Protein AF-A0A2N1WCJ3-F1 (afdb_monomer_lite)

Structure (mmCIF, N/CA/C/O backbone):
data_AF-A0A2N1WCJ3-F1
#
_entry.id   AF-A0A2N1WCJ3-F1
#
loop_
_atom_site.group_PDB
_atom_site.id
_atom_site.type_symbol
_atom_site.label_atom_id
_atom_site.label_alt_id
_atom_site.label_comp_id
_atom_site.label_asym_id
_atom_site.label_entity_id
_atom_site.label_seq_id
_atom_site.pdbx_PDB_ins_code
_atom_site.Cartn_x
_atom_site.Cartn_y
_atom_site.Cartn_z
_atom_site.occupancy
_atom_site.B_iso_or_equiv
_atom_site.auth_seq_id
_atom_site.auth_comp_id
_atom_site.auth_asym_id
_atom_site.auth_atom_id
_atom_site.pdbx_PDB_model_num
ATOM 1 N N . ARG A 1 1 ? -2.521 9.035 -16.452 1.00 42.16 1 ARG A N 1
ATOM 2 C CA . ARG A 1 1 ? -1.411 8.523 -15.616 1.00 42.16 1 ARG A CA 1
ATOM 3 C C . ARG A 1 1 ? -1.283 7.026 -15.885 1.00 42.16 1 ARG A C 1
ATOM 5 O O . ARG A 1 1 ? -2.299 6.341 -15.818 1.00 42.16 1 ARG A O 1
ATOM 12 N N . HIS A 1 2 ? -0.108 6.535 -16.282 1.00 49.25 2 HIS A N 1
ATOM 13 C CA . HIS A 1 2 ? 0.139 5.095 -16.418 1.00 49.25 2 HIS A CA 1
ATOM 14 C C . HIS A 1 2 ? 0.427 4.524 -15.022 1.00 49.25 2 HIS A C 1
ATOM 16 O O . HIS A 1 2 ? 1.557 4.559 -14.565 1.00 49.25 2 HIS A O 1
ATOM 22 N N . ASN A 1 3 ? -0.610 4.047 -14.326 1.00 59.19 3 ASN A N 1
ATOM 23 C CA . ASN A 1 3 ? -0.506 3.549 -12.942 1.00 59.19 3 ASN A CA 1
ATOM 24 C C . ASN A 1 3 ? -0.227 2.033 -12.866 1.00 59.19 3 ASN A C 1
ATOM 26 O O . ASN A 1 3 ? -0.558 1.393 -11.872 1.00 59.19 3 ASN A O 1
ATOM 30 N N . ILE A 1 4 ? 0.296 1.437 -13.940 1.00 72.25 4 ILE A N 1
ATOM 31 C CA . ILE A 1 4 ? 0.566 -0.001 -14.035 1.00 72.25 4 ILE A CA 1
ATOM 32 C C . ILE A 1 4 ? 2.022 -0.154 -14.449 1.00 72.25 4 ILE A C 1
ATOM 34 O O . ILE A 1 4 ? 2.361 -0.010 -15.621 1.00 72.25 4 ILE A O 1
ATOM 38 N N . GLY A 1 5 ? 2.871 -0.408 -13.464 1.00 73.62 5 GLY A N 1
ATOM 39 C CA . GLY A 1 5 ? 4.309 -0.533 -13.625 1.00 73.62 5 GLY A CA 1
ATOM 40 C C . GLY A 1 5 ? 4.936 -1.011 -12.325 1.00 73.62 5 GLY A C 1
ATOM 41 O O . GLY A 1 5 ? 4.292 -1.000 -11.277 1.00 73.62 5 GLY A O 1
ATOM 42 N N . ALA A 1 6 ? 6.174 -1.466 -12.424 1.00 78.62 6 ALA A N 1
ATOM 43 C CA . ALA A 1 6 ? 6.987 -1.867 -11.293 1.00 78.62 6 ALA A CA 1
ATOM 44 C C . ALA A 1 6 ? 8.448 -1.599 -11.629 1.00 78.62 6 ALA A C 1
ATOM 46 O O . ALA A 1 6 ? 8.821 -1.622 -12.806 1.00 78.62 6 ALA A O 1
ATOM 47 N N . ASP A 1 7 ? 9.244 -1.353 -10.593 1.00 76.06 7 ASP A N 1
ATOM 48 C CA . ASP A 1 7 ? 10.663 -1.057 -10.742 1.00 76.06 7 ASP A CA 1
ATOM 49 C C . ASP A 1 7 ? 11.364 -2.131 -11.585 1.00 76.06 7 ASP A C 1
ATOM 51 O O . ASP A 1 7 ? 11.277 -3.327 -11.287 1.00 76.06 7 ASP A O 1
ATOM 55 N N . ASN A 1 8 ? 11.989 -1.689 -12.681 1.00 85.50 8 ASN A N 1
ATOM 56 C CA . ASN A 1 8 ? 12.783 -2.509 -13.593 1.00 85.50 8 ASN A CA 1
ATOM 57 C C . ASN A 1 8 ? 12.099 -3.788 -14.141 1.00 85.50 8 ASN A C 1
ATOM 59 O O . ASN A 1 8 ? 12.763 -4.699 -14.648 1.00 85.50 8 ASN A O 1
ATOM 63 N N . LEU A 1 9 ? 10.762 -3.848 -14.107 1.00 90.81 9 LEU A N 1
ATOM 64 C CA . LEU A 1 9 ? 9.964 -4.991 -14.550 1.00 90.81 9 LEU A CA 1
ATOM 65 C C . LEU A 1 9 ? 8.933 -4.574 -15.607 1.00 90.81 9 LEU A C 1
ATOM 67 O O . LEU A 1 9 ? 8.110 -3.679 -15.416 1.00 90.81 9 LEU A O 1
ATOM 71 N N . ASN A 1 10 ? 8.903 -5.302 -16.719 1.00 93.62 10 ASN A N 1
ATOM 72 C CA . ASN A 1 10 ? 7.868 -5.182 -17.733 1.00 93.62 10 ASN A CA 1
ATOM 73 C C . ASN A 1 10 ? 6.613 -5.918 -17.248 1.00 93.62 10 ASN A C 1
ATOM 75 O O . ASN A 1 10 ? 6.412 -7.106 -17.521 1.00 93.62 10 ASN A O 1
ATOM 79 N N . VAL A 1 11 ? 5.785 -5.206 -16.482 1.00 93.56 11 VAL A N 1
ATOM 80 C CA . VAL A 1 11 ? 4.577 -5.754 -15.850 1.00 93.56 11 VAL A CA 1
ATOM 81 C C . VAL A 1 11 ? 3.599 -6.355 -16.870 1.00 93.56 11 VAL A C 1
ATOM 83 O O . VAL A 1 11 ? 3.190 -7.497 -16.655 1.00 93.56 11 VAL A O 1
ATOM 86 N N . PRO A 1 12 ? 3.234 -5.692 -17.989 1.00 95.00 12 PRO A N 1
ATOM 87 C CA . PRO A 1 12 ? 2.280 -6.271 -18.937 1.00 95.00 12 PRO A CA 1
ATOM 88 C C . PRO A 1 12 ? 2.756 -7.584 -19.571 1.00 95.00 12 PRO A C 1
ATOM 90 O O . PRO A 1 12 ? 1.983 -8.539 -19.643 1.00 95.00 12 PRO A O 1
ATOM 93 N N . GLU A 1 13 ? 4.019 -7.666 -20.001 1.00 96.06 13 GLU A N 1
ATOM 94 C CA . GLU A 1 13 ? 4.567 -8.912 -20.559 1.00 96.06 13 GLU A CA 1
ATOM 95 C C . GLU A 1 13 ? 4.687 -10.005 -19.489 1.00 96.06 13 GLU A C 1
ATOM 97 O O . GLU A 1 13 ? 4.322 -11.152 -19.743 1.00 96.06 13 GLU A O 1
ATOM 102 N N . SER A 1 14 ? 5.107 -9.646 -18.272 1.00 96.81 14 SER A N 1
ATOM 103 C CA . SER A 1 14 ? 5.218 -10.589 -17.151 1.00 96.81 14 SER A CA 1
ATOM 104 C C . SER A 1 14 ? 3.858 -11.177 -16.765 1.00 96.81 14 SER A C 1
ATOM 106 O O . SER A 1 14 ? 3.721 -12.391 -16.626 1.00 96.81 14 SER A O 1
ATOM 108 N N . LEU A 1 15 ? 2.820 -10.339 -16.649 1.00 96.81 15 LEU A N 1
ATOM 109 C CA . LEU A 1 15 ? 1.454 -10.789 -16.368 1.00 96.81 15 LEU A CA 1
ATOM 110 C C . LEU A 1 15 ? 0.909 -11.686 -17.483 1.00 96.81 15 LEU A C 1
ATOM 112 O O . LEU A 1 15 ? 0.248 -12.688 -17.202 1.00 96.81 15 LEU A O 1
ATOM 116 N N . LEU A 1 16 ? 1.188 -11.356 -18.746 1.00 97.88 16 LEU A N 1
ATOM 117 C CA . LEU A 1 16 ? 0.756 -12.180 -19.871 1.00 97.88 16 LEU A CA 1
ATOM 118 C C . LEU A 1 16 ? 1.429 -13.558 -19.864 1.00 97.88 16 LEU A C 1
ATOM 120 O O . LEU A 1 16 ? 0.760 -14.568 -20.097 1.00 97.88 16 LEU A O 1
ATOM 124 N N . ASP A 1 17 ? 2.722 -13.623 -19.562 1.00 97.62 17 ASP A N 1
ATOM 125 C CA . ASP A 1 17 ? 3.444 -14.891 -19.457 1.00 97.62 17 ASP A CA 1
ATOM 126 C C . ASP A 1 17 ? 2.983 -15.724 -18.258 1.00 97.62 17 ASP A C 1
ATOM 128 O O . ASP A 1 17 ? 2.830 -16.944 -18.385 1.00 97.62 17 ASP A O 1
ATOM 132 N N . MET A 1 18 ? 2.655 -15.085 -17.131 1.00 97.62 18 MET A N 1
ATOM 133 C CA . MET A 1 18 ? 1.997 -15.752 -16.003 1.00 97.62 18 MET A CA 1
ATOM 134 C C . MET A 1 18 ? 0.642 -16.338 -16.423 1.00 97.62 18 MET A C 1
ATOM 136 O O . MET A 1 18 ? 0.385 -17.517 -16.183 1.00 97.62 18 MET A O 1
ATOM 140 N N . LEU A 1 19 ? -0.211 -15.570 -17.113 1.00 98.19 19 LEU A N 1
ATOM 141 C CA . LEU A 1 19 ? -1.509 -16.048 -17.613 1.00 98.19 19 LEU A CA 1
ATOM 142 C C . LEU A 1 19 ? -1.367 -17.226 -18.589 1.00 98.19 19 LEU A C 1
ATOM 144 O O . LEU A 1 19 ? -2.140 -18.187 -18.520 1.00 98.19 19 LEU A O 1
ATOM 148 N N . ARG A 1 20 ? -0.386 -17.170 -19.498 1.00 98.06 20 ARG A N 1
ATOM 149 C CA . ARG A 1 20 ? -0.082 -18.259 -20.442 1.00 98.06 20 ARG A CA 1
ATOM 150 C C . ARG A 1 20 ? 0.404 -19.508 -19.715 1.00 98.06 20 ARG A C 1
ATOM 152 O O . ARG A 1 20 ? -0.066 -20.600 -20.026 1.00 98.06 20 ARG A O 1
ATOM 159 N N . SER A 1 21 ? 1.273 -19.340 -18.722 1.00 97.62 21 SER A N 1
ATOM 160 C CA . SER A 1 21 ? 1.786 -20.436 -17.894 1.00 97.62 21 SER A CA 1
ATOM 161 C C . SER A 1 21 ? 0.672 -21.088 -17.073 1.00 97.62 21 SER A C 1
ATOM 163 O O . SER A 1 21 ? 0.544 -22.310 -17.077 1.00 97.62 21 SER A O 1
ATOM 165 N N . LEU A 1 22 ? -0.211 -20.290 -16.463 1.00 98.00 22 LEU A N 1
ATOM 166 C CA . LEU A 1 22 ? -1.408 -20.782 -15.776 1.00 98.00 22 LEU A CA 1
ATOM 167 C C . LEU A 1 22 ? -2.322 -21.556 -16.736 1.00 98.00 22 LEU A C 1
ATOM 169 O O . LEU A 1 22 ? -2.764 -22.659 -16.415 1.00 98.00 22 LEU A O 1
ATOM 173 N N . LYS A 1 23 ? -2.572 -21.031 -17.942 1.00 98.06 23 LYS A N 1
ATOM 174 C CA . LYS A 1 23 ? -3.372 -21.730 -18.961 1.00 98.06 23 LYS A CA 1
ATOM 175 C C . LYS A 1 23 ? -2.753 -23.076 -19.346 1.00 98.06 23 LYS A C 1
ATOM 177 O O . LYS A 1 23 ? -3.470 -24.071 -19.415 1.00 98.06 23 LYS A O 1
ATOM 182 N N . ALA A 1 24 ? -1.438 -23.115 -19.566 1.00 98.19 24 ALA A N 1
ATOM 183 C CA . ALA A 1 24 ? -0.705 -24.339 -19.888 1.00 98.19 24 ALA A CA 1
ATOM 184 C C . ALA A 1 24 ? -0.733 -25.360 -18.736 1.00 98.19 24 ALA A C 1
ATOM 186 O O . ALA A 1 24 ? -0.822 -26.559 -18.984 1.00 98.19 24 ALA A O 1
ATOM 187 N N . ALA A 1 25 ? -0.740 -24.886 -17.487 1.00 98.06 25 ALA A N 1
ATOM 188 C CA . ALA A 1 25 ? -0.894 -25.708 -16.288 1.00 98.06 25 ALA A CA 1
ATOM 189 C C . ALA A 1 25 ? -2.347 -26.170 -16.024 1.00 98.06 25 ALA A C 1
ATOM 191 O O . ALA A 1 25 ? -2.604 -26.849 -15.033 1.00 98.06 25 ALA A O 1
ATOM 192 N N . GLY A 1 26 ? -3.304 -25.823 -16.894 1.00 98.00 26 GLY A N 1
ATOM 193 C CA . GLY A 1 26 ? -4.697 -26.276 -16.807 1.00 98.00 26 GLY A CA 1
ATOM 194 C C . GLY A 1 26 ? -5.645 -25.342 -16.050 1.00 98.00 26 GLY A C 1
ATOM 195 O O . GLY A 1 26 ? -6.812 -25.689 -15.850 1.00 98.00 26 GLY A O 1
ATOM 196 N N . TYR A 1 27 ? -5.200 -24.144 -15.657 1.00 98.06 27 TYR A N 1
ATOM 197 C CA . TYR A 1 27 ? -6.090 -23.148 -15.062 1.00 98.06 27 TYR A CA 1
ATOM 198 C C . TYR A 1 27 ? -7.077 -22.604 -16.102 1.00 98.06 27 TYR A C 1
ATOM 200 O O . TYR A 1 27 ? -6.754 -22.376 -17.271 1.00 98.06 27 TYR A O 1
ATOM 208 N N . LYS A 1 28 ? -8.306 -22.330 -15.658 1.00 97.81 28 LYS A N 1
ATOM 209 C CA . LYS A 1 28 ? -9.351 -21.737 -16.499 1.00 97.81 28 LYS A CA 1
ATOM 210 C C . LYS A 1 28 ? -9.093 -20.243 -16.670 1.00 97.81 28 LYS A C 1
ATOM 212 O O . LYS A 1 28 ? -9.517 -19.462 -15.829 1.00 97.81 28 LYS A O 1
ATOM 217 N N . THR A 1 29 ? -8.439 -19.846 -17.756 1.00 96.44 29 THR A N 1
ATOM 218 C CA . THR A 1 29 ? -8.165 -18.427 -18.057 1.00 96.44 29 THR A CA 1
ATOM 219 C C . THR A 1 29 ? -9.015 -17.857 -19.196 1.00 96.44 29 THR A C 1
ATOM 221 O O . THR A 1 29 ? -9.131 -16.647 -19.341 1.00 96.44 29 THR A O 1
ATOM 224 N N . GLY A 1 30 ? -9.668 -18.711 -19.988 1.00 95.00 30 GLY A N 1
ATOM 225 C CA . GLY A 1 30 ? -10.412 -18.278 -21.173 1.00 95.00 30 GLY A CA 1
ATOM 226 C C . GLY A 1 30 ? -9.491 -17.853 -22.322 1.00 95.00 30 GLY A C 1
ATOM 227 O O . GLY A 1 30 ? -8.414 -18.430 -22.530 1.00 95.00 30 GLY A O 1
ATOM 228 N N . GLU A 1 31 ? -9.940 -16.881 -23.112 1.00 96.19 31 GLU A N 1
ATOM 229 C CA . GLU A 1 31 ? -9.133 -16.280 -24.175 1.00 96.19 31 GLU A CA 1
ATOM 230 C C . GLU A 1 31 ? -8.155 -15.263 -23.589 1.00 96.19 31 GLU A C 1
ATOM 232 O O . GLU A 1 31 ? -8.512 -14.454 -22.737 1.00 96.19 31 GLU A O 1
ATOM 237 N N . LEU A 1 32 ? -6.900 -15.344 -24.032 1.00 97.81 32 LEU A N 1
ATOM 238 C CA . LEU A 1 32 ? -5.825 -14.473 -23.572 1.00 97.81 32 LEU A CA 1
ATOM 239 C C . LEU A 1 32 ? -5.496 -13.446 -24.660 1.00 97.81 32 LEU A C 1
ATOM 241 O O . LEU A 1 32 ? -5.583 -13.783 -25.844 1.00 97.81 32 LEU A O 1
ATOM 245 N N . PRO A 1 33 ? -5.078 -12.226 -24.287 1.00 97.31 33 PRO A N 1
ATOM 246 C CA . PRO A 1 33 ? -4.685 -11.211 -25.253 1.00 97.31 33 PRO A CA 1
ATOM 247 C C . PRO A 1 33 ? -3.439 -11.642 -26.042 1.00 97.31 33 PRO A C 1
ATOM 249 O O . PRO A 1 33 ? -2.614 -12.434 -25.580 1.00 97.31 33 PRO A O 1
ATOM 252 N N . ALA A 1 34 ? -3.297 -11.104 -27.255 1.00 96.75 34 ALA A N 1
ATOM 253 C CA . ALA A 1 34 ? -2.243 -11.514 -28.184 1.00 96.75 34 ALA A CA 1
ATOM 254 C C . ALA A 1 34 ? -0.826 -11.144 -27.703 1.00 96.75 34 ALA A C 1
ATOM 256 O O . ALA A 1 34 ? 0.124 -11.888 -27.947 1.00 96.75 34 ALA A O 1
ATOM 257 N N . ASN A 1 35 ? -0.676 -10.006 -27.023 1.00 97.12 35 ASN A N 1
ATOM 258 C CA . ASN A 1 35 ? 0.600 -9.462 -26.552 1.00 97.12 35 ASN A CA 1
ATOM 259 C C . ASN A 1 35 ? 0.393 -8.556 -25.325 1.00 97.12 35 ASN A C 1
ATOM 261 O O . ASN A 1 35 ? -0.750 -8.231 -24.978 1.00 97.12 35 ASN A O 1
ATOM 265 N N . GLY A 1 36 ? 1.484 -8.161 -24.660 1.00 95.06 36 GLY A N 1
ATOM 266 C CA . GLY A 1 36 ? 1.430 -7.334 -23.454 1.00 95.06 36 GLY A CA 1
ATOM 267 C C . GLY A 1 36 ? 0.781 -5.973 -23.693 1.00 95.06 36 GLY A C 1
ATOM 268 O O . GLY A 1 36 ? 0.092 -5.474 -22.809 1.00 95.06 36 GLY A O 1
ATOM 269 N N . LYS A 1 37 ? 0.892 -5.409 -24.905 1.00 95.75 37 LYS A N 1
ATOM 270 C CA . LYS A 1 37 ? 0.195 -4.167 -25.270 1.00 95.75 37 LYS A CA 1
ATOM 271 C C . LYS A 1 37 ? -1.325 -4.336 -25.222 1.00 95.75 37 LYS A C 1
ATOM 273 O O . LYS A 1 37 ? -1.996 -3.535 -24.590 1.00 95.75 37 LYS A O 1
ATOM 278 N N . ALA A 1 38 ? -1.867 -5.396 -25.820 1.00 97.00 38 ALA A N 1
ATOM 279 C CA . ALA A 1 38 ? -3.304 -5.664 -25.772 1.00 97.00 38 ALA A CA 1
ATOM 280 C C . ALA A 1 38 ? -3.799 -5.892 -24.331 1.00 97.00 38 ALA A C 1
ATOM 282 O O . ALA A 1 38 ? -4.878 -5.428 -23.975 1.00 97.00 38 ALA A O 1
ATOM 283 N N . LEU A 1 39 ? -3.002 -6.557 -23.482 1.00 96.56 39 LEU A N 1
ATOM 284 C CA . LEU A 1 39 ? -3.316 -6.677 -22.054 1.00 96.56 39 LEU A CA 1
ATOM 285 C C . LEU A 1 39 ? -3.310 -5.310 -21.352 1.00 96.56 39 LEU A C 1
ATOM 287 O O . LEU A 1 39 ? -4.214 -5.016 -20.571 1.00 96.56 39 LEU A O 1
ATOM 291 N N . LEU A 1 40 ? -2.309 -4.473 -21.635 1.00 94.69 40 LEU A N 1
ATOM 292 C CA . LEU A 1 40 ? -2.209 -3.124 -21.086 1.00 94.69 40 LEU A CA 1
ATOM 293 C C . LEU A 1 40 ? -3.402 -2.260 -21.508 1.00 94.69 40 LEU A C 1
ATOM 295 O O . LEU A 1 40 ? -3.977 -1.597 -20.652 1.00 94.69 40 LEU A O 1
ATOM 299 N N . ASP A 1 41 ? -3.811 -2.312 -22.776 1.00 94.31 41 ASP A N 1
ATOM 300 C CA . ASP A 1 41 ? -4.970 -1.575 -23.293 1.00 94.31 41 ASP A CA 1
ATOM 301 C C . ASP A 1 41 ? -6.256 -1.984 -22.543 1.00 94.31 41 ASP A C 1
ATOM 303 O O . ASP A 1 41 ? -7.041 -1.129 -22.126 1.00 94.31 41 ASP A O 1
ATOM 307 N N . MET A 1 42 ? -6.446 -3.286 -22.279 1.00 94.31 42 MET A N 1
ATOM 308 C CA . MET A 1 42 ? -7.568 -3.777 -21.464 1.00 94.31 42 MET A CA 1
ATOM 309 C C . MET A 1 42 ? -7.510 -3.243 -20.026 1.00 94.31 42 MET A C 1
ATOM 311 O O . MET A 1 42 ? -8.517 -2.770 -19.496 1.00 94.31 42 MET A O 1
ATOM 315 N N . LEU A 1 43 ? -6.337 -3.289 -19.389 1.00 92.94 43 LEU A N 1
ATOM 316 C CA . LEU A 1 43 ? -6.161 -2.789 -18.025 1.00 92.94 43 LEU A CA 1
ATOM 317 C C . LEU A 1 43 ? -6.313 -1.264 -17.939 1.00 92.94 43 LEU A C 1
ATOM 319 O O . LEU A 1 43 ? -6.829 -0.762 -16.949 1.00 92.94 43 LEU A O 1
ATOM 323 N N . GLN A 1 44 ? -5.920 -0.507 -18.959 1.00 90.94 44 GLN A N 1
ATOM 324 C CA . GLN A 1 44 ? -6.139 0.941 -18.994 1.00 90.94 44 GLN A CA 1
ATOM 325 C C . GLN A 1 44 ? -7.620 1.299 -19.154 1.00 90.94 44 GLN A C 1
ATOM 327 O O . GLN A 1 44 ? -8.048 2.331 -18.642 1.00 90.94 44 GLN A O 1
ATOM 332 N N . ALA A 1 45 ? -8.405 0.447 -19.819 1.00 90.06 45 ALA A N 1
ATOM 333 C CA . ALA A 1 45 ? -9.837 0.662 -19.990 1.00 90.06 45 ALA A CA 1
ATOM 334 C C . ALA A 1 45 ? -10.646 0.384 -18.710 1.00 90.06 45 ALA A C 1
ATOM 336 O O . ALA A 1 45 ? -11.589 1.115 -18.416 1.00 90.06 45 ALA A O 1
ATOM 337 N N . SER A 1 46 ? -10.297 -0.659 -17.945 1.00 90.25 46 SER A N 1
ATOM 338 C CA . SER A 1 46 ? -11.128 -1.129 -16.820 1.00 90.25 46 SER A CA 1
ATOM 339 C C . SER A 1 46 ? -10.395 -1.293 -15.485 1.00 90.25 46 SER A C 1
ATOM 341 O O . SER A 1 46 ? -11.028 -1.562 -14.466 1.00 90.25 46 SER A O 1
ATOM 343 N N . GLY A 1 47 ? -9.076 -1.126 -15.462 1.00 88.81 47 GLY A N 1
ATOM 344 C CA . GLY A 1 47 ? -8.176 -1.314 -14.321 1.00 88.81 47 GLY A CA 1
ATOM 345 C C . GLY A 1 47 ? -7.462 -0.023 -13.919 1.00 88.81 47 GLY A C 1
ATOM 346 O O . GLY A 1 47 ? -6.256 -0.027 -13.691 1.00 88.81 47 GLY A O 1
ATOM 347 N N . VAL A 1 48 ? -8.200 1.084 -13.826 1.00 89.81 48 VAL A N 1
ATOM 348 C CA . VAL A 1 48 ? -7.696 2.393 -13.380 1.00 89.81 48 VAL A CA 1
ATOM 349 C C . VAL A 1 48 ? -8.565 2.962 -12.261 1.00 89.81 48 VAL A C 1
ATOM 351 O O . VAL A 1 48 ? -9.777 2.781 -12.246 1.00 89.81 48 VAL A O 1
ATOM 354 N N . ASN A 1 49 ? -7.944 3.653 -11.303 1.00 88.56 49 ASN A N 1
ATOM 355 C CA . ASN A 1 49 ? -8.639 4.319 -10.200 1.00 88.56 49 ASN A CA 1
ATOM 356 C C . ASN A 1 49 ? -8.853 5.799 -10.546 1.00 88.56 49 ASN A C 1
ATOM 358 O O . ASN A 1 49 ? -7.878 6.531 -10.710 1.00 88.56 49 ASN A O 1
ATOM 362 N N . LEU A 1 50 ? -10.117 6.222 -10.664 1.00 88.56 50 LEU A N 1
ATOM 363 C CA . LEU A 1 50 ? -10.537 7.563 -11.104 1.00 88.56 50 LEU A CA 1
ATOM 364 C C . LEU A 1 50 ? -11.653 8.161 -10.206 1.00 88.56 50 LEU A C 1
ATOM 366 O O . LEU A 1 50 ? -12.713 8.534 -10.705 1.00 88.56 50 LEU A O 1
ATOM 370 N N . PRO A 1 51 ? -11.481 8.242 -8.874 1.00 84.69 51 PRO A N 1
ATOM 371 C CA . PRO A 1 51 ? -12.549 8.624 -7.941 1.00 84.69 51 PRO A CA 1
ATOM 372 C C . PRO A 1 51 ? -13.042 10.079 -8.048 1.00 84.69 51 PRO A C 1
ATOM 374 O O . PRO A 1 51 ? -14.128 10.364 -7.547 1.00 84.69 51 PRO A O 1
ATOM 377 N N . GLU A 1 52 ? -12.306 10.988 -8.695 1.00 84.50 52 GLU A N 1
ATOM 378 C CA . GLU A 1 52 ? -12.750 12.377 -8.936 1.00 84.50 52 GLU A CA 1
ATOM 379 C C . GLU A 1 52 ? -13.548 12.554 -10.234 1.00 84.50 52 GLU A C 1
ATOM 381 O O . GLU A 1 52 ? -14.253 13.551 -10.402 1.00 84.50 52 GLU A O 1
ATOM 386 N N . ASP A 1 53 ? -13.497 11.578 -11.140 1.00 90.69 53 ASP A N 1
ATOM 387 C CA . ASP A 1 53 ? -14.162 11.661 -12.436 1.00 90.69 53 ASP A CA 1
ATOM 388 C C . ASP A 1 53 ? -15.508 10.929 -12.400 1.00 90.69 53 ASP A C 1
ATOM 390 O O . ASP A 1 53 ? -15.612 9.723 -12.626 1.00 90.69 53 ASP A O 1
ATOM 394 N N . ARG A 1 54 ? -16.586 11.675 -12.132 1.00 91.62 54 ARG A N 1
ATOM 395 C CA . ARG A 1 54 ? -17.936 11.092 -12.065 1.00 91.62 54 ARG A CA 1
ATOM 396 C C . ARG A 1 54 ? -18.400 10.471 -13.383 1.00 91.62 54 ARG A C 1
ATOM 398 O O . ARG A 1 54 ? -19.170 9.512 -13.333 1.00 91.62 54 ARG A O 1
ATOM 405 N N . GLN A 1 55 ? -17.974 10.998 -14.532 1.00 92.69 55 GLN A N 1
ATOM 406 C CA . GLN A 1 55 ? -18.349 10.424 -15.828 1.00 92.69 55 GLN A CA 1
ATOM 407 C C . GLN A 1 55 ? -17.622 9.095 -16.042 1.00 92.69 55 GLN A C 1
ATOM 409 O O . GLN A 1 55 ? -18.258 8.111 -16.430 1.00 92.69 55 GLN A O 1
ATOM 414 N N . ALA A 1 56 ? -16.332 9.031 -15.701 1.00 91.12 56 ALA A N 1
ATOM 415 C CA . ALA A 1 56 ? -15.579 7.784 -15.716 1.00 91.12 56 ALA A CA 1
ATOM 416 C C . ALA A 1 56 ? -16.172 6.753 -14.747 1.00 91.12 56 ALA A C 1
ATOM 418 O O . ALA A 1 56 ? -16.374 5.609 -15.145 1.00 91.12 56 ALA A O 1
ATOM 419 N N . LEU A 1 57 ? -16.549 7.142 -13.522 1.00 93.62 57 LEU A N 1
ATOM 420 C CA . LEU A 1 57 ? -17.209 6.236 -12.570 1.00 93.62 57 LEU A CA 1
ATOM 421 C C . LEU A 1 57 ? -18.513 5.653 -13.132 1.00 93.62 57 LEU A C 1
ATOM 423 O O . LEU A 1 57 ? -18.759 4.454 -13.002 1.00 93.62 57 LEU A O 1
ATOM 427 N N . GLN A 1 58 ? -19.337 6.471 -13.793 1.00 94.62 58 GLN A N 1
ATOM 428 C CA . GLN A 1 58 ? -20.567 6.004 -14.435 1.00 94.62 58 GLN A CA 1
ATOM 429 C C . GLN A 1 58 ? -20.294 5.053 -15.611 1.00 94.62 58 GLN A C 1
ATOM 431 O O . GLN A 1 58 ? -21.050 4.105 -15.833 1.00 94.62 58 GLN A O 1
ATOM 436 N N . ALA A 1 59 ? -19.252 5.310 -16.401 1.00 93.12 59 ALA A N 1
ATOM 437 C CA . ALA A 1 59 ? -18.867 4.429 -17.500 1.00 93.12 59 ALA A CA 1
ATOM 438 C C . ALA A 1 59 ? -18.323 3.093 -16.968 1.00 93.12 59 ALA A C 1
ATOM 440 O O . ALA A 1 59 ? -18.766 2.026 -17.398 1.00 93.12 59 ALA A O 1
ATOM 441 N N . MET A 1 60 ? -17.426 3.157 -15.982 1.00 92.69 60 MET A N 1
ATOM 442 C CA . MET A 1 60 ? -16.818 1.999 -15.333 1.00 92.69 60 MET A CA 1
ATOM 443 C C . MET A 1 60 ? -17.847 1.135 -14.613 1.00 92.69 60 MET A C 1
ATOM 445 O O . MET A 1 60 ? -17.743 -0.085 -14.687 1.00 92.69 60 MET A O 1
ATOM 449 N N . SER A 1 61 ? -18.865 1.715 -13.969 1.00 93.56 61 SER A N 1
ATOM 450 C CA . SER A 1 61 ? -19.883 0.947 -13.231 1.00 93.56 61 SER A CA 1
ATOM 451 C C . SER A 1 61 ? -20.643 -0.069 -14.091 1.00 93.56 61 SER A C 1
ATOM 453 O O . SER A 1 61 ? -21.209 -1.022 -13.560 1.00 93.56 61 SER A O 1
ATOM 455 N N . LYS A 1 62 ? -20.617 0.098 -15.419 1.00 93.06 62 LYS A N 1
ATOM 456 C CA . LYS A 1 62 ? -21.204 -0.827 -16.400 1.00 93.06 62 LYS A CA 1
ATOM 457 C C . LYS A 1 62 ? -20.233 -1.908 -16.891 1.00 93.06 62 LYS A C 1
ATOM 459 O O . LYS A 1 62 ? -20.663 -2.827 -17.579 1.00 93.06 62 LYS A O 1
ATOM 464 N N . GLN A 1 63 ? -18.940 -1.774 -16.598 1.00 91.56 63 GLN A N 1
ATOM 465 C CA . GLN A 1 63 ? -17.860 -2.586 -17.171 1.00 91.56 63 GLN A CA 1
ATOM 466 C C . GLN A 1 63 ? -17.062 -3.361 -16.115 1.00 91.56 63 GLN A C 1
ATOM 468 O O . GLN A 1 63 ? -16.554 -4.442 -16.410 1.00 91.56 63 GLN A O 1
ATOM 473 N N . VAL A 1 64 ? -16.939 -2.824 -14.898 1.00 95.19 64 VAL A N 1
ATOM 474 C CA . VAL A 1 64 ? -16.120 -3.407 -13.828 1.00 95.19 64 VAL A CA 1
ATOM 475 C C . VAL A 1 64 ? -16.959 -4.150 -12.795 1.00 95.19 64 VAL A C 1
ATOM 477 O O . VAL A 1 64 ? -18.178 -3.998 -12.708 1.00 95.19 64 VAL A O 1
ATOM 480 N N . GLN A 1 65 ? -16.290 -4.972 -11.990 1.00 95.56 65 GLN A N 1
ATOM 481 C CA . GLN A 1 65 ? -16.929 -5.674 -10.880 1.00 95.56 65 GLN A CA 1
ATOM 482 C C . GLN A 1 65 ? -17.336 -4.671 -9.795 1.00 95.56 65 GLN A C 1
ATOM 484 O O . GLN A 1 65 ? -16.740 -3.602 -9.671 1.00 95.56 65 GLN A O 1
ATOM 489 N N . THR A 1 66 ? -18.361 -4.990 -9.006 1.00 96.25 66 THR A N 1
ATOM 490 C CA . THR A 1 66 ? -18.848 -4.079 -7.960 1.00 96.25 66 THR A CA 1
ATOM 491 C C . THR A 1 66 ? -19.148 -4.805 -6.660 1.00 96.25 66 THR A C 1
ATOM 493 O O . THR A 1 66 ? -19.584 -5.956 -6.671 1.00 96.25 66 THR A O 1
ATOM 496 N N . LEU A 1 67 ? -18.967 -4.100 -5.546 1.00 97.44 67 LEU A N 1
ATOM 497 C CA . LEU A 1 67 ? -19.343 -4.533 -4.204 1.00 97.44 67 LEU A CA 1
ATOM 498 C C . LEU A 1 67 ? -20.462 -3.620 -3.683 1.00 97.44 67 LEU A C 1
ATOM 500 O O . LEU A 1 67 ? -20.332 -2.395 -3.718 1.00 97.44 67 LEU A O 1
ATOM 504 N N . GLY A 1 68 ? -21.581 -4.200 -3.246 1.00 97.06 68 GLY A N 1
ATOM 505 C CA . GLY A 1 68 ? -22.703 -3.431 -2.700 1.00 97.06 68 GLY A CA 1
ATOM 506 C C . GLY A 1 68 ? -22.349 -2.774 -1.364 1.00 97.06 68 GLY A C 1
ATOM 507 O O . GLY A 1 68 ? -21.607 -3.358 -0.574 1.00 97.06 68 GLY A O 1
ATOM 508 N N . ALA A 1 69 ? -22.887 -1.578 -1.096 1.00 95.62 69 ALA A N 1
ATOM 509 C CA . ALA A 1 69 ? -22.687 -0.892 0.183 1.00 95.62 69 ALA A CA 1
ATOM 510 C C . ALA A 1 69 ? -23.096 -1.761 1.376 1.00 95.62 69 ALA A C 1
ATOM 512 O O . ALA A 1 69 ? -22.320 -1.871 2.317 1.00 95.62 69 ALA A O 1
ATOM 513 N N . ASP A 1 70 ? -24.256 -2.419 1.305 1.00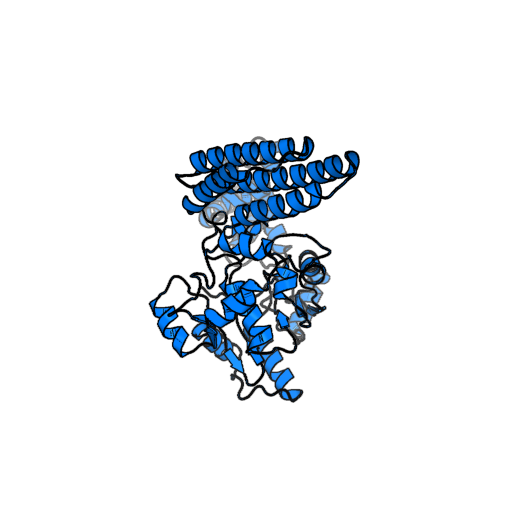 96.62 70 ASP A N 1
ATOM 514 C CA . ASP A 1 70 ? -24.769 -3.253 2.398 1.00 96.62 70 ASP A CA 1
ATOM 515 C C . ASP A 1 70 ? -23.851 -4.450 2.688 1.00 96.62 70 ASP A C 1
ATOM 517 O O . ASP A 1 70 ? -23.582 -4.763 3.850 1.00 96.62 70 ASP A O 1
ATOM 521 N N . ASP A 1 71 ? -23.326 -5.092 1.638 1.00 96.69 71 ASP A N 1
ATOM 522 C CA . ASP A 1 71 ? -22.391 -6.214 1.765 1.00 96.69 71 ASP A CA 1
ATOM 523 C C . ASP A 1 71 ? -21.078 -5.753 2.410 1.00 96.69 71 ASP A C 1
ATOM 525 O O . ASP A 1 71 ? -20.603 -6.361 3.375 1.00 96.69 71 ASP A O 1
ATOM 529 N N . TYR A 1 72 ? -20.524 -4.635 1.924 1.00 97.94 72 TYR A N 1
ATOM 530 C CA . TYR A 1 72 ? -19.315 -4.045 2.488 1.00 97.94 72 TYR A CA 1
ATOM 531 C C . TYR A 1 72 ? -19.519 -3.603 3.940 1.00 97.94 72 TYR A C 1
ATOM 533 O O . TYR A 1 72 ? -18.678 -3.884 4.787 1.00 97.94 72 TYR A O 1
ATOM 541 N N . GLU A 1 73 ? -20.628 -2.932 4.253 1.00 97.88 73 GLU A N 1
ATOM 542 C CA . GLU A 1 73 ? -20.915 -2.425 5.594 1.00 97.88 73 GLU A CA 1
ATOM 543 C C . GLU A 1 73 ? -21.117 -3.570 6.592 1.00 97.88 73 GLU A C 1
ATOM 545 O O . GLU A 1 73 ? -20.640 -3.496 7.729 1.00 97.88 73 GLU A O 1
ATOM 550 N N . LYS A 1 74 ? -21.776 -4.655 6.169 1.00 97.94 74 LYS A N 1
ATOM 551 C CA . LYS A 1 74 ? -21.939 -5.857 6.989 1.00 97.94 74 LYS A CA 1
ATOM 552 C C . LYS A 1 74 ? -20.590 -6.469 7.356 1.00 97.94 74 LYS A C 1
ATOM 554 O O . LYS A 1 74 ? -20.401 -6.812 8.519 1.00 97.94 74 LYS A O 1
ATOM 559 N N . TRP A 1 75 ? -19.670 -6.585 6.398 1.00 97.38 75 TRP A N 1
ATOM 560 C CA . TRP A 1 75 ? -18.307 -7.052 6.661 1.00 97.38 75 TRP A CA 1
ATOM 561 C C . TRP A 1 75 ? -17.503 -6.050 7.498 1.00 97.38 75 TRP A C 1
ATOM 563 O O . TRP A 1 75 ? -16.876 -6.419 8.482 1.00 97.38 75 TRP A O 1
ATOM 573 N N . PHE A 1 76 ? -17.566 -4.761 7.175 1.00 98.12 76 PHE A N 1
ATOM 574 C CA . PHE A 1 76 ? -16.827 -3.721 7.888 1.00 98.12 76 PHE A CA 1
ATOM 575 C C . PHE A 1 76 ? -17.177 -3.686 9.385 1.00 98.12 76 PHE A C 1
ATOM 577 O O . PHE A 1 76 ? -16.295 -3.523 10.227 1.00 98.12 76 PHE A O 1
ATOM 584 N N 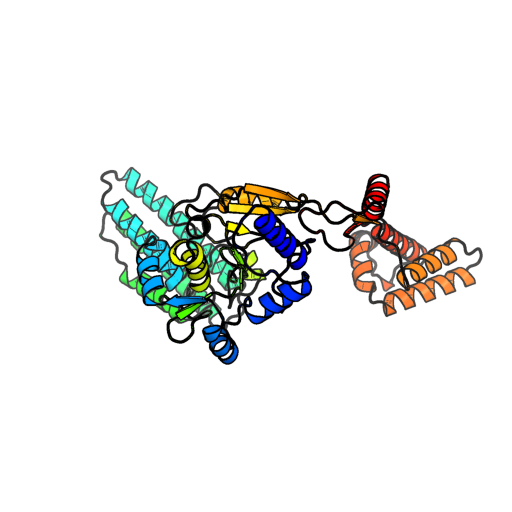. LYS A 1 77 ? -18.448 -3.935 9.731 1.00 98.00 77 LYS A N 1
ATOM 585 C CA . LYS A 1 77 ? -18.920 -4.052 11.121 1.00 98.00 77 LYS A CA 1
ATOM 586 C C . LYS A 1 77 ? -18.333 -5.241 11.890 1.00 98.00 77 LYS A C 1
ATOM 588 O O . LYS A 1 77 ? -18.409 -5.232 13.117 1.00 98.00 77 LYS A O 1
ATOM 593 N N . THR A 1 78 ? -17.762 -6.245 11.218 1.00 96.88 78 THR A N 1
ATOM 594 C CA . THR A 1 78 ? -17.091 -7.376 11.885 1.00 96.88 78 THR A CA 1
ATOM 595 C C . THR A 1 78 ? -15.634 -7.085 12.232 1.00 96.88 78 THR A C 1
ATOM 597 O O . THR A 1 78 ? -15.031 -7.859 12.969 1.00 96.88 78 THR A O 1
ATOM 600 N N . LEU A 1 79 ? -15.046 -6.009 11.700 1.00 97.00 79 LEU A N 1
ATOM 601 C CA . LEU A 1 79 ? -13.668 -5.623 12.007 1.00 97.00 79 LEU A CA 1
ATOM 602 C C . LEU A 1 79 ? -13.547 -5.108 13.453 1.00 97.00 79 LEU A C 1
ATOM 604 O O . LEU A 1 79 ? -14.543 -4.654 14.022 1.00 97.00 79 LEU A O 1
ATOM 608 N N . PRO A 1 80 ? -12.345 -5.098 14.057 1.00 96.25 80 PRO A N 1
ATOM 609 C CA . PRO A 1 80 ? -12.154 -4.516 15.383 1.00 96.25 80 PRO A CA 1
ATOM 610 C C . PRO A 1 80 ? -12.665 -3.069 15.462 1.00 96.25 80 PRO A C 1
ATOM 612 O O . PRO A 1 80 ? -12.456 -2.274 14.543 1.00 96.25 80 PRO A O 1
ATOM 615 N N . ALA A 1 81 ? -13.294 -2.698 16.582 1.00 96.19 81 ALA A N 1
ATOM 616 C CA . ALA A 1 81 ? -13.886 -1.368 16.764 1.00 96.19 81 ALA A CA 1
ATOM 617 C C . ALA A 1 81 ? -12.874 -0.227 16.546 1.00 96.19 81 ALA A C 1
ATOM 619 O O . ALA A 1 81 ? -13.224 0.822 16.011 1.00 96.19 81 ALA A O 1
ATOM 620 N N . SER A 1 82 ? -11.605 -0.446 16.902 1.00 94.06 82 SER A N 1
ATOM 621 C CA . SER A 1 82 ? -10.517 0.512 16.680 1.00 94.06 82 SER A CA 1
ATOM 622 C C . SER A 1 82 ? -10.220 0.749 15.198 1.00 94.06 82 SER A C 1
ATOM 624 O O . SER A 1 82 ? -9.959 1.886 14.818 1.00 94.06 82 SER A O 1
ATOM 626 N N . VAL A 1 83 ? -10.315 -0.286 14.358 1.00 96.00 83 VAL A N 1
ATOM 627 C CA . VAL A 1 83 ? -10.172 -0.178 12.897 1.00 96.00 83 VAL A CA 1
ATOM 628 C C . VAL A 1 83 ? -11.371 0.559 12.316 1.00 96.00 83 VAL A C 1
ATOM 630 O O . VAL A 1 83 ? -11.195 1.475 11.516 1.00 96.00 83 VAL A O 1
ATOM 633 N N . GLN A 1 84 ? -12.585 0.217 12.760 1.00 97.44 84 GLN A N 1
ATOM 634 C CA . GLN A 1 84 ? -13.794 0.910 12.318 1.00 97.44 84 GLN A CA 1
ATOM 635 C C . GLN A 1 84 ? -13.729 2.408 12.649 1.00 97.44 84 GLN A C 1
ATOM 637 O O . GLN A 1 84 ? -13.935 3.253 11.778 1.00 97.44 84 GLN A O 1
ATOM 642 N N . ALA A 1 85 ? -13.386 2.740 13.896 1.00 96.19 85 ALA A N 1
ATOM 643 C CA . ALA A 1 85 ? -13.252 4.116 14.352 1.00 96.19 85 ALA A CA 1
ATOM 644 C C . ALA A 1 85 ? -12.143 4.865 13.604 1.00 96.19 85 ALA A C 1
ATOM 646 O O . ALA A 1 85 ? -12.340 6.025 13.247 1.00 96.19 85 ALA A O 1
ATOM 647 N N . GLU A 1 86 ? -11.009 4.215 13.336 1.00 95.25 86 GLU A N 1
ATOM 648 C CA . GLU A 1 86 ? -9.916 4.826 12.583 1.00 95.25 86 GLU A CA 1
ATOM 649 C C . GLU A 1 86 ? -10.294 5.111 11.136 1.00 95.25 86 GLU A C 1
ATOM 651 O O . GLU A 1 86 ? -10.062 6.205 10.638 1.00 95.25 86 GLU A O 1
ATOM 656 N N . MET A 1 87 ? -10.915 4.157 10.451 1.00 94.94 87 MET A N 1
ATOM 657 C CA . MET A 1 87 ? -11.336 4.368 9.073 1.00 94.94 87 MET A CA 1
ATOM 658 C C . MET A 1 87 ? -12.375 5.479 8.954 1.00 94.94 87 MET A C 1
ATOM 660 O O . MET A 1 87 ? -12.278 6.296 8.043 1.00 94.94 87 MET A O 1
ATOM 664 N N . VAL A 1 88 ? -13.326 5.551 9.887 1.00 95.38 88 VAL A N 1
ATOM 665 C CA . VAL A 1 88 ? -14.399 6.553 9.840 1.00 95.38 88 VAL A CA 1
ATOM 666 C C . VAL A 1 88 ? -13.906 7.939 10.251 1.00 95.38 88 VAL A C 1
ATOM 668 O O . VAL A 1 88 ? -14.221 8.917 9.576 1.00 95.38 88 VAL A O 1
ATOM 671 N N . ASN A 1 89 ? -13.128 8.020 11.333 1.00 94.69 89 ASN A N 1
ATOM 672 C CA . ASN A 1 89 ? -12.798 9.265 12.037 1.00 94.69 89 ASN A CA 1
ATOM 673 C C . ASN A 1 89 ? -11.286 9.553 12.107 1.00 94.69 89 ASN A C 1
ATOM 675 O O . ASN A 1 89 ? -10.844 10.406 12.877 1.00 94.69 89 ASN A O 1
ATOM 679 N N . GLY A 1 90 ? -10.484 8.814 11.345 1.00 92.69 90 GLY A N 1
ATOM 680 C CA . GLY A 1 90 ? -9.037 8.962 11.267 1.00 92.69 90 GLY A CA 1
ATOM 681 C C . GLY A 1 90 ? -8.301 8.510 12.532 1.00 92.69 90 GLY A C 1
ATOM 682 O O . GLY A 1 90 ? -8.882 7.883 13.424 1.00 92.69 90 GLY A O 1
ATOM 683 N N . PRO A 1 91 ? -7.009 8.855 12.655 1.00 92.06 91 PRO A N 1
ATOM 684 C CA . PRO A 1 91 ? -6.172 8.447 13.787 1.00 92.06 91 PRO A CA 1
ATOM 685 C C . PRO A 1 91 ? -6.740 8.871 15.150 1.00 92.06 91 PRO A C 1
ATOM 687 O O . PRO A 1 91 ? -6.587 8.160 16.143 1.00 92.06 91 PRO A O 1
ATOM 690 N N . LEU A 1 92 ? -7.460 9.999 15.195 1.00 92.81 92 LEU A N 1
ATOM 691 C CA . LEU A 1 92 ? -8.138 10.481 16.401 1.00 92.81 92 LEU A CA 1
ATOM 692 C C . LEU A 1 92 ? -9.293 9.568 16.823 1.00 92.81 92 LEU A C 1
ATOM 694 O O . LEU A 1 92 ? -9.467 9.318 18.014 1.00 92.81 92 LEU A O 1
ATOM 698 N N . GLY A 1 93 ? -10.049 9.027 15.864 1.00 94.31 93 GLY A N 1
ATOM 699 C CA . GLY A 1 93 ? -11.061 8.007 16.134 1.00 94.31 93 GLY A CA 1
ATOM 700 C C . GLY A 1 93 ? -10.458 6.745 16.743 1.00 94.31 93 GLY A C 1
ATOM 701 O O . GLY A 1 93 ? -10.974 6.224 17.733 1.00 94.31 93 GLY A O 1
ATOM 702 N N . ALA A 1 94 ? -9.325 6.296 16.197 1.00 93.69 94 ALA A N 1
ATOM 703 C CA . ALA A 1 94 ? -8.586 5.146 16.717 1.00 93.69 94 ALA A CA 1
ATOM 704 C C . ALA A 1 94 ? -8.121 5.374 18.161 1.00 93.69 94 ALA A C 1
ATOM 706 O O . ALA A 1 94 ? -8.289 4.503 19.016 1.00 93.69 94 ALA A O 1
ATOM 707 N N . LEU A 1 95 ? -7.548 6.553 18.430 1.00 94.06 95 LEU A N 1
ATOM 708 C CA . LEU A 1 95 ? -7.074 6.934 19.755 1.00 94.06 95 LEU A CA 1
ATOM 709 C C . LEU A 1 95 ? -8.230 7.013 20.754 1.00 94.06 95 LEU A C 1
ATOM 711 O O . LEU A 1 95 ? -8.135 6.436 21.834 1.00 94.06 95 LEU A O 1
ATOM 715 N N . GLN A 1 96 ? -9.340 7.655 20.384 1.00 95.69 96 GLN A N 1
ATOM 716 C CA . GLN A 1 96 ? -10.534 7.743 21.224 1.00 95.69 96 GLN A CA 1
ATOM 717 C C . GLN A 1 96 ? -11.064 6.353 21.604 1.00 95.69 96 GLN A C 1
ATOM 719 O O . GLN A 1 96 ? -11.346 6.115 22.780 1.00 95.69 96 GLN A O 1
ATOM 724 N N . GLN A 1 97 ? -11.174 5.440 20.632 1.00 95.81 97 GLN A N 1
ATOM 725 C CA . GLN A 1 97 ? -11.632 4.070 20.871 1.00 95.81 97 GLN A CA 1
ATOM 726 C C . GLN A 1 97 ? -10.658 3.310 21.784 1.00 95.81 97 GLN A C 1
ATOM 728 O O . GLN A 1 97 ? -11.074 2.723 22.780 1.00 95.81 97 GLN A O 1
ATOM 733 N N . LEU A 1 98 ? -9.351 3.397 21.508 1.00 94.50 98 LEU A N 1
ATOM 734 C CA . LEU A 1 98 ? -8.313 2.775 22.332 1.00 94.50 98 LEU A CA 1
ATOM 735 C C . LEU A 1 98 ? -8.368 3.264 23.786 1.00 94.50 98 LEU A C 1
ATOM 737 O O . LEU A 1 98 ? -8.314 2.453 24.710 1.00 94.50 98 LEU A O 1
ATOM 741 N N . MET A 1 99 ? -8.478 4.579 23.992 1.00 95.94 99 MET A N 1
ATOM 742 C CA . MET A 1 99 ? -8.565 5.181 25.323 1.00 95.94 99 MET A CA 1
ATOM 743 C C . MET A 1 99 ? -9.769 4.634 26.100 1.00 95.94 99 MET A C 1
ATOM 745 O O . MET A 1 99 ? -9.637 4.314 27.280 1.00 95.94 99 MET A O 1
ATOM 749 N N . GLN A 1 100 ? -10.920 4.472 25.443 1.00 95.81 100 GLN A N 1
ATOM 750 C CA . GLN A 1 100 ? -12.138 3.940 26.060 1.00 95.81 100 GLN A CA 1
ATOM 751 C C . GLN A 1 100 ? -12.022 2.458 26.421 1.00 95.81 100 GLN A C 1
ATOM 753 O O . GLN A 1 100 ? -12.329 2.085 27.557 1.00 95.81 100 GLN A O 1
ATOM 758 N N . ASP A 1 101 ? -11.526 1.633 25.500 1.00 94.44 101 ASP A N 1
ATOM 759 C CA . ASP A 1 101 ? -11.371 0.191 25.719 1.00 94.44 101 ASP A CA 1
ATOM 760 C C . ASP A 1 101 ? -10.374 -0.095 26.854 1.00 94.44 101 ASP A C 1
ATOM 762 O O . ASP A 1 101 ? -10.601 -0.934 27.736 1.00 94.44 101 ASP A O 1
ATOM 766 N N . GLN A 1 102 ? -9.265 0.649 26.877 1.00 95.00 102 GLN A N 1
ATOM 767 C CA . GLN A 1 102 ? -8.254 0.509 27.920 1.00 95.00 102 GLN A CA 1
ATOM 768 C C . GLN A 1 102 ? -8.729 1.056 29.264 1.00 95.00 102 GLN A C 1
ATOM 770 O O . GLN A 1 102 ? -8.462 0.425 30.284 1.00 95.00 102 GLN A O 1
ATOM 775 N N . ALA A 1 103 ? -9.480 2.158 29.292 1.00 93.88 103 ALA A N 1
ATOM 776 C CA . ALA A 1 103 ? -10.082 2.669 30.521 1.00 93.88 103 ALA A CA 1
ATOM 777 C C . ALA A 1 103 ? -11.034 1.651 31.167 1.00 93.88 103 ALA A C 1
ATOM 779 O O . ALA A 1 103 ? -10.960 1.428 32.376 1.00 93.88 103 ALA A O 1
ATOM 780 N N . ALA A 1 104 ? -11.877 0.991 30.365 1.00 92.50 104 ALA A N 1
ATOM 781 C CA . ALA A 1 104 ? -12.763 -0.066 30.848 1.00 92.50 104 ALA A CA 1
ATOM 782 C C . ALA A 1 104 ? -11.969 -1.235 31.452 1.00 92.50 104 ALA A C 1
ATOM 784 O O . ALA A 1 104 ? -12.292 -1.714 32.536 1.00 92.50 104 ALA A O 1
ATOM 785 N N . THR A 1 105 ? -10.874 -1.634 30.799 1.00 92.88 105 THR A N 1
ATOM 786 C CA . THR A 1 105 ? -9.973 -2.677 31.312 1.00 92.88 105 THR A CA 1
ATOM 787 C C . THR A 1 105 ? -9.312 -2.248 32.627 1.00 92.88 105 THR A C 1
ATOM 789 O O . THR A 1 105 ? -9.336 -2.993 33.605 1.00 92.88 105 THR A O 1
ATOM 792 N N . ILE A 1 106 ? -8.772 -1.027 32.691 1.00 93.62 106 ILE A N 1
ATOM 793 C CA . ILE A 1 106 ? -8.103 -0.469 33.877 1.00 93.62 106 ILE A CA 1
ATOM 794 C C . ILE A 1 106 ? -9.057 -0.416 35.075 1.00 93.62 106 ILE A C 1
ATOM 796 O O . ILE A 1 106 ? -8.647 -0.740 36.190 1.00 93.62 106 ILE A O 1
ATOM 800 N N . ALA A 1 107 ? -10.325 -0.063 34.850 1.00 88.75 107 ALA A N 1
ATOM 801 C CA . ALA A 1 107 ? -11.340 0.001 35.898 1.00 88.75 107 ALA A CA 1
ATOM 802 C C . ALA A 1 107 ? -11.608 -1.358 36.572 1.00 88.75 107 ALA A C 1
ATOM 804 O O . ALA A 1 107 ? -12.005 -1.392 37.734 1.00 88.75 107 ALA A O 1
ATOM 805 N N . THR A 1 108 ? -11.358 -2.477 35.882 1.00 90.81 108 THR A N 1
ATOM 806 C CA . THR A 1 108 ? -11.525 -3.829 36.451 1.00 90.81 108 THR A CA 1
ATOM 807 C C . THR A 1 108 ? -10.318 -4.336 37.242 1.00 90.81 108 THR A C 1
ATOM 809 O O . THR A 1 108 ? -10.418 -5.347 37.937 1.00 90.81 108 THR A O 1
ATOM 812 N N . LEU A 1 109 ? -9.170 -3.655 37.170 1.00 90.00 109 LEU A N 1
ATOM 813 C CA . LEU A 1 109 ? -7.954 -4.095 37.850 1.00 90.00 109 LEU A CA 1
ATOM 814 C C . LEU A 1 109 ? -8.032 -3.783 39.348 1.00 90.00 109 LEU A C 1
ATOM 816 O O . LEU A 1 109 ? -8.145 -2.625 39.756 1.00 90.00 109 LEU A O 1
ATOM 820 N N . SER A 1 110 ? -7.885 -4.813 40.181 1.00 86.69 110 SER A N 1
ATOM 821 C CA . SER A 1 110 ? -7.864 -4.684 41.643 1.00 86.69 110 SER A CA 1
ATOM 822 C C . SER A 1 110 ? -6.577 -4.020 42.150 1.00 86.69 110 SER A C 1
ATOM 824 O O . SER A 1 110 ? -6.613 -3.171 43.046 1.00 86.69 110 SER A O 1
ATOM 826 N N . SER A 1 111 ? -5.442 -4.344 41.532 1.00 90.19 111 SER A N 1
ATOM 827 C CA . SER A 1 111 ? -4.119 -3.856 41.916 1.00 90.19 111 SER A CA 1
ATOM 828 C C . SER A 1 111 ? -3.872 -2.401 41.502 1.00 90.19 111 SER A C 1
ATOM 830 O O . SER A 1 111 ? -3.931 -2.033 40.328 1.00 90.19 111 SER A O 1
ATOM 832 N N . ALA A 1 112 ? -3.515 -1.559 42.477 1.00 87.25 112 ALA A N 1
ATOM 833 C CA . ALA A 1 112 ? -3.141 -0.167 42.232 1.00 87.25 112 ALA A CA 1
ATOM 834 C C . ALA A 1 112 ? -1.795 -0.019 41.497 1.00 87.25 112 ALA A C 1
ATOM 836 O O . ALA A 1 112 ? -1.557 1.017 40.871 1.00 87.25 112 ALA A O 1
ATOM 837 N N . SER A 1 113 ? -0.891 -1.002 41.585 1.00 90.56 113 SER A N 1
ATOM 838 C CA . SER A 1 113 ? 0.334 -1.002 40.772 1.00 90.56 113 SER A CA 1
ATOM 839 C C . SER A 1 113 ? 0.011 -1.285 39.311 1.00 90.56 113 SER A C 1
ATOM 841 O O . SER A 1 113 ? 0.507 -0.583 38.434 1.00 90.56 113 SER A O 1
ATOM 843 N N . ASP A 1 114 ? -0.882 -2.239 39.055 1.00 91.12 114 ASP A N 1
ATOM 844 C CA . ASP A 1 114 ? -1.203 -2.685 37.697 1.00 91.12 114 ASP A CA 1
ATOM 845 C C . ASP A 1 114 ? -2.000 -1.610 36.958 1.00 91.12 114 ASP A C 1
ATOM 847 O O . ASP A 1 114 ? -1.712 -1.315 35.797 1.00 91.12 114 ASP A O 1
ATOM 851 N N . ARG A 1 115 ? -2.928 -0.935 37.660 1.00 90.62 115 ARG A N 1
ATOM 852 C CA . ARG A 1 115 ? -3.601 0.264 37.136 1.00 90.62 115 ARG A CA 1
ATOM 853 C C . ARG A 1 115 ? -2.595 1.333 36.726 1.00 90.62 115 ARG A C 1
ATOM 855 O O . ARG A 1 115 ? -2.661 1.816 35.601 1.00 90.62 115 ARG A O 1
ATOM 862 N N . ARG A 1 116 ? -1.638 1.671 37.599 1.00 92.62 116 ARG A N 1
ATOM 863 C CA . ARG A 1 116 ? -0.607 2.681 37.299 1.00 92.62 116 ARG A CA 1
ATOM 864 C C . ARG A 1 116 ? 0.253 2.289 36.099 1.00 92.62 116 ARG A C 1
ATOM 866 O O . ARG A 1 116 ? 0.461 3.119 35.220 1.00 92.62 116 ARG A O 1
ATOM 873 N N . ALA A 1 117 ? 0.696 1.035 36.023 1.00 94.31 117 ALA A N 1
ATOM 874 C CA . ALA A 1 117 ? 1.480 0.544 34.892 1.00 94.31 117 ALA A CA 1
ATOM 875 C C . ALA A 1 117 ? 0.693 0.623 33.572 1.00 94.31 117 ALA A C 1
ATOM 877 O O . ALA A 1 117 ? 1.222 1.068 32.552 1.00 94.31 117 ALA A O 1
ATOM 878 N N . ARG A 1 118 ? -0.592 0.245 33.584 1.00 95.12 118 ARG A N 1
ATOM 879 C CA . ARG A 1 118 ? -1.429 0.284 32.380 1.00 95.12 118 ARG A CA 1
ATOM 880 C C . ARG A 1 118 ? -1.783 1.707 31.948 1.00 95.12 118 ARG A C 1
ATOM 882 O O . ARG A 1 118 ? -1.778 1.981 30.750 1.00 95.12 118 ARG A O 1
ATOM 889 N N . ILE A 1 119 ? -2.032 2.604 32.903 1.00 96.06 119 ILE A N 1
ATOM 890 C CA . ILE A 1 119 ? -2.222 4.038 32.647 1.00 96.06 119 ILE A CA 1
ATOM 891 C C . ILE A 1 119 ? -0.965 4.631 32.008 1.00 96.06 119 ILE A C 1
ATOM 893 O O . ILE A 1 119 ? -1.091 5.320 31.004 1.00 96.06 119 ILE A O 1
ATOM 897 N N . ALA A 1 120 ? 0.233 4.314 32.510 1.00 96.25 120 ALA A N 1
ATOM 898 C CA . ALA A 1 120 ? 1.484 4.819 31.940 1.00 96.25 120 ALA A CA 1
ATOM 899 C C . ALA A 1 120 ? 1.681 4.394 30.471 1.00 96.25 120 ALA A C 1
ATOM 901 O O . ALA A 1 120 ? 2.030 5.220 29.630 1.00 96.25 120 ALA A O 1
ATOM 902 N N . LEU A 1 121 ? 1.386 3.131 30.134 1.00 95.38 121 LEU A N 1
ATOM 903 C CA . LEU A 1 121 ? 1.430 2.648 28.745 1.00 95.38 121 LEU A CA 1
ATOM 904 C C . LEU A 1 121 ? 0.410 3.362 27.849 1.00 95.38 121 LEU A C 1
ATOM 906 O O . LEU A 1 121 ? 0.719 3.724 26.712 1.00 95.38 121 LEU A O 1
ATOM 910 N N . LEU A 1 122 ? -0.809 3.569 28.356 1.00 95.81 122 LEU A N 1
ATOM 911 C CA . LEU A 1 122 ? -1.860 4.273 27.625 1.00 95.81 122 LEU A CA 1
ATOM 912 C C . LEU A 1 122 ? -1.495 5.748 27.405 1.00 95.81 122 LEU A C 1
ATOM 914 O O . LEU A 1 122 ? -1.661 6.260 26.300 1.00 95.81 122 LEU A O 1
ATOM 918 N N . GLN A 1 123 ? -0.932 6.397 28.426 1.00 97.19 123 GLN A N 1
ATOM 919 C CA . GLN A 1 123 ? -0.430 7.764 28.365 1.00 97.19 123 GLN A CA 1
ATOM 920 C C . GLN A 1 123 ? 0.662 7.900 27.304 1.00 97.19 123 GLN A C 1
ATOM 922 O O . GLN A 1 123 ? 0.564 8.779 26.452 1.00 97.19 123 GLN A O 1
ATOM 927 N N . GLN A 1 124 ? 1.653 7.004 27.301 1.00 95.88 124 GLN A N 1
ATOM 928 C CA . GLN A 1 124 ? 2.723 7.007 26.302 1.00 95.88 124 GLN A CA 1
ATOM 929 C C . GLN A 1 124 ? 2.167 6.841 24.883 1.00 95.88 124 GLN A C 1
ATOM 931 O O . GLN A 1 124 ? 2.559 7.563 23.969 1.00 95.88 124 GLN A O 1
ATOM 936 N N . ARG A 1 125 ? 1.212 5.923 24.684 1.00 92.50 125 ARG A N 1
ATOM 937 C CA . ARG A 1 125 ? 0.590 5.722 23.368 1.00 92.50 125 ARG A CA 1
ATOM 938 C C . ARG A 1 125 ? -0.188 6.953 22.900 1.00 92.50 125 ARG A C 1
ATOM 940 O O . ARG A 1 125 ? -0.149 7.274 21.711 1.00 92.50 125 ARG A O 1
ATOM 947 N N . MET A 1 126 ? -0.882 7.619 23.818 1.00 95.62 126 MET A N 1
ATOM 948 C CA . MET A 1 126 ? -1.611 8.856 23.556 1.00 95.62 126 MET A CA 1
ATOM 949 C C . MET A 1 126 ? -0.659 9.993 23.160 1.00 95.62 126 MET A C 1
ATOM 951 O O . MET A 1 126 ? -0.858 10.561 22.089 1.00 95.62 126 MET A O 1
ATOM 955 N N . HIS A 1 127 ? 0.425 10.222 23.911 1.00 95.44 127 HIS A N 1
ATOM 956 C CA . HIS A 1 127 ? 1.429 11.246 23.586 1.00 95.44 127 HIS A CA 1
ATOM 957 C C . HIS A 1 127 ? 2.083 10.991 22.223 1.00 95.44 127 HIS A C 1
ATOM 959 O O . HIS A 1 127 ? 2.157 11.900 21.406 1.00 95.44 127 HIS A O 1
ATOM 965 N N . ASN A 1 128 ? 2.487 9.748 21.929 1.00 91.81 128 ASN A N 1
ATOM 966 C CA . ASN A 1 128 ? 3.075 9.414 20.627 1.00 91.81 128 ASN A CA 1
ATOM 967 C C . ASN A 1 128 ? 2.104 9.720 19.477 1.00 91.81 128 ASN A C 1
ATOM 969 O O . ASN A 1 128 ? 2.484 10.341 18.495 1.00 91.81 128 ASN A O 1
ATOM 973 N N . THR A 1 129 ? 0.830 9.340 19.624 1.00 91.06 129 THR A N 1
ATOM 974 C CA . THR A 1 129 ? -0.184 9.589 18.585 1.00 91.06 129 THR A CA 1
ATOM 975 C C . THR A 1 129 ? -0.431 11.088 18.392 1.00 91.06 129 THR A C 1
ATOM 977 O O . THR A 1 129 ? -0.580 11.549 17.264 1.00 91.06 129 THR A O 1
ATOM 980 N N . VAL A 1 130 ? -0.475 11.861 19.481 1.00 92.69 130 VAL A N 1
ATOM 981 C CA . VAL A 1 130 ? -0.614 13.322 19.421 1.00 92.69 130 VAL A CA 1
ATOM 982 C C . VAL A 1 130 ? 0.606 13.955 18.749 1.00 92.69 130 VAL A C 1
ATOM 984 O O . VAL A 1 130 ? 0.428 14.772 17.850 1.00 92.69 130 VAL A O 1
ATOM 987 N N . SER A 1 131 ? 1.817 13.532 19.113 1.00 91.25 131 SER A N 1
ATOM 988 C CA . SER A 1 131 ? 3.078 13.989 18.516 1.00 91.25 131 SER A CA 1
ATOM 989 C C . SER A 1 131 ? 3.132 13.712 17.009 1.00 91.25 131 SER A C 1
ATOM 991 O O . SER A 1 131 ? 3.435 14.609 16.224 1.00 91.25 131 SER A O 1
ATOM 993 N N . ASP A 1 132 ? 2.769 12.501 16.579 1.00 87.88 132 ASP A N 1
ATOM 994 C CA . ASP A 1 132 ? 2.731 12.129 15.158 1.00 87.88 132 ASP A CA 1
ATOM 995 C C . ASP A 1 132 ? 1.740 13.006 14.372 1.00 87.88 132 ASP A C 1
ATOM 997 O O . ASP A 1 132 ? 2.011 13.425 13.243 1.00 87.88 132 ASP A O 1
ATOM 1001 N N . LEU A 1 133 ? 0.592 13.331 14.977 1.00 89.25 133 LEU A N 1
ATOM 1002 C CA . LEU A 1 133 ? -0.410 14.214 14.378 1.00 89.25 133 LEU A CA 1
ATOM 1003 C C . LEU A 1 133 ? 0.017 15.684 14.368 1.00 89.25 133 LEU A C 1
ATOM 1005 O O . LEU A 1 133 ? -0.302 16.389 13.411 1.00 89.25 133 LEU A O 1
ATOM 1009 N N . GLN A 1 134 ? 0.744 16.150 15.385 1.00 89.88 134 GLN A N 1
ATOM 1010 C CA . GLN A 1 134 ? 1.345 17.485 15.396 1.00 89.88 134 GLN A CA 1
ATOM 1011 C C . GLN A 1 134 ? 2.355 17.621 14.253 1.00 89.88 134 GLN A C 1
ATOM 1013 O O . GLN A 1 134 ? 2.230 18.541 13.447 1.00 89.88 134 GLN A O 1
ATOM 1018 N N . HIS A 1 135 ? 3.271 16.660 14.101 1.00 86.38 135 HIS A N 1
ATOM 1019 C CA . HIS A 1 135 ? 4.221 16.641 12.985 1.00 86.38 135 HIS A CA 1
ATOM 1020 C C . HIS A 1 135 ? 3.522 16.590 11.621 1.00 86.38 135 HIS A C 1
ATOM 1022 O O . HIS A 1 135 ? 3.900 17.319 10.702 1.00 86.38 135 HIS A O 1
ATOM 1028 N N . ALA A 1 136 ? 2.462 15.786 11.495 1.00 82.44 136 ALA A N 1
ATOM 1029 C CA . ALA A 1 136 ? 1.651 15.746 10.281 1.00 82.44 136 ALA A CA 1
ATOM 1030 C C . ALA A 1 136 ? 1.020 17.112 9.961 1.00 82.44 136 ALA A C 1
ATOM 1032 O O . ALA A 1 136 ? 1.054 17.563 8.817 1.00 82.44 136 ALA A O 1
ATOM 1033 N N . LEU A 1 137 ? 0.464 17.784 10.972 1.00 84.56 137 LEU A N 1
ATOM 1034 C CA . LEU A 1 137 ? -0.112 19.122 10.844 1.00 84.56 137 LEU A CA 1
ATOM 1035 C C . LEU A 1 137 ? 0.940 20.183 10.520 1.00 84.56 137 LEU A C 1
ATOM 1037 O O . LEU A 1 137 ? 0.634 21.130 9.796 1.00 84.56 137 LEU A O 1
ATOM 1041 N N . ASP A 1 138 ? 2.160 20.035 11.028 1.00 81.75 138 ASP A N 1
ATOM 1042 C CA . ASP A 1 138 ? 3.253 20.971 10.786 1.00 81.75 138 ASP A CA 1
ATOM 1043 C C . ASP A 1 138 ? 3.730 20.972 9.336 1.00 81.75 138 ASP A C 1
ATOM 1045 O O . ASP A 1 138 ? 4.004 22.043 8.785 1.00 81.75 138 ASP A O 1
ATOM 1049 N N . GLY A 1 139 ? 3.739 19.797 8.701 1.00 73.38 139 GLY A N 1
ATOM 1050 C CA . GLY A 1 139 ? 4.048 19.642 7.279 1.00 73.38 139 GLY A CA 1
ATOM 1051 C C . GLY A 1 139 ? 2.953 20.149 6.329 1.00 73.38 139 GLY A C 1
ATOM 1052 O O . GLY A 1 139 ? 3.202 20.308 5.134 1.00 73.38 139 GLY A O 1
ATOM 1053 N N . LEU A 1 140 ? 1.742 20.435 6.825 1.00 75.50 140 LEU A N 1
ATOM 1054 C CA . LEU A 1 140 ? 0.594 20.802 5.993 1.00 75.50 140 LEU A CA 1
ATOM 1055 C C . LEU A 1 140 ? 0.443 22.320 5.811 1.00 75.50 140 LEU A C 1
ATOM 1057 O O . LEU A 1 140 ? 0.321 23.099 6.761 1.00 75.50 140 LEU A O 1
ATOM 1061 N N . ARG A 1 141 ? 0.314 22.756 4.552 1.00 73.19 141 ARG A N 1
ATOM 1062 C CA . ARG A 1 141 ? -0.077 24.132 4.199 1.00 73.19 141 ARG A CA 1
ATOM 1063 C C . ARG A 1 141 ? -1.604 24.277 4.215 1.00 73.19 141 ARG A C 1
ATOM 1065 O O . ARG A 1 141 ? -2.239 24.318 3.168 1.00 73.19 141 ARG A O 1
ATOM 1072 N N . HIS A 1 142 ? -2.204 24.365 5.404 1.00 79.31 142 HIS A N 1
ATOM 1073 C CA . HIS A 1 142 ? -3.660 24.492 5.572 1.00 79.31 142 HIS A CA 1
ATOM 1074 C C . HIS A 1 142 ? -4.054 25.732 6.394 1.00 79.31 142 HIS A C 1
ATOM 1076 O O . HIS A 1 142 ? -3.489 25.986 7.457 1.00 79.31 142 HIS A O 1
ATOM 1082 N N . LYS A 1 143 ? -5.081 26.485 5.958 1.00 84.19 143 LYS A N 1
ATOM 1083 C CA . LYS A 1 143 ? -5.553 27.712 6.648 1.00 84.19 143 LYS A CA 1
ATOM 1084 C C . LYS A 1 143 ? -6.024 27.453 8.085 1.00 84.19 143 LYS A C 1
ATOM 1086 O O . LYS A 1 143 ? -5.921 28.324 8.938 1.00 84.19 143 LYS A O 1
ATOM 1091 N N . GLY A 1 144 ? -6.530 26.249 8.350 1.00 86.81 144 GLY A N 1
ATOM 1092 C CA . GLY A 1 144 ? -6.964 25.815 9.678 1.00 86.81 144 GLY A CA 1
ATOM 1093 C C . GLY A 1 144 ? -5.850 25.271 10.578 1.00 86.81 144 GLY A C 1
ATOM 1094 O O . GLY A 1 144 ? -6.157 24.879 11.698 1.00 86.81 144 GLY A O 1
ATOM 1095 N N . ARG A 1 145 ? -4.584 25.215 10.135 1.00 88.88 145 ARG A N 1
ATOM 1096 C CA . ARG A 1 145 ? -3.496 24.538 10.870 1.00 88.88 145 ARG A CA 1
ATOM 1097 C C . ARG A 1 145 ? -3.363 25.017 12.317 1.00 88.88 145 ARG A C 1
ATOM 1099 O O . ARG A 1 145 ? -3.382 24.195 13.223 1.00 88.88 145 ARG A O 1
ATOM 1106 N N . THR A 1 146 ? -3.292 26.329 12.549 1.00 92.06 146 THR A N 1
ATOM 1107 C CA . THR A 1 146 ? -3.141 26.891 13.904 1.00 92.06 146 THR A CA 1
ATOM 1108 C C . THR A 1 146 ? -4.276 26.460 14.830 1.00 92.06 146 THR A C 1
ATOM 1110 O O . THR A 1 146 ? -4.035 26.063 15.965 1.00 92.06 146 THR A O 1
ATOM 1113 N N . ARG A 1 147 ? -5.517 26.473 14.330 1.00 94.12 147 ARG A N 1
ATOM 1114 C CA . ARG A 1 147 ? -6.678 26.021 15.102 1.00 94.12 147 ARG A CA 1
ATOM 1115 C C . ARG A 1 147 ? -6.653 24.510 15.345 1.00 94.12 147 ARG A C 1
ATOM 1117 O O . ARG A 1 147 ? -7.074 24.071 16.408 1.00 94.12 147 ARG A O 1
ATOM 1124 N N . ALA A 1 148 ? -6.170 23.724 14.388 1.00 93.81 148 ALA A N 1
ATOM 1125 C CA . ALA A 1 148 ? -6.049 22.280 14.548 1.00 93.81 148 ALA A CA 1
ATOM 1126 C C . ALA A 1 148 ? -5.004 21.921 15.612 1.00 93.81 148 ALA A C 1
ATOM 1128 O O . ALA A 1 148 ? -5.279 21.091 16.469 1.00 93.81 148 ALA A O 1
ATOM 1129 N N . LEU A 1 149 ? -3.850 22.593 15.613 1.00 94.06 149 LEU A N 1
ATOM 1130 C CA . LEU A 1 149 ? -2.824 22.414 16.644 1.00 94.06 149 LEU A CA 1
ATOM 1131 C C . LEU A 1 149 ? -3.349 22.788 18.040 1.00 94.06 149 LEU A C 1
ATOM 1133 O O . LEU A 1 149 ? -3.155 22.034 18.988 1.00 94.06 149 LEU A O 1
ATOM 1137 N N . ASP A 1 150 ? -4.079 23.900 18.154 1.00 95.88 150 ASP A N 1
ATOM 1138 C CA . ASP A 1 150 ? -4.727 24.325 19.403 1.00 95.88 150 ASP A CA 1
ATOM 1139 C C . ASP A 1 150 ? -5.759 23.298 19.910 1.00 95.88 150 ASP A C 1
ATOM 1141 O O . ASP A 1 150 ? -5.720 22.883 21.069 1.00 95.88 150 ASP A O 1
ATOM 1145 N N . LEU A 1 151 ? -6.650 22.819 19.036 1.00 96.62 151 LEU A N 1
ATOM 1146 C CA . LEU A 1 151 ? -7.619 21.781 19.396 1.00 96.62 151 LEU A CA 1
ATOM 1147 C C . LEU A 1 151 ? -6.946 20.455 19.771 1.00 96.62 151 LEU A C 1
ATOM 1149 O O . LEU A 1 151 ? -7.430 19.762 20.664 1.00 96.62 151 LEU A O 1
ATOM 1153 N N . LEU A 1 152 ? -5.847 20.097 19.104 1.00 95.75 152 LEU A N 1
ATOM 1154 C CA . LEU A 1 152 ? -5.091 18.882 19.393 1.00 95.75 152 LEU A CA 1
ATOM 1155 C C . LEU A 1 152 ? -4.410 18.961 20.769 1.00 95.75 152 LEU A C 1
ATOM 1157 O O . LEU A 1 152 ? -4.492 18.002 21.532 1.00 95.75 152 LEU A O 1
ATOM 1161 N N . ALA A 1 153 ? -3.842 20.115 21.130 1.00 96.88 153 ALA A N 1
ATOM 1162 C CA . ALA A 1 153 ? -3.301 20.356 22.470 1.00 96.88 153 ALA A CA 1
ATOM 1163 C C . ALA A 1 153 ? -4.397 20.306 23.553 1.00 96.88 153 ALA A C 1
ATOM 1165 O O . ALA A 1 153 ? -4.223 19.685 24.601 1.00 96.88 153 ALA A O 1
ATOM 1166 N N . GLN A 1 154 ? -5.570 20.895 23.293 1.00 98.12 154 GLN A N 1
ATOM 1167 C CA . GLN A 1 154 ? -6.719 20.788 24.205 1.00 98.12 154 GLN A CA 1
ATOM 1168 C C . GLN A 1 154 ? -7.200 19.338 24.355 1.00 98.12 154 GLN A C 1
ATOM 1170 O O . GLN A 1 154 ? -7.590 18.925 25.450 1.00 98.12 154 GLN A O 1
ATOM 1175 N N . LEU A 1 155 ? -7.174 18.558 23.271 1.00 97.56 155 LEU A N 1
ATOM 1176 C CA . LEU A 1 155 ? -7.559 17.150 23.283 1.00 97.56 155 LEU A CA 1
ATOM 1177 C C . LEU A 1 155 ? -6.586 16.304 24.114 1.00 97.56 155 LEU A C 1
ATOM 1179 O O . LEU A 1 155 ? -7.036 15.461 24.889 1.00 97.56 155 LEU A O 1
ATOM 1183 N N . GLU A 1 156 ? -5.283 16.555 24.001 1.00 97.81 156 GLU A N 1
ATOM 1184 C CA . GLU A 1 156 ? -4.255 15.916 24.830 1.00 97.81 156 GLU A CA 1
ATOM 1185 C C . GLU A 1 156 ? -4.498 16.179 26.323 1.00 97.81 156 GLU A C 1
ATOM 1187 O O . GLU A 1 156 ? -4.571 15.237 27.115 1.00 97.81 156 GLU A O 1
ATOM 1192 N N . VAL A 1 157 ? -4.753 17.438 26.700 1.00 98.12 157 VAL A N 1
ATOM 1193 C CA . VAL A 1 157 ? -5.113 17.807 28.081 1.00 98.12 157 VAL A CA 1
ATOM 1194 C C . VAL A 1 157 ? -6.396 17.102 28.533 1.00 98.12 157 VAL A C 1
ATOM 1196 O O . VAL A 1 157 ? -6.468 16.599 29.656 1.00 98.12 157 VAL A O 1
ATOM 1199 N N . ALA A 1 158 ? -7.411 17.017 27.667 1.00 98.00 158 ALA A N 1
ATOM 1200 C CA . ALA A 1 158 ? -8.653 16.317 27.982 1.00 98.00 158 ALA A CA 1
ATOM 1201 C C . ALA A 1 158 ? -8.424 14.815 28.221 1.00 98.00 158 ALA A C 1
ATOM 1203 O O . ALA A 1 158 ? -9.013 14.247 29.144 1.00 98.00 158 ALA A O 1
ATOM 1204 N N . TYR A 1 159 ? -7.560 14.167 27.435 1.00 98.06 159 TYR A N 1
ATOM 1205 C CA . TYR A 1 159 ? -7.180 12.775 27.669 1.00 98.06 159 TYR A CA 1
ATOM 1206 C C . TYR A 1 159 ? -6.364 12.599 28.945 1.00 98.06 159 TYR A C 1
ATOM 1208 O O . TYR A 1 159 ? -6.631 11.655 29.688 1.00 98.06 159 TYR A O 1
ATOM 1216 N N . GLN A 1 160 ? -5.433 13.507 29.243 1.00 97.62 160 GLN A N 1
ATOM 1217 C CA . GLN A 1 160 ? -4.683 13.465 30.496 1.00 97.62 160 GLN A CA 1
ATOM 1218 C C . GLN A 1 160 ? -5.619 13.553 31.708 1.00 97.62 160 GLN A C 1
ATOM 1220 O O . GLN A 1 160 ? -5.508 12.741 32.623 1.00 97.62 160 GLN A O 1
ATOM 1225 N N . GLY A 1 161 ? -6.622 14.436 31.664 1.00 97.19 161 GLY A N 1
ATOM 1226 C CA . GLY A 1 161 ? -7.648 14.513 32.706 1.00 97.19 161 GLY A CA 1
ATOM 1227 C C . GLY A 1 161 ? -8.397 13.189 32.910 1.00 97.19 161 GLY A C 1
ATOM 1228 O O . GLY A 1 161 ? -8.633 12.783 34.045 1.00 97.19 161 GLY A O 1
ATOM 1229 N N . VAL A 1 162 ? -8.710 12.462 31.830 1.00 96.69 162 VAL A N 1
ATOM 1230 C CA . VAL A 1 162 ? -9.319 11.123 31.930 1.00 96.69 162 VAL A CA 1
ATOM 1231 C C . VAL A 1 162 ? -8.378 10.115 32.598 1.00 96.69 162 VAL A C 1
ATOM 1233 O O . VAL A 1 162 ? -8.820 9.326 33.435 1.00 96.69 162 VAL A O 1
ATOM 1236 N N . LEU A 1 163 ? -7.090 10.131 32.255 1.00 96.19 163 LEU A N 1
ATOM 1237 C CA . LEU A 1 163 ? -6.093 9.247 32.866 1.00 96.19 163 LEU A CA 1
ATOM 1238 C C . LEU A 1 163 ? -5.921 9.533 34.364 1.00 96.19 163 LEU A C 1
ATOM 1240 O O . LEU A 1 163 ? -5.825 8.594 35.156 1.00 96.19 163 LEU A O 1
ATOM 1244 N N . ASP A 1 164 ? -5.966 10.804 34.762 1.00 95.12 164 ASP A N 1
ATOM 1245 C CA . ASP A 1 164 ? -5.886 11.216 36.165 1.00 95.12 164 ASP A CA 1
ATOM 1246 C C . ASP A 1 164 ? -7.106 10.736 36.970 1.00 95.12 164 ASP A C 1
ATOM 1248 O O . ASP A 1 164 ? -6.960 10.292 38.112 1.00 95.12 164 ASP A O 1
ATOM 1252 N N . MET A 1 165 ? -8.306 10.768 36.377 1.00 94.12 165 MET A N 1
ATOM 1253 C CA . MET A 1 165 ? -9.514 10.188 36.982 1.00 94.12 165 MET A CA 1
ATOM 1254 C C . MET A 1 165 ? -9.361 8.675 37.177 1.00 94.12 165 MET A C 1
ATOM 1256 O O . MET A 1 165 ? -9.597 8.160 38.272 1.00 94.12 165 MET A O 1
ATOM 1260 N N . LEU A 1 166 ? -8.882 7.959 36.153 1.00 93.06 166 LEU A N 1
ATOM 1261 C CA . LEU A 1 166 ? -8.632 6.515 36.243 1.00 93.06 166 LEU A CA 1
ATOM 1262 C C . LEU A 1 166 ? -7.596 6.175 37.321 1.00 93.06 166 LEU A C 1
ATOM 1264 O O . LEU A 1 166 ? -7.757 5.189 38.044 1.00 93.06 166 LEU A O 1
ATOM 1268 N N . ALA A 1 167 ? -6.555 6.998 37.471 1.00 91.31 167 ALA A N 1
ATOM 1269 C CA . ALA A 1 167 ? -5.541 6.819 38.509 1.00 91.31 167 ALA A CA 1
ATOM 1270 C C . ALA A 1 167 ? -6.134 6.932 39.925 1.00 91.31 167 ALA A C 1
ATOM 1272 O O . ALA A 1 167 ? -5.714 6.201 40.827 1.00 91.31 167 ALA A O 1
ATOM 1273 N N . LYS A 1 168 ? -7.144 7.793 40.104 1.00 90.12 168 LYS A N 1
ATOM 1274 C CA . LYS A 1 168 ? -7.903 7.961 41.355 1.00 90.12 168 LYS A CA 1
ATOM 1275 C C . LYS A 1 168 ? -9.002 6.910 41.557 1.00 90.12 168 LYS A C 1
ATOM 1277 O O . LYS A 1 168 ? -9.591 6.855 42.632 1.00 90.12 168 LYS A O 1
ATOM 1282 N N . GLY A 1 169 ? -9.261 6.056 40.563 1.00 87.44 169 GLY A N 1
ATOM 1283 C CA . GLY A 1 169 ? -10.365 5.090 40.588 1.00 87.44 169 GLY A CA 1
ATOM 1284 C C . GLY A 1 169 ? -11.737 5.718 40.320 1.00 87.44 169 GLY A C 1
ATOM 1285 O O . GLY A 1 169 ? -12.760 5.124 40.650 1.00 87.44 169 GLY A O 1
ATOM 1286 N N . GLU A 1 170 ? -11.764 6.918 39.743 1.00 91.00 170 GLU A N 1
ATOM 1287 C CA . GLU A 1 170 ? -12.982 7.627 39.363 1.00 91.00 170 GLU A CA 1
ATOM 1288 C C . GLU A 1 170 ? -13.461 7.190 37.968 1.00 91.00 170 GLU A C 1
ATOM 1290 O O . GLU A 1 170 ? -12.684 6.726 37.128 1.00 91.00 170 GLU A O 1
ATOM 1295 N N . ALA A 1 171 ? -14.760 7.351 37.700 1.00 91.19 171 ALA A N 1
ATOM 1296 C CA . ALA A 1 171 ? -15.331 7.032 36.395 1.00 91.19 171 ALA A CA 1
ATOM 1297 C C . ALA A 1 171 ? -14.853 8.036 35.322 1.00 91.19 171 ALA A C 1
ATOM 1299 O O . ALA A 1 171 ? -14.989 9.245 35.525 1.00 91.19 171 ALA A O 1
ATOM 1300 N N . PRO A 1 172 ? -14.343 7.575 34.164 1.00 94.50 172 PRO A N 1
ATOM 1301 C CA . PRO A 1 172 ? -13.801 8.459 33.136 1.00 94.50 172 PRO A CA 1
ATOM 1302 C C . PRO A 1 172 ? -14.896 9.288 32.450 1.00 94.50 172 PRO A C 1
ATOM 1304 O O . PRO A 1 172 ? -15.954 8.768 32.084 1.00 94.50 172 PRO A O 1
ATOM 1307 N N . GLN A 1 173 ? -14.620 10.571 32.202 1.00 95.50 173 GLN A N 1
ATOM 1308 C CA . GLN A 1 173 ? -15.525 11.473 31.483 1.00 95.50 173 GLN A CA 1
ATOM 1309 C C . GLN A 1 173 ? -15.039 11.759 30.058 1.00 95.50 173 GLN A C 1
ATOM 1311 O O . GLN A 1 173 ? -14.014 12.394 29.842 1.00 95.50 173 GLN A O 1
ATOM 1316 N N . TRP A 1 174 ? -15.824 11.340 29.063 1.00 96.00 174 TRP A N 1
ATOM 1317 C CA . TRP A 1 174 ? -15.436 11.417 27.646 1.00 96.00 174 TRP A CA 1
ATOM 1318 C C . TRP A 1 174 ? -16.050 12.582 26.872 1.00 96.00 174 TRP A C 1
ATOM 1320 O O . TRP A 1 174 ? -15.750 12.749 25.696 1.00 96.00 174 TRP A O 1
ATOM 1330 N N . GLN A 1 175 ? -16.954 13.355 27.480 1.00 96.56 175 GLN A N 1
ATOM 1331 C CA . GLN A 1 175 ? -17.737 14.356 26.748 1.00 96.56 175 GLN A CA 1
ATOM 1332 C C . GLN A 1 175 ? -16.838 15.413 26.090 1.00 96.56 175 GLN A C 1
ATOM 1334 O O . GLN A 1 175 ? -17.000 15.695 24.906 1.00 96.56 175 GLN A O 1
ATOM 1339 N N . ASN A 1 176 ? -15.862 15.940 26.837 1.00 96.69 176 ASN A N 1
ATOM 1340 C CA . ASN A 1 176 ? -14.946 16.966 26.342 1.00 96.69 176 ASN A CA 1
ATOM 1341 C C . ASN A 1 176 ? -14.024 16.431 25.230 1.00 96.69 176 ASN A C 1
ATOM 1343 O O . ASN A 1 176 ? -13.953 17.011 24.150 1.00 96.69 176 ASN A O 1
ATOM 1347 N N . SER A 1 177 ? -13.379 15.275 25.441 1.00 96.69 177 SER A N 1
ATOM 1348 C CA . SER A 1 177 ? -12.496 14.670 24.430 1.00 96.69 177 SER A CA 1
ATOM 1349 C C . SER A 1 177 ? -13.245 14.295 23.149 1.00 96.69 177 SER A C 1
ATOM 1351 O O . SER A 1 177 ? -12.745 14.548 22.054 1.00 96.69 177 SER A O 1
ATOM 1353 N N . LYS A 1 178 ? -14.487 13.799 23.254 1.00 96.06 178 LYS A N 1
ATOM 1354 C CA . LYS A 1 178 ? -15.349 13.559 22.085 1.00 96.06 178 LYS A CA 1
ATOM 1355 C C . LYS A 1 178 ? -15.667 14.845 21.322 1.00 96.06 178 LYS A C 1
ATOM 1357 O O . LYS A 1 178 ? -15.578 14.841 20.099 1.00 96.06 178 LYS A O 1
ATOM 1362 N N . GLN A 1 179 ? -16.018 15.930 22.016 1.00 96.81 179 GLN A N 1
ATOM 1363 C CA . GLN A 1 179 ? -16.317 17.217 21.377 1.00 96.81 179 GLN A CA 1
ATOM 1364 C C . GLN A 1 179 ? -15.094 17.796 20.656 1.00 96.81 179 GLN A C 1
ATOM 1366 O O . GLN A 1 179 ? -15.213 18.238 19.516 1.00 96.81 179 GLN A O 1
ATOM 1371 N N . LEU A 1 180 ? -13.915 17.740 21.281 1.00 97.12 180 LEU A N 1
ATOM 1372 C CA . LEU A 1 180 ? -12.660 18.212 20.688 1.00 97.12 180 LEU A CA 1
ATOM 1373 C C . LEU A 1 180 ? -12.236 17.362 19.481 1.00 97.12 180 LEU A C 1
ATOM 1375 O O . LEU A 1 180 ? -11.899 17.908 18.431 1.00 97.12 180 LEU A O 1
ATOM 1379 N N . SER A 1 181 ? -12.327 16.034 19.595 1.00 94.75 181 SER A N 1
ATOM 1380 C CA . SER A 1 181 ? -12.068 15.110 18.483 1.00 94.75 181 SER A CA 1
ATOM 1381 C C . SER A 1 181 ? -13.013 15.374 17.302 1.00 94.75 181 SER A C 1
ATOM 1383 O O . SER A 1 181 ? -12.561 15.517 16.167 1.00 94.75 181 SER A O 1
ATOM 1385 N N . GLN A 1 182 ? -14.314 15.541 17.560 1.00 94.19 182 GLN A N 1
ATOM 1386 C CA . GLN A 1 182 ? -15.297 15.885 16.527 1.00 94.19 182 GLN A CA 1
ATOM 1387 C C . GLN A 1 182 ? -15.026 17.251 15.894 1.00 94.19 182 GLN A C 1
ATOM 1389 O O . GLN A 1 182 ? -15.159 17.387 14.679 1.00 94.19 182 GLN A O 1
ATOM 1394 N N . ALA A 1 183 ? -14.620 18.248 16.685 1.00 95.25 183 ALA A N 1
ATOM 1395 C CA . ALA A 1 183 ? -14.253 19.560 16.167 1.00 95.25 183 ALA A CA 1
ATOM 1396 C C . ALA A 1 183 ? -13.062 19.466 15.203 1.00 95.25 183 ALA A C 1
ATOM 1398 O O . ALA A 1 183 ? -13.131 20.048 14.125 1.00 95.25 183 ALA A O 1
ATOM 1399 N N . LEU A 1 184 ? -12.023 18.692 15.542 1.00 93.62 184 LEU A N 1
ATOM 1400 C CA . LEU A 1 184 ? -10.876 18.426 14.662 1.00 93.62 184 LEU A CA 1
ATOM 1401 C C . LEU A 1 184 ? -11.291 17.729 13.362 1.00 93.62 184 LEU A C 1
ATOM 1403 O O . LEU A 1 184 ? -10.917 18.171 12.277 1.00 93.62 184 LEU A O 1
ATOM 1407 N N . ILE A 1 185 ? -12.112 16.680 13.449 1.00 91.75 185 ILE A N 1
ATOM 1408 C CA . ILE A 1 185 ? -12.621 15.949 12.275 1.00 91.75 185 ILE A CA 1
ATOM 1409 C C . ILE A 1 185 ? -13.463 16.873 11.379 1.00 91.75 185 ILE A C 1
ATOM 1411 O O . ILE A 1 185 ? -13.353 16.842 10.149 1.00 91.75 185 ILE A O 1
ATOM 1415 N N . ALA A 1 186 ? -14.271 17.755 11.973 1.00 93.44 186 ALA A N 1
ATOM 1416 C CA . ALA A 1 186 ? -15.099 18.719 11.251 1.00 93.44 186 ALA A CA 1
ATOM 1417 C C . ALA A 1 186 ? -14.283 19.772 10.481 1.00 93.44 186 ALA A C 1
ATOM 1419 O O . ALA A 1 186 ? -14.808 20.363 9.539 1.00 93.44 186 ALA A O 1
ATOM 1420 N N . MET A 1 187 ? -13.000 19.968 10.808 1.00 90.81 187 MET A N 1
ATOM 1421 C CA . MET A 1 187 ? -12.104 20.834 10.029 1.00 90.81 187 MET A CA 1
ATOM 1422 C C . MET A 1 187 ? -11.748 20.251 8.658 1.00 90.81 187 MET A C 1
ATOM 1424 O O . MET A 1 187 ? -11.160 20.959 7.846 1.00 90.81 187 MET A O 1
ATOM 1428 N N . GLN A 1 188 ? -12.093 18.982 8.409 1.00 87.75 188 GLN A N 1
ATOM 1429 C CA . GLN A 1 188 ? -11.875 18.280 7.144 1.00 87.75 188 GLN A CA 1
ATOM 1430 C C . GLN A 1 188 ? -10.411 18.292 6.676 1.00 87.75 188 GLN A C 1
ATOM 1432 O O . GLN A 1 188 ? -10.140 18.273 5.481 1.00 87.75 188 GLN A O 1
ATOM 1437 N N . ILE A 1 189 ? -9.466 18.269 7.620 1.00 85.50 189 ILE A N 1
ATOM 1438 C CA . ILE A 1 189 ? -8.045 18.128 7.300 1.00 85.50 189 ILE A CA 1
ATOM 1439 C C . ILE A 1 189 ? -7.792 16.688 6.845 1.00 85.50 189 ILE A C 1
ATOM 1441 O O . ILE A 1 189 ? -8.137 15.728 7.545 1.00 85.50 189 ILE A O 1
ATOM 1445 N N . GLU A 1 190 ? -7.217 16.552 5.655 1.00 76.75 190 GLU A N 1
ATOM 1446 C CA . GLU A 1 190 ? -6.891 15.272 5.030 1.00 76.75 190 GLU A CA 1
ATOM 1447 C C . GLU A 1 190 ? -5.978 14.432 5.930 1.00 76.75 190 GLU A C 1
ATOM 1449 O O . GLU A 1 190 ? -5.145 14.948 6.676 1.00 76.75 190 GLU A O 1
ATOM 1454 N N . GLY A 1 191 ? -6.192 13.115 5.922 1.00 77.19 191 GLY A N 1
ATOM 1455 C CA . GLY A 1 191 ? -5.497 12.170 6.802 1.00 77.19 191 GLY A CA 1
ATOM 1456 C C . GLY A 1 191 ? -6.003 12.173 8.249 1.00 77.19 191 GLY A C 1
ATOM 1457 O O . GLY A 1 191 ? -6.166 11.106 8.839 1.00 77.19 191 GLY A O 1
ATOM 1458 N N . ILE A 1 192 ? -6.340 13.337 8.812 1.00 85.00 192 ILE A N 1
ATOM 1459 C CA . ILE A 1 192 ? -6.829 13.460 10.197 1.00 85.00 192 ILE A CA 1
ATOM 1460 C C . ILE A 1 192 ? -8.300 13.067 10.315 1.00 85.00 192 ILE A C 1
ATOM 1462 O O . ILE A 1 192 ? -8.680 12.407 11.279 1.00 85.00 192 ILE A O 1
ATOM 1466 N N . ARG A 1 193 ? -9.131 13.462 9.344 1.00 87.81 193 ARG A N 1
ATOM 1467 C CA . ARG A 1 193 ? -10.596 13.295 9.406 1.00 87.81 193 ARG A CA 1
ATOM 1468 C C . ARG A 1 193 ? -11.099 11.863 9.172 1.00 87.81 193 ARG A C 1
ATOM 1470 O O . ARG A 1 193 ? -12.280 11.612 9.381 1.00 87.81 193 ARG A O 1
ATOM 1477 N N . GLY A 1 194 ? -10.240 10.949 8.714 1.00 90.44 194 GLY A N 1
ATOM 1478 C CA . GLY A 1 194 ? -10.655 9.633 8.215 1.00 90.44 194 GLY A CA 1
ATOM 1479 C C . GLY A 1 194 ? -11.396 9.702 6.878 1.00 90.44 194 GLY A C 1
ATOM 1480 O O . GLY A 1 194 ? -11.336 10.702 6.164 1.00 90.44 194 GLY A O 1
ATOM 1481 N N . TRP A 1 195 ? -12.106 8.630 6.537 1.00 92.00 195 TRP A N 1
ATOM 1482 C CA . TRP A 1 195 ? -12.794 8.447 5.253 1.00 92.00 195 TRP A CA 1
ATOM 1483 C C . TRP A 1 195 ? -14.325 8.519 5.355 1.00 92.00 195 TRP A C 1
ATOM 1485 O O . TRP A 1 195 ? -15.018 8.355 4.346 1.00 92.00 195 TRP A O 1
ATOM 1495 N N . GLY A 1 196 ? -14.856 8.830 6.543 1.00 93.06 196 GLY A N 1
ATOM 1496 C CA . GLY A 1 196 ? -16.290 8.908 6.810 1.00 93.06 196 GLY A CA 1
ATOM 1497 C C . GLY A 1 196 ? -16.94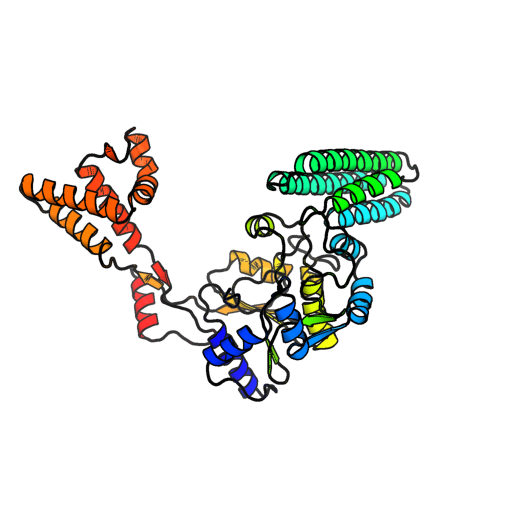7 7.534 6.943 1.00 93.06 196 GLY A C 1
ATOM 1498 O O . GLY A 1 196 ? -16.279 6.522 7.078 1.00 93.06 196 GLY A O 1
ATOM 1499 N N . ALA A 1 197 ? -18.279 7.489 6.956 1.00 95.19 197 ALA A N 1
ATOM 1500 C CA . ALA A 1 197 ? -18.996 6.222 7.074 1.00 95.19 197 ALA A CA 1
ATOM 1501 C C . ALA A 1 197 ? -18.785 5.329 5.836 1.00 95.19 197 ALA A C 1
ATOM 1503 O O . ALA A 1 197 ? -18.717 5.822 4.706 1.00 95.19 197 ALA A O 1
ATOM 1504 N N . ALA A 1 198 ? -18.756 4.010 6.050 1.00 96.31 198 ALA A N 1
ATOM 1505 C CA . ALA A 1 198 ? -18.820 3.022 4.979 1.00 96.31 198 ALA A CA 1
ATOM 1506 C C . ALA A 1 198 ? -20.044 3.285 4.066 1.00 96.31 198 ALA A C 1
ATOM 1508 O O . ALA A 1 198 ? -21.089 3.700 4.567 1.00 96.31 198 ALA A O 1
ATOM 1509 N N . PRO A 1 199 ? -19.941 3.076 2.739 1.00 96.00 199 PRO A N 1
ATOM 1510 C CA . PRO A 1 199 ? -18.800 2.541 1.987 1.00 96.00 199 PRO A CA 1
ATOM 1511 C C . PRO A 1 199 ? -17.734 3.588 1.608 1.00 96.00 199 PRO A C 1
ATOM 1513 O O . PRO A 1 199 ? -16.886 3.314 0.756 1.00 96.00 199 PRO A O 1
ATOM 1516 N N . GLY A 1 200 ? -17.766 4.783 2.202 1.00 93.62 200 GLY A N 1
ATOM 1517 C CA . GLY A 1 200 ? -16.921 5.910 1.817 1.00 93.62 200 GLY A CA 1
ATOM 1518 C C . GLY A 1 200 ? -17.375 6.571 0.513 1.00 93.62 200 GLY A C 1
ATOM 1519 O O . GLY A 1 200 ? -18.512 6.415 0.068 1.00 93.62 200 GLY A O 1
ATOM 1520 N N . LYS A 1 201 ? -16.476 7.353 -0.094 1.00 92.38 201 LYS A N 1
ATOM 1521 C CA . LYS A 1 201 ? -16.742 8.097 -1.343 1.00 92.38 201 LYS A CA 1
ATOM 1522 C C . LYS A 1 201 ? -15.817 7.715 -2.501 1.00 92.38 201 LYS A C 1
ATOM 1524 O O . LYS A 1 201 ? -16.173 7.920 -3.656 1.00 92.38 201 LYS A O 1
ATOM 1529 N N . VAL A 1 202 ? -14.640 7.171 -2.195 1.00 93.00 202 VAL A N 1
ATOM 1530 C CA . VAL A 1 202 ? -13.616 6.827 -3.187 1.00 93.00 202 VAL A CA 1
ATOM 1531 C C . VAL A 1 202 ? -14.097 5.639 -4.016 1.00 93.00 202 VAL A C 1
ATOM 1533 O O . VAL A 1 202 ? -14.390 4.583 -3.462 1.00 93.00 202 VAL A O 1
ATOM 1536 N N . MET A 1 203 ? -14.184 5.826 -5.336 1.00 95.06 203 MET A N 1
ATOM 1537 C CA . MET A 1 203 ? -14.638 4.812 -6.298 1.00 95.06 203 MET A CA 1
ATOM 1538 C C . MET A 1 203 ? -16.014 4.222 -5.946 1.00 95.06 203 MET A C 1
ATOM 1540 O O . MET A 1 203 ? -16.249 3.027 -6.107 1.00 95.06 203 MET A O 1
ATOM 1544 N N . VAL A 1 204 ? -16.938 5.065 -5.470 1.00 95.69 204 VAL A N 1
ATOM 1545 C CA . VAL A 1 204 ? -18.330 4.688 -5.187 1.00 95.69 204 VAL A CA 1
ATOM 1546 C C . VAL A 1 204 ? -19.270 5.326 -6.210 1.00 95.69 204 VAL A C 1
ATOM 1548 O O . VAL A 1 204 ? -19.281 6.546 -6.387 1.00 95.69 204 VAL A O 1
ATOM 1551 N N . TRP A 1 205 ? -20.111 4.508 -6.841 1.00 96.38 205 TRP A N 1
ATOM 1552 C CA . TRP A 1 205 ? -21.179 4.946 -7.741 1.00 96.38 205 TRP A CA 1
ATOM 1553 C C . TRP A 1 205 ? -22.507 4.310 -7.321 1.00 96.38 205 TRP A C 1
ATOM 1555 O O . TRP A 1 205 ? -22.576 3.095 -7.167 1.00 96.38 205 TRP A O 1
ATOM 1565 N N . GLU A 1 206 ? -23.549 5.123 -7.105 1.00 94.44 206 GLU A N 1
ATOM 1566 C CA . GLU A 1 206 ? -24.906 4.658 -6.739 1.00 94.44 206 GLU A CA 1
ATOM 1567 C C . GLU A 1 206 ? -24.932 3.619 -5.596 1.00 94.44 206 GLU A C 1
ATOM 1569 O O . GLU A 1 206 ? -25.632 2.612 -5.651 1.00 94.44 206 GLU A O 1
ATOM 1574 N N . GLY A 1 207 ? -24.134 3.846 -4.545 1.00 93.69 207 GLY A N 1
ATOM 1575 C CA . GLY A 1 207 ? -24.069 2.945 -3.387 1.00 93.69 207 GLY A CA 1
ATOM 1576 C C . GLY A 1 207 ? -23.317 1.635 -3.645 1.00 93.69 207 GLY A C 1
ATOM 1577 O O . GLY A 1 207 ? -23.450 0.687 -2.876 1.00 93.69 207 GLY A O 1
ATOM 1578 N N . ARG A 1 208 ? -22.522 1.551 -4.715 1.00 95.88 208 ARG A N 1
ATOM 1579 C CA . ARG A 1 208 ? -21.666 0.398 -5.011 1.00 95.88 208 ARG A CA 1
ATOM 1580 C C . ARG A 1 208 ? -20.216 0.845 -5.125 1.00 95.88 208 ARG A C 1
ATOM 1582 O O . ARG A 1 208 ? -19.921 1.811 -5.827 1.00 95.88 208 ARG A O 1
ATOM 1589 N N . GLN A 1 209 ? -19.311 0.141 -4.455 1.00 97.12 209 GLN A N 1
ATOM 1590 C CA . GLN A 1 209 ? -17.878 0.294 -4.690 1.00 97.12 209 GLN A CA 1
ATOM 1591 C C . GLN A 1 209 ? -17.524 -0.358 -6.024 1.00 97.12 209 GLN A C 1
ATOM 1593 O O . GLN A 1 209 ? -17.897 -1.505 -6.284 1.00 97.12 209 GLN A O 1
ATOM 1598 N N . LEU A 1 210 ? -16.816 0.378 -6.872 1.00 97.19 210 LEU A N 1
ATOM 1599 C CA . LEU A 1 210 ? -16.279 -0.120 -8.128 1.00 97.19 210 LEU A CA 1
ATOM 1600 C C . LEU A 1 210 ? -14.952 -0.828 -7.854 1.00 97.19 210 LEU A C 1
ATOM 1602 O O . LEU A 1 210 ? -14.102 -0.297 -7.138 1.00 97.19 210 LEU A O 1
ATOM 1606 N N . ILE A 1 211 ? -14.779 -2.012 -8.439 1.00 97.38 211 ILE A N 1
ATOM 1607 C CA . ILE A 1 211 ? -13.586 -2.854 -8.318 1.00 97.38 211 ILE A CA 1
ATOM 1608 C C . ILE A 1 211 ? -12.912 -2.917 -9.700 1.00 97.38 211 ILE A C 1
ATOM 1610 O O . ILE A 1 211 ? -13.275 -3.771 -10.518 1.00 97.38 211 ILE A O 1
ATOM 1614 N N . PRO A 1 212 ? -11.970 -2.001 -10.002 1.00 95.81 212 PRO A N 1
ATOM 1615 C CA . PRO A 1 212 ? -11.292 -1.965 -11.292 1.00 95.81 212 PRO A CA 1
ATOM 1616 C C . PRO A 1 212 ? -10.470 -3.232 -11.529 1.00 95.81 212 PRO A C 1
ATOM 1618 O O . PRO A 1 212 ? -9.772 -3.710 -10.635 1.00 95.81 212 PRO A O 1
ATOM 1621 N N . GLY A 1 213 ? -10.528 -3.754 -12.748 1.00 95.19 213 GLY A N 1
ATOM 1622 C CA . GLY A 1 213 ? -9.760 -4.916 -13.171 1.00 95.19 213 GLY A CA 1
ATOM 1623 C C . GLY A 1 213 ? -10.327 -5.598 -14.411 1.00 95.19 213 GLY A C 1
ATOM 1624 O O . GLY A 1 213 ? -11.326 -5.174 -14.997 1.00 95.19 213 GLY A O 1
ATOM 1625 N N . VAL A 1 214 ? -9.664 -6.676 -14.806 1.00 95.44 214 VAL A N 1
ATOM 1626 C CA . VAL A 1 214 ? -9.998 -7.546 -15.932 1.00 95.44 214 VAL A CA 1
ATOM 1627 C C . VAL A 1 214 ? -10.038 -8.983 -15.423 1.00 95.44 214 VAL A C 1
ATOM 1629 O O . VAL A 1 214 ? -9.202 -9.398 -14.619 1.00 95.44 214 VAL A O 1
ATOM 1632 N N . ARG A 1 215 ? -11.013 -9.765 -15.892 1.00 95.69 215 ARG A N 1
ATOM 1633 C CA . ARG A 1 215 ? -11.180 -11.166 -15.501 1.00 95.69 215 ARG A CA 1
ATOM 1634 C C . ARG A 1 215 ? -10.914 -12.100 -16.679 1.00 95.69 215 ARG A C 1
ATOM 1636 O O . ARG A 1 215 ? -11.574 -12.007 -17.708 1.00 95.69 215 ARG A O 1
ATOM 1643 N N . PHE A 1 216 ? -10.016 -13.052 -16.465 1.00 97.12 216 PHE A N 1
ATOM 1644 C CA . PHE A 1 216 ? -9.657 -14.136 -17.373 1.00 97.12 216 PHE A CA 1
ATOM 1645 C C . PHE A 1 216 ? -10.083 -15.462 -16.738 1.00 97.12 216 PHE A C 1
ATOM 1647 O O . PHE A 1 216 ? -9.337 -16.060 -15.966 1.00 97.12 216 PHE A O 1
ATOM 1654 N N . GLY A 1 217 ? -11.318 -15.904 -16.999 1.00 96.06 217 GLY A N 1
ATOM 1655 C CA . GLY A 1 217 ? -11.887 -17.107 -16.379 1.00 96.06 217 GLY A CA 1
ATOM 1656 C C . GLY A 1 217 ? -11.893 -17.029 -14.845 1.00 96.06 217 GLY A C 1
ATOM 1657 O O . GLY A 1 217 ? -12.687 -16.290 -14.262 1.00 96.06 217 GLY A O 1
ATOM 1658 N N . ASN A 1 218 ? -11.009 -17.783 -14.196 1.00 97.19 218 ASN A N 1
ATOM 1659 C CA . ASN A 1 218 ? -10.812 -17.819 -12.745 1.00 97.19 218 ASN A CA 1
ATOM 1660 C C . ASN A 1 218 ? -9.614 -16.976 -12.271 1.00 97.19 218 ASN A C 1
ATOM 1662 O O . ASN A 1 218 ? -9.228 -17.077 -11.113 1.00 97.19 218 ASN A O 1
ATOM 1666 N N . VAL A 1 219 ? -9.028 -16.144 -13.133 1.00 98.12 219 VAL A N 1
ATOM 1667 C CA . VAL A 1 219 ? -7.960 -15.201 -12.774 1.00 98.12 219 VAL A CA 1
ATOM 1668 C C . VAL A 1 219 ? -8.502 -13.779 -12.855 1.00 98.12 219 VAL A C 1
ATOM 1670 O O . VAL A 1 219 ? -9.100 -13.393 -13.860 1.00 98.12 219 VAL A O 1
ATOM 1673 N N . PHE A 1 220 ? -8.304 -12.993 -11.802 1.00 97.75 220 PHE A N 1
ATOM 1674 C CA . PHE A 1 220 ? -8.627 -11.570 -11.774 1.00 97.75 220 PHE A CA 1
ATOM 1675 C C . PHE A 1 220 ? -7.333 -10.761 -11.722 1.00 97.75 220 PHE A C 1
ATOM 1677 O O . PHE A 1 220 ? -6.490 -11.006 -10.863 1.00 97.75 220 PHE A O 1
ATOM 1684 N N . LEU A 1 221 ? -7.187 -9.805 -12.637 1.00 96.56 221 LEU A N 1
ATOM 1685 C CA . LEU A 1 221 ? -6.089 -8.845 -12.660 1.00 96.56 221 LEU A CA 1
ATOM 1686 C C . LEU A 1 221 ? -6.654 -7.456 -12.382 1.00 96.56 221 LEU A C 1
ATOM 1688 O O . LEU A 1 221 ? -7.461 -6.957 -13.161 1.00 96.56 221 LEU A O 1
ATOM 1692 N N . GLY A 1 222 ? -6.229 -6.817 -11.298 1.00 94.00 222 GLY A N 1
ATOM 1693 C CA . GLY A 1 222 ? -6.655 -5.462 -10.962 1.00 94.00 222 GLY A CA 1
ATOM 1694 C C . GLY A 1 222 ? -5.509 -4.661 -10.357 1.00 94.00 222 GLY A C 1
ATOM 1695 O O . GLY A 1 222 ? -4.656 -5.250 -9.687 1.00 94.00 222 GLY A O 1
ATOM 1696 N N . PRO A 1 223 ? -5.461 -3.338 -10.587 1.00 92.62 223 PRO A N 1
ATOM 1697 C CA . PRO A 1 223 ? -4.515 -2.488 -9.883 1.00 92.62 223 PRO A CA 1
ATOM 1698 C C . PRO A 1 223 ? -4.829 -2.519 -8.387 1.00 92.62 223 PRO A C 1
ATOM 1700 O O . PRO A 1 223 ? -5.995 -2.506 -7.981 1.00 92.62 223 PRO A O 1
ATOM 1703 N N . GLN A 1 224 ? -3.798 -2.482 -7.553 1.00 92.44 224 GLN A N 1
ATOM 1704 C CA . GLN A 1 224 ? -4.022 -2.205 -6.143 1.00 92.44 224 GLN A CA 1
ATOM 1705 C C . GLN A 1 224 ? -4.632 -0.797 -5.992 1.00 92.44 224 GLN A C 1
ATOM 1707 O O . GLN A 1 224 ? -4.150 0.145 -6.632 1.00 92.44 224 GLN A O 1
ATOM 1712 N N . PRO A 1 225 ? -5.683 -0.616 -5.172 1.00 92.44 225 PRO A N 1
ATOM 1713 C CA . PRO A 1 225 ? -6.195 0.714 -4.872 1.00 92.44 225 PRO A CA 1
ATOM 1714 C C . PRO A 1 225 ? -5.111 1.602 -4.245 1.00 92.44 225 PRO A C 1
ATOM 1716 O O . PRO A 1 225 ? -4.272 1.106 -3.490 1.00 92.44 225 PRO A O 1
ATOM 1719 N N . PRO A 1 226 ? -5.118 2.915 -4.509 1.00 88.00 226 PRO A N 1
ATOM 1720 C CA . PRO A 1 226 ? -4.151 3.819 -3.902 1.00 88.00 226 PRO A CA 1
ATOM 1721 C C . PRO A 1 226 ? -4.322 3.853 -2.377 1.00 88.00 226 PRO A C 1
ATOM 1723 O O . PRO A 1 226 ? -5.443 3.909 -1.863 1.00 88.00 226 PRO A O 1
ATOM 1726 N N . ARG A 1 227 ? -3.199 3.847 -1.645 1.00 85.06 227 ARG A N 1
ATOM 1727 C CA . ARG A 1 227 ? -3.168 3.913 -0.170 1.00 85.06 227 ARG A CA 1
ATOM 1728 C C . ARG A 1 227 ? -3.823 5.181 0.384 1.00 85.06 227 ARG A C 1
ATOM 1730 O O . ARG A 1 227 ? -4.354 5.155 1.488 1.00 85.06 227 ARG A O 1
ATOM 1737 N N . GLY A 1 228 ? -3.792 6.271 -0.370 1.00 77.56 228 GLY A N 1
ATOM 1738 C CA . GLY A 1 228 ? -4.499 7.510 -0.083 1.00 77.56 228 GLY A CA 1
ATOM 1739 C C . GLY A 1 228 ? -4.806 8.216 -1.395 1.00 77.56 228 GLY A C 1
ATOM 1740 O O . GLY A 1 228 ? -4.042 8.098 -2.348 1.00 77.56 228 GLY A O 1
ATOM 1741 N N . TRP A 1 229 ? -5.952 8.889 -1.461 1.00 59.75 229 TRP A N 1
ATOM 1742 C CA . TRP A 1 229 ? -6.382 9.593 -2.671 1.00 59.75 229 TRP A CA 1
ATOM 1743 C C . TRP A 1 229 ? -6.153 11.108 -2.596 1.00 59.75 229 TRP A C 1
ATOM 1745 O O . TRP A 1 229 ? -5.727 11.716 -3.565 1.00 59.75 229 TRP A O 1
ATOM 1755 N N . GLU A 1 230 ? -6.409 11.705 -1.435 1.00 61.56 230 GLU A N 1
ATOM 1756 C CA . GLU A 1 230 ? -6.354 13.160 -1.233 1.00 61.56 230 GLU A CA 1
ATOM 1757 C C . GLU A 1 230 ? -5.016 13.625 -0.630 1.00 61.56 230 GLU A C 1
ATOM 1759 O O . GLU A 1 230 ? -4.767 14.810 -0.494 1.00 61.56 230 GLU A O 1
ATOM 1764 N N . LEU A 1 231 ? -4.138 12.697 -0.242 1.00 60.28 231 LEU A N 1
ATOM 1765 C CA . LEU A 1 231 ? -2.911 13.013 0.485 1.00 60.28 231 LEU A CA 1
ATOM 1766 C C . LEU A 1 231 ? -1.723 13.153 -0.470 1.00 60.28 231 LEU A C 1
ATOM 1768 O O . LEU A 1 231 ? -1.557 12.339 -1.375 1.00 60.28 231 LEU A O 1
ATOM 1772 N N . ASN A 1 232 ? -0.867 14.150 -0.220 1.00 62.03 232 ASN A N 1
ATOM 1773 C CA . ASN A 1 232 ? 0.430 14.270 -0.889 1.00 62.03 232 ASN A CA 1
ATOM 1774 C C . ASN A 1 232 ? 1.232 12.965 -0.702 1.00 62.03 232 ASN A C 1
ATOM 1776 O O . ASN A 1 232 ? 1.318 12.447 0.414 1.00 62.03 232 ASN A O 1
ATOM 1780 N N . GLU A 1 233 ? 1.816 12.448 -1.785 1.00 61.16 233 GLU A N 1
ATOM 1781 C CA . GLU A 1 233 ? 2.632 11.229 -1.792 1.00 61.16 233 GLU A CA 1
ATOM 1782 C C . GLU A 1 233 ? 3.755 11.292 -0.747 1.00 61.16 233 GLU A C 1
ATOM 1784 O O . GLU A 1 233 ? 3.906 10.352 0.031 1.00 61.16 233 GLU A O 1
ATOM 1789 N N . GLU A 1 234 ? 4.455 12.423 -0.615 1.00 60.22 234 GLU A N 1
ATOM 1790 C CA . GLU A 1 234 ? 5.501 12.607 0.404 1.00 60.22 234 GLU A CA 1
ATOM 1791 C C . GLU A 1 234 ? 4.958 12.421 1.828 1.00 60.22 234 GLU A C 1
ATOM 1793 O O . GLU A 1 234 ? 5.586 11.771 2.664 1.00 60.22 234 GLU A O 1
ATOM 1798 N N . LEU A 1 235 ? 3.750 12.929 2.102 1.00 61.12 235 LEU A N 1
ATOM 1799 C CA . LEU A 1 235 ? 3.097 12.761 3.402 1.00 61.12 235 LEU A CA 1
ATOM 1800 C C . LEU A 1 235 ? 2.659 11.314 3.636 1.00 61.12 235 LEU A C 1
ATOM 1802 O O . LEU A 1 235 ? 2.703 10.853 4.772 1.00 61.12 235 LEU A O 1
ATOM 1806 N N . LEU A 1 236 ? 2.259 10.579 2.597 1.00 65.81 236 LEU A N 1
ATOM 1807 C CA . LEU A 1 236 ? 1.927 9.154 2.708 1.00 65.81 236 LEU A CA 1
ATOM 1808 C C . LEU A 1 236 ? 3.167 8.280 2.934 1.00 65.81 236 LEU A C 1
ATOM 1810 O O . LEU A 1 236 ? 3.083 7.303 3.682 1.00 65.81 236 LEU A O 1
ATOM 1814 N N . HIS A 1 237 ? 4.297 8.629 2.314 1.00 61.06 237 HIS A N 1
ATOM 1815 C CA . HIS A 1 237 ? 5.574 7.935 2.494 1.00 61.06 237 HIS A CA 1
ATOM 1816 C C . HIS A 1 237 ? 6.188 8.214 3.869 1.00 61.06 237 HIS A C 1
ATOM 1818 O O . HIS A 1 237 ? 6.684 7.292 4.517 1.00 61.06 237 HIS A O 1
ATOM 1824 N N . ALA A 1 238 ? 6.105 9.457 4.345 1.00 57.97 238 ALA A N 1
ATOM 1825 C CA . ALA A 1 238 ? 6.641 9.849 5.644 1.00 57.97 238 ALA A CA 1
ATOM 1826 C C . ALA A 1 238 ? 5.721 9.481 6.823 1.00 57.97 238 ALA A C 1
ATOM 1828 O O . ALA A 1 238 ? 6.191 9.407 7.958 1.00 57.97 238 ALA A O 1
ATOM 1829 N N . ASN A 1 239 ? 4.418 9.254 6.589 1.00 64.50 239 ASN A N 1
ATOM 1830 C CA . ASN A 1 239 ? 3.441 9.096 7.665 1.00 64.50 239 ASN A CA 1
ATOM 1831 C C . ASN A 1 239 ? 2.690 7.754 7.641 1.00 64.50 239 ASN A C 1
ATOM 1833 O O . ASN A 1 239 ? 1.814 7.473 6.818 1.00 64.50 239 ASN A O 1
ATOM 1837 N N . MET A 1 240 ? 2.972 6.941 8.657 1.00 67.50 240 MET A N 1
ATOM 1838 C CA . MET A 1 240 ? 2.342 5.641 8.900 1.00 67.50 240 MET A CA 1
ATOM 1839 C C . MET A 1 240 ? 1.065 5.730 9.747 1.00 67.50 240 MET A C 1
ATOM 1841 O O . MET A 1 240 ? 0.612 4.711 10.261 1.00 67.50 240 MET A O 1
ATOM 1845 N N . SER A 1 241 ? 0.483 6.917 9.919 1.00 72.75 241 SER A N 1
ATOM 1846 C CA . SER A 1 241 ? -0.691 7.119 10.780 1.00 72.75 241 SER A CA 1
ATOM 1847 C C . SER A 1 241 ? -2.011 7.057 10.020 1.00 72.75 241 SER A C 1
ATOM 1849 O O . SER A 1 241 ? -3.033 6.736 10.616 1.00 72.75 241 SER A O 1
ATOM 1851 N N . PHE A 1 242 ? -2.028 7.353 8.718 1.00 84.12 242 PHE A N 1
ATOM 1852 C CA . PHE A 1 242 ? -3.285 7.515 7.985 1.00 84.12 242 PHE A CA 1
ATOM 1853 C C . PHE A 1 242 ? -3.864 6.183 7.496 1.00 84.12 242 PHE A C 1
ATOM 1855 O O . PHE A 1 242 ? -3.177 5.458 6.769 1.00 84.12 242 PHE A O 1
ATOM 1862 N N . PRO A 1 243 ? -5.124 5.857 7.844 1.00 90.31 243 PRO A N 1
ATOM 1863 C CA . PRO A 1 243 ? -5.768 4.634 7.378 1.00 90.31 243 PRO A CA 1
ATOM 1864 C C . PRO A 1 243 ? -5.985 4.660 5.860 1.00 90.31 243 PRO A C 1
ATOM 1866 O O . PRO A 1 243 ? -6.141 5.742 5.286 1.00 90.31 243 PRO A O 1
ATOM 1869 N N . PRO A 1 244 ? -6.068 3.495 5.198 1.00 93.00 244 PRO A N 1
ATOM 1870 C CA . PRO A 1 244 ? -6.426 3.440 3.786 1.00 93.00 244 PRO A CA 1
ATOM 1871 C C . PRO A 1 244 ? -7.913 3.783 3.559 1.00 93.00 244 PRO A C 1
ATOM 1873 O O . PRO A 1 244 ? -8.715 3.632 4.483 1.00 93.00 244 PRO A O 1
ATOM 1876 N N . PRO A 1 245 ? -8.325 4.198 2.345 1.00 93.75 245 PRO A N 1
ATOM 1877 C CA . PRO A 1 245 ? -9.731 4.404 2.004 1.00 93.75 245 PRO A CA 1
ATOM 1878 C C . PRO A 1 245 ? -10.579 3.136 2.135 1.00 93.75 245 PRO A C 1
ATOM 1880 O O . PRO A 1 245 ? -10.088 2.019 1.964 1.00 93.75 245 PRO A O 1
ATOM 1883 N N . HIS A 1 246 ? -11.896 3.302 2.299 1.00 96.31 246 HIS A N 1
ATOM 1884 C CA . HIS A 1 246 ? -12.851 2.184 2.262 1.00 96.31 246 HIS A CA 1
ATOM 1885 C C . HIS A 1 246 ? -12.742 1.333 0.991 1.00 96.31 246 HIS A C 1
ATOM 1887 O O . HIS A 1 246 ? -12.869 0.115 1.076 1.00 96.31 246 HIS A O 1
ATOM 1893 N N . GLN A 1 247 ? -12.443 1.951 -0.159 1.00 95.69 247 GLN A N 1
ATOM 1894 C CA . GLN A 1 247 ? -12.200 1.236 -1.413 1.00 95.69 247 GLN A CA 1
ATOM 1895 C C . GLN A 1 247 ? -11.069 0.206 -1.282 1.00 95.69 247 GLN A C 1
ATOM 1897 O O . GLN A 1 247 ? -11.170 -0.889 -1.824 1.00 95.69 247 GLN A O 1
ATOM 1902 N N . TYR A 1 248 ? -10.000 0.541 -0.560 1.00 96.31 248 TYR A N 1
ATOM 1903 C CA . TYR A 1 248 ? -8.842 -0.330 -0.400 1.00 96.31 248 TYR A CA 1
ATOM 1904 C C . TYR A 1 248 ? -9.238 -1.627 0.303 1.00 96.31 248 TYR A C 1
ATOM 1906 O O . TYR A 1 248 ? -9.007 -2.719 -0.208 1.00 96.31 248 TYR A O 1
ATOM 1914 N N . LEU A 1 249 ? -9.904 -1.504 1.454 1.00 97.19 249 LEU A N 1
ATOM 1915 C CA . LEU A 1 249 ? -10.403 -2.660 2.191 1.00 97.19 249 LEU A CA 1
ATOM 1916 C C 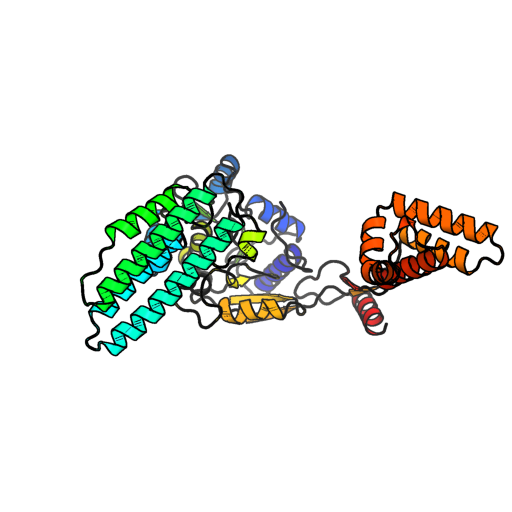. LEU A 1 249 ? -11.498 -3.402 1.418 1.00 97.19 249 LEU A C 1
ATOM 1918 O O . LEU A 1 249 ? -11.509 -4.629 1.401 1.00 97.19 249 LEU A O 1
ATOM 1922 N N . GLY A 1 250 ? -12.388 -2.674 0.743 1.00 97.31 250 GLY A N 1
ATOM 1923 C CA . GLY A 1 250 ? -13.448 -3.255 -0.076 1.00 97.31 250 GLY A CA 1
ATOM 1924 C C . GLY A 1 250 ? -12.926 -4.077 -1.251 1.00 97.31 250 GLY A C 1
ATOM 1925 O O . GLY A 1 250 ? -13.466 -5.141 -1.537 1.00 97.31 250 GLY A O 1
ATOM 1926 N N . PHE A 1 251 ? -11.834 -3.643 -1.884 1.00 97.25 251 PHE A N 1
ATOM 1927 C CA . PHE A 1 251 ? -11.163 -4.383 -2.951 1.00 97.25 251 PHE A CA 1
ATOM 1928 C C . PHE A 1 251 ? -10.645 -5.737 -2.462 1.00 97.25 251 PHE A C 1
ATOM 1930 O O . PHE A 1 251 ? -10.963 -6.764 -3.056 1.00 97.25 251 PHE A O 1
ATOM 1937 N N . TYR A 1 252 ? -9.909 -5.767 -1.351 1.00 97.38 252 TYR A N 1
ATOM 1938 C CA . TYR A 1 252 ? -9.395 -7.026 -0.808 1.00 97.38 252 TYR A CA 1
ATOM 1939 C C . TYR A 1 252 ? -10.494 -7.916 -0.231 1.00 97.38 252 TYR A C 1
ATOM 1941 O O . TYR A 1 252 ? -10.473 -9.127 -0.453 1.00 97.38 252 TYR A O 1
ATOM 1949 N N . HIS A 1 253 ? -11.511 -7.328 0.403 1.00 97.25 253 HIS A N 1
ATOM 1950 C CA . HIS A 1 253 ? -12.700 -8.068 0.813 1.00 97.25 253 HIS A CA 1
ATOM 1951 C C . HIS A 1 253 ? -13.410 -8.708 -0.389 1.00 97.25 253 HIS A C 1
ATOM 1953 O O . HIS A 1 253 ? -13.783 -9.881 -0.335 1.00 97.25 253 HIS A O 1
ATOM 1959 N N . TYR A 1 254 ? -13.552 -7.974 -1.499 1.00 97.56 254 TYR A N 1
ATOM 1960 C CA . TYR A 1 254 ? -14.091 -8.515 -2.742 1.00 97.56 254 TYR A CA 1
ATOM 1961 C C . TYR A 1 254 ? -13.256 -9.706 -3.229 1.00 97.56 254 TYR A C 1
ATOM 1963 O O . TYR A 1 254 ? -13.832 -10.755 -3.521 1.00 97.56 254 TYR A O 1
ATOM 1971 N N . LEU A 1 255 ? -11.922 -9.594 -3.264 1.00 97.19 255 LEU A N 1
ATOM 1972 C CA . LEU A 1 255 ? -11.047 -10.697 -3.683 1.00 97.19 255 LEU A CA 1
ATOM 1973 C C . LEU A 1 255 ? -11.232 -11.947 -2.810 1.00 97.19 255 LEU A C 1
ATOM 1975 O O . LEU A 1 255 ? -11.389 -13.047 -3.339 1.00 97.19 255 LEU A O 1
ATOM 1979 N N . GLN A 1 256 ? -11.273 -11.773 -1.490 1.00 95.62 256 GLN A N 1
ATOM 1980 C CA . GLN A 1 256 ? -11.382 -12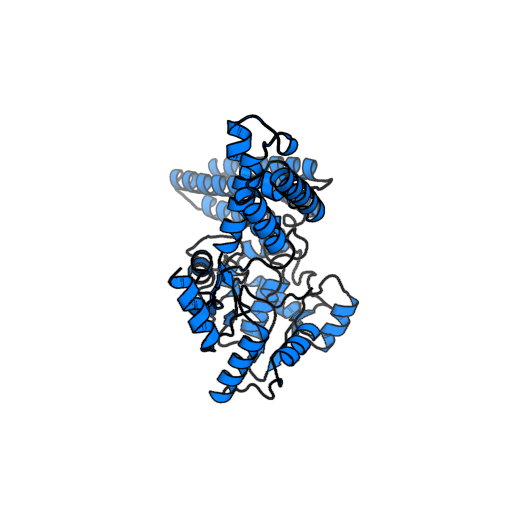.866 -0.520 1.00 95.62 256 GLN A CA 1
ATOM 1981 C C . GLN A 1 256 ? -12.776 -13.509 -0.494 1.00 95.62 256 GLN A C 1
ATOM 1983 O O . GLN A 1 256 ? -12.904 -14.728 -0.510 1.00 95.62 256 GLN A O 1
ATOM 1988 N N . SER A 1 257 ? -13.837 -12.702 -0.437 1.00 94.44 257 SER A N 1
ATOM 1989 C CA . SER A 1 257 ? -15.180 -13.182 -0.073 1.00 94.44 257 SER A CA 1
ATOM 1990 C C . SER A 1 257 ? -16.153 -13.264 -1.248 1.00 94.44 257 SER A C 1
ATOM 1992 O O . SER A 1 257 ? -17.058 -14.104 -1.238 1.00 94.44 257 SER A O 1
ATOM 1994 N N . VAL A 1 258 ? -15.979 -12.419 -2.270 1.00 95.56 258 VAL A N 1
ATOM 1995 C CA . VAL A 1 258 ? -16.884 -12.352 -3.432 1.00 95.56 258 VAL A CA 1
ATOM 1996 C C . VAL A 1 258 ? -16.298 -13.102 -4.621 1.00 95.56 258 VAL A C 1
ATOM 1998 O O . VAL A 1 258 ? -16.929 -14.022 -5.141 1.00 95.56 258 VAL A O 1
ATOM 2001 N N . PHE A 1 259 ? -15.080 -12.747 -5.029 1.00 97.19 259 PHE A N 1
ATOM 2002 C CA . PHE A 1 259 ? -14.338 -13.466 -6.060 1.00 97.19 259 PHE A CA 1
ATOM 2003 C C . PHE A 1 259 ? -13.867 -14.839 -5.568 1.00 97.19 259 PHE A C 1
ATOM 2005 O O . PHE A 1 259 ? -13.826 -15.771 -6.368 1.00 97.19 259 PHE A O 1
ATOM 2012 N N . LYS A 1 260 ? -13.603 -14.966 -4.258 1.00 96.94 260 LYS A N 1
ATOM 2013 C CA . LYS A 1 260 ? -13.127 -16.193 -3.600 1.00 96.94 260 LYS A CA 1
ATOM 2014 C C . LYS A 1 260 ? -11.797 -16.664 -4.178 1.00 96.94 260 LYS A C 1
ATOM 2016 O O . LYS A 1 260 ? -11.679 -17.795 -4.638 1.00 96.94 260 LYS A O 1
ATOM 2021 N N . ALA A 1 261 ? -10.822 -15.757 -4.203 1.00 97.50 261 ALA A N 1
ATOM 2022 C CA . ALA A 1 261 ? -9.457 -16.088 -4.586 1.00 97.50 261 ALA A CA 1
ATOM 2023 C C . ALA A 1 261 ? -8.896 -17.190 -3.677 1.00 97.50 261 ALA A C 1
ATOM 2025 O O . ALA A 1 261 ? -9.091 -17.144 -2.467 1.00 97.50 261 ALA A O 1
ATOM 2026 N N . ASP A 1 262 ? -8.150 -18.126 -4.262 1.00 97.62 262 ASP A N 1
ATOM 2027 C CA . ASP A 1 262 ? -7.409 -19.149 -3.513 1.00 97.62 262 ASP A CA 1
ATOM 2028 C C . ASP A 1 262 ? -5.993 -18.681 -3.125 1.00 97.62 262 ASP A C 1
ATOM 2030 O O . ASP A 1 262 ? -5.367 -19.258 -2.242 1.00 97.62 262 ASP A O 1
ATOM 2034 N N . ALA A 1 263 ? -5.470 -17.650 -3.796 1.00 96.88 263 ALA A N 1
ATOM 2035 C CA . ALA A 1 263 ? -4.169 -17.037 -3.536 1.00 96.88 263 ALA A CA 1
ATOM 2036 C C . ALA A 1 263 ? -4.132 -15.602 -4.083 1.00 96.88 263 ALA A C 1
ATOM 2038 O O . ALA A 1 263 ? -4.874 -15.259 -5.011 1.00 96.88 263 ALA A O 1
ATOM 2039 N N . LEU A 1 264 ? -3.237 -14.779 -3.539 1.00 96.50 264 LEU A N 1
ATOM 2040 C CA . LEU A 1 264 ? -2.936 -13.438 -4.038 1.00 96.50 264 LEU A CA 1
ATOM 2041 C C . LEU A 1 264 ? -1.529 -13.418 -4.632 1.00 96.50 264 LEU A C 1
ATOM 2043 O O . LEU A 1 264 ? -0.584 -13.877 -3.998 1.00 96.50 264 LEU A O 1
ATOM 2047 N N . VAL A 1 265 ? -1.393 -12.865 -5.838 1.00 96.62 265 VAL A N 1
ATOM 2048 C CA . VAL A 1 265 ? -0.092 -12.623 -6.469 1.00 96.62 265 VAL A CA 1
ATOM 2049 C C . VAL A 1 265 ? 0.096 -11.121 -6.622 1.00 96.62 265 VAL A C 1
ATOM 2051 O O . VAL A 1 265 ? -0.585 -10.489 -7.431 1.00 96.62 265 VAL A O 1
ATOM 2054 N N . HIS A 1 266 ? 1.012 -10.548 -5.849 1.00 94.94 266 HIS A N 1
ATOM 2055 C CA . HIS A 1 266 ? 1.443 -9.162 -6.024 1.00 94.94 266 HIS A CA 1
ATOM 2056 C C . HIS A 1 266 ? 2.630 -9.154 -6.977 1.00 94.94 266 HIS A C 1
ATOM 2058 O O . HIS A 1 266 ? 3.584 -9.886 -6.762 1.00 94.94 266 HIS A O 1
ATOM 2064 N N . VAL A 1 267 ? 2.578 -8.375 -8.055 1.00 92.56 267 VAL A N 1
ATOM 2065 C CA . VAL A 1 267 ? 3.638 -8.371 -9.074 1.00 92.56 267 VAL A CA 1
ATOM 2066 C C . VAL A 1 267 ? 4.367 -7.040 -9.031 1.00 92.56 267 VAL A C 1
ATOM 2068 O O . VAL A 1 267 ? 3.776 -6.010 -9.353 1.00 92.56 267 VAL A O 1
ATOM 2071 N N . GLY A 1 268 ? 5.650 -7.089 -8.667 1.00 79.19 268 GLY A N 1
ATOM 2072 C CA . GLY A 1 268 ? 6.547 -5.942 -8.715 1.00 79.19 268 GLY A CA 1
ATOM 2073 C C . GLY A 1 268 ? 6.798 -5.231 -7.381 1.00 79.19 268 GLY A C 1
ATOM 2074 O O . GLY A 1 268 ? 6.016 -5.314 -6.428 1.00 79.19 268 GLY A O 1
ATOM 2075 N N . ARG A 1 269 ? 7.923 -4.513 -7.336 1.00 75.69 269 ARG A N 1
ATOM 2076 C CA . ARG A 1 269 ? 8.359 -3.689 -6.206 1.00 75.69 269 ARG A CA 1
ATOM 2077 C C . ARG A 1 269 ? 7.721 -2.290 -6.280 1.00 75.69 269 ARG A C 1
ATOM 2079 O O . ARG A 1 269 ? 7.873 -1.623 -7.299 1.00 75.69 269 ARG A O 1
ATOM 2086 N N . HIS A 1 270 ? 7.018 -1.806 -5.256 1.00 76.62 270 HIS A N 1
ATOM 2087 C CA . HIS A 1 270 ? 6.469 -2.520 -4.094 1.00 76.62 270 HIS A CA 1
ATOM 2088 C C . HIS A 1 270 ? 4.956 -2.297 -3.998 1.00 76.62 270 HIS A C 1
ATOM 2090 O O . HIS A 1 270 ? 4.401 -1.354 -4.564 1.00 76.62 270 HIS A O 1
ATOM 2096 N N . SER A 1 271 ? 4.270 -3.168 -3.268 1.00 87.25 271 SER A N 1
ATOM 2097 C CA . SER A 1 271 ? 2.861 -3.013 -2.964 1.00 87.25 271 SER A CA 1
ATOM 2098 C C . SER A 1 271 ? 2.737 -2.080 -1.768 1.00 87.25 271 SER A C 1
ATOM 2100 O O . SER A 1 271 ? 3.708 -1.749 -1.091 1.00 87.25 271 SER A O 1
ATOM 2102 N N . THR A 1 272 ? 1.551 -1.534 -1.546 1.00 88.88 272 THR A N 1
ATOM 2103 C CA . THR A 1 272 ? 1.348 -0.533 -0.495 1.00 88.88 272 THR A CA 1
ATOM 2104 C C . THR A 1 272 ? 0.747 -1.121 0.774 1.00 88.88 272 THR A C 1
ATOM 2106 O O . THR A 1 272 ? 0.710 -0.424 1.789 1.00 88.88 272 THR A O 1
ATOM 2109 N N . TYR A 1 273 ? 0.284 -2.378 0.753 1.00 91.81 273 TYR A N 1
ATOM 2110 C CA . TYR A 1 273 ? -0.483 -2.930 1.874 1.00 91.81 273 TYR A CA 1
ATOM 2111 C C . TYR A 1 273 ? 0.415 -3.321 3.041 1.00 91.81 273 TYR A C 1
ATOM 2113 O O . TYR A 1 273 ? 0.054 -3.107 4.197 1.00 91.81 273 TYR A O 1
ATOM 2121 N N . GLU A 1 274 ? 1.612 -3.820 2.746 1.00 91.00 274 GLU A N 1
ATOM 2122 C CA . GLU A 1 274 ? 2.653 -4.119 3.721 1.00 91.00 274 GLU A CA 1
ATOM 2123 C C . GLU A 1 274 ? 3.141 -2.852 4.440 1.00 91.00 274 GLU A C 1
ATOM 2125 O O . GLU A 1 274 ? 3.586 -2.939 5.582 1.00 91.00 274 GLU A O 1
ATOM 2130 N N . PHE A 1 275 ? 2.955 -1.674 3.837 1.00 88.56 275 PHE A N 1
ATOM 2131 C CA . PHE A 1 275 ? 3.273 -0.369 4.421 1.00 88.56 275 PHE A CA 1
ATOM 2132 C C . PHE A 1 275 ? 2.067 0.335 5.050 1.00 88.56 275 PHE A C 1
ATOM 2134 O O . PHE A 1 275 ? 2.192 1.479 5.474 1.00 88.56 275 PHE A O 1
ATOM 2141 N N . LEU A 1 276 ? 0.891 -0.288 5.141 1.00 90.94 276 LEU A N 1
ATOM 2142 C CA . LEU A 1 276 ? -0.233 0.350 5.831 1.00 90.94 276 LEU A CA 1
ATOM 2143 C C . LEU A 1 276 ? 0.087 0.601 7.318 1.00 90.94 276 LEU A C 1
ATOM 2145 O O . LEU A 1 276 ? 1.005 -0.017 7.862 1.00 90.94 276 LEU A O 1
ATOM 2149 N N . PRO A 1 277 ? -0.641 1.505 8.000 1.00 87.69 277 PRO A N 1
ATOM 2150 C CA . PRO A 1 277 ? -0.392 1.852 9.397 1.00 87.69 277 PRO A CA 1
ATOM 2151 C C . PRO A 1 277 ? -0.256 0.678 10.368 1.00 87.69 277 PRO A C 1
ATOM 2153 O O . PRO A 1 277 ? -0.621 -0.460 10.067 1.00 87.69 277 PRO A O 1
ATOM 2156 N N . LYS A 1 278 ? 0.159 1.018 11.595 1.00 88.31 278 LYS A N 1
ATOM 2157 C CA . LYS A 1 278 ? 0.324 0.134 12.765 1.00 88.31 278 LYS A CA 1
ATOM 2158 C C . LYS A 1 278 ? 1.675 -0.600 12.824 1.00 88.31 278 LYS A C 1
ATOM 2160 O O . LYS A 1 278 ? 2.692 -0.093 12.356 1.00 88.31 278 LYS A O 1
ATOM 2165 N N . ARG A 1 279 ? 1.709 -1.738 13.525 1.00 88.94 279 ARG A N 1
ATOM 2166 C CA . ARG A 1 279 ? 2.925 -2.423 13.992 1.00 88.94 279 ARG A CA 1
ATOM 2167 C C . ARG A 1 279 ? 3.892 -2.774 12.872 1.00 88.94 279 ARG A C 1
ATOM 2169 O O . ARG A 1 279 ? 3.490 -3.337 11.868 1.00 88.94 279 ARG A O 1
ATOM 2176 N N . SER A 1 280 ? 5.180 -2.537 13.109 1.00 84.56 280 SER A N 1
ATOM 2177 C CA . SER A 1 280 ? 6.271 -2.861 12.182 1.00 84.56 280 SER A CA 1
ATOM 2178 C C . SER A 1 280 ? 6.506 -4.365 11.979 1.00 84.56 280 SER A C 1
ATOM 2180 O O . SER A 1 280 ? 7.026 -4.756 10.940 1.00 84.56 280 SER A O 1
ATOM 2182 N N . ALA A 1 281 ? 6.137 -5.208 12.948 1.00 86.75 281 ALA A N 1
ATOM 2183 C CA . ALA A 1 281 ? 6.185 -6.669 12.872 1.00 86.75 281 ALA A CA 1
ATOM 2184 C C . ALA A 1 281 ? 5.261 -7.289 13.939 1.00 86.75 281 ALA A C 1
ATOM 2186 O O . ALA A 1 281 ? 4.827 -6.593 14.859 1.00 86.75 281 ALA A O 1
ATOM 2187 N N . GLY A 1 282 ? 4.988 -8.597 13.843 1.00 89.44 282 GLY A N 1
ATOM 2188 C CA . GLY A 1 282 ? 4.145 -9.304 14.820 1.00 89.44 282 GLY A CA 1
ATOM 2189 C C . GLY A 1 282 ? 2.705 -8.790 14.802 1.00 89.44 282 GLY A C 1
ATOM 2190 O O . GLY A 1 282 ? 2.187 -8.305 15.816 1.00 89.44 282 GLY A O 1
ATOM 2191 N N . LEU A 1 283 ? 2.104 -8.817 13.613 1.00 92.25 283 LEU A N 1
ATOM 2192 C CA . LEU A 1 283 ? 0.799 -8.221 13.378 1.00 92.25 283 LEU A CA 1
ATOM 2193 C C . LEU A 1 283 ? -0.321 -8.949 14.144 1.00 92.25 283 LEU A C 1
ATOM 2195 O O . LEU A 1 283 ? -0.212 -10.135 14.447 1.00 92.25 283 LEU A O 1
ATOM 2199 N N . SER A 1 284 ? -1.414 -8.247 14.446 1.00 92.25 284 SER A N 1
ATOM 2200 C CA . SER A 1 284 ? -2.689 -8.853 14.852 1.00 92.25 284 SER A CA 1
ATOM 2201 C C . SER A 1 284 ? -3.820 -8.486 13.897 1.00 92.25 284 SER A C 1
ATOM 2203 O O . SER A 1 284 ? -3.632 -7.758 12.925 1.00 92.25 284 SER A O 1
ATOM 2205 N N . GLU A 1 285 ? -5.016 -8.963 14.232 1.00 91.12 285 GLU A N 1
ATOM 2206 C CA . GLU A 1 285 ? -6.295 -8.687 13.574 1.00 91.12 285 GLU A CA 1
ATOM 2207 C C . GLU A 1 285 ? -6.653 -7.202 13.394 1.00 91.12 285 GLU A C 1
ATOM 2209 O O . GLU A 1 285 ? -7.512 -6.887 12.583 1.00 91.12 285 GLU A O 1
ATOM 2214 N N . SER A 1 286 ? -6.032 -6.271 14.127 1.00 92.62 286 SER A N 1
ATOM 2215 C CA . SER A 1 286 ? -6.306 -4.832 13.979 1.00 92.62 286 SER A CA 1
ATOM 2216 C C . SER A 1 286 ? -5.322 -4.117 13.053 1.00 92.62 286 SER A C 1
ATOM 2218 O O . SER A 1 286 ? -5.440 -2.908 12.858 1.00 92.62 286 SER A O 1
ATOM 2220 N N . ASP A 1 287 ? -4.299 -4.817 12.561 1.00 93.88 287 ASP A N 1
ATOM 2221 C CA . ASP A 1 287 ? -3.322 -4.236 11.650 1.00 93.88 287 ASP A CA 1
ATOM 2222 C C . ASP A 1 287 ? -3.791 -4.432 10.208 1.00 93.88 287 ASP A C 1
ATOM 2224 O O . ASP A 1 287 ? -4.118 -5.540 9.783 1.00 93.88 287 ASP A O 1
ATOM 2228 N N . TYR A 1 288 ? -3.798 -3.347 9.435 1.00 95.19 288 TYR A N 1
ATOM 2229 C CA . TYR A 1 288 ? -4.294 -3.362 8.062 1.00 95.19 288 TYR A CA 1
ATOM 2230 C C . TYR A 1 288 ? -3.636 -4.404 7.150 1.00 95.19 288 TYR A C 1
ATOM 2232 O O . TYR A 1 288 ? -4.383 -5.025 6.396 1.00 95.19 288 TYR A O 1
ATOM 2240 N N . PRO A 1 289 ? -2.309 -4.657 7.197 1.00 94.19 289 PRO A N 1
ATOM 2241 C CA . PRO A 1 289 ? -1.737 -5.701 6.358 1.00 94.19 289 PRO A CA 1
ATOM 2242 C C . PRO A 1 289 ? -2.323 -7.088 6.665 1.00 94.19 289 PRO A C 1
ATOM 2244 O O . PRO A 1 289 ? -2.593 -7.831 5.729 1.00 94.19 289 PRO A O 1
ATOM 2247 N N . SER A 1 290 ? -2.616 -7.405 7.935 1.00 93.00 290 SER A N 1
ATOM 2248 C CA . SER A 1 290 ? -3.288 -8.660 8.314 1.00 93.00 290 SER A CA 1
ATOM 2249 C C . SER A 1 290 ? -4.711 -8.731 7.775 1.00 93.00 290 SER A C 1
ATOM 2251 O O . SER A 1 290 ? -5.136 -9.777 7.305 1.00 93.00 290 SER A O 1
ATOM 2253 N N . LEU A 1 291 ? -5.457 -7.622 7.834 1.00 93.56 291 LEU A N 1
ATOM 2254 C CA . LEU A 1 291 ? -6.825 -7.552 7.308 1.00 93.56 291 LEU A CA 1
ATOM 2255 C C . LEU A 1 291 ? -6.860 -7.726 5.786 1.00 93.56 291 LEU A C 1
ATOM 2257 O O . LEU A 1 291 ? -7.769 -8.345 5.240 1.00 93.56 291 LEU A O 1
ATOM 2261 N N . VAL A 1 292 ? -5.863 -7.156 5.112 1.00 93.12 292 VAL A N 1
ATOM 2262 C CA . VAL A 1 292 ? -5.717 -7.176 3.658 1.00 93.12 292 VAL A CA 1
ATOM 2263 C C . VAL A 1 292 ? -5.241 -8.540 3.154 1.00 93.12 292 VAL A C 1
ATOM 2265 O O . VAL A 1 292 ? -5.821 -9.065 2.205 1.00 93.12 292 VAL A O 1
ATOM 2268 N N . ALA A 1 293 ? -4.217 -9.124 3.780 1.00 89.62 293 ALA A N 1
ATOM 2269 C CA . ALA A 1 293 ? -3.746 -10.467 3.450 1.00 89.62 293 ALA A CA 1
ATOM 2270 C C . ALA A 1 293 ? -4.810 -11.518 3.805 1.00 89.62 293 ALA A C 1
ATOM 2272 O O . ALA A 1 293 ? -5.150 -12.373 2.984 1.00 89.62 293 ALA A O 1
ATOM 2273 N N . GLY A 1 294 ? -5.398 -11.398 4.999 1.00 89.56 294 GLY A N 1
ATOM 2274 C CA . GLY A 1 294 ? -6.299 -12.397 5.559 1.00 89.56 294 GLY A CA 1
ATOM 2275 C C . GLY A 1 294 ? -5.618 -13.763 5.638 1.00 89.56 294 GLY A C 1
ATOM 2276 O O . GLY A 1 294 ? -4.422 -13.860 5.904 1.00 89.56 294 GLY A O 1
ATOM 2277 N N . ASP A 1 295 ? -6.386 -14.808 5.345 1.00 91.06 295 ASP A N 1
ATOM 2278 C CA . ASP A 1 295 ? -5.901 -16.193 5.322 1.00 91.06 295 ASP A CA 1
ATOM 2279 C C . ASP A 1 295 ? -5.434 -16.642 3.922 1.00 91.06 295 ASP A C 1
ATOM 2281 O O . ASP A 1 295 ? -5.194 -17.830 3.695 1.00 91.06 295 ASP A O 1
ATOM 2285 N N . LEU A 1 296 ? -5.334 -15.720 2.953 1.00 94.12 296 LEU A N 1
ATOM 2286 C CA . LEU A 1 296 ? -4.925 -16.065 1.592 1.00 94.12 296 LEU A CA 1
ATOM 2287 C C . LEU A 1 296 ? -3.402 -16.221 1.495 1.00 94.12 296 LEU A C 1
ATOM 2289 O O . LEU A 1 296 ? -2.671 -15.320 1.909 1.00 94.12 296 LEU A O 1
ATOM 2293 N N . PRO A 1 297 ? -2.899 -17.302 0.868 1.00 96.19 297 PRO A N 1
ATOM 2294 C CA . PRO A 1 297 ? -1.497 -17.396 0.487 1.00 96.19 297 PRO A CA 1
ATOM 2295 C C . PRO A 1 297 ? -1.085 -16.203 -0.386 1.00 96.19 297 PRO A C 1
ATOM 2297 O O . PRO A 1 297 ? -1.614 -16.017 -1.485 1.00 96.19 297 PRO A O 1
ATOM 2300 N N . GLY A 1 298 ? -0.139 -15.401 0.104 1.00 95.62 298 GLY A N 1
ATOM 2301 C CA . GLY A 1 298 ? 0.481 -14.314 -0.649 1.00 95.62 298 GLY A CA 1
ATOM 2302 C C . GLY A 1 298 ? 1.727 -14.803 -1.382 1.00 95.62 298 GLY A C 1
ATOM 2303 O O . GLY A 1 298 ? 2.620 -15.380 -0.765 1.00 95.62 298 GLY A O 1
ATOM 2304 N N . ILE A 1 299 ? 1.806 -14.568 -2.688 1.00 96.62 299 ILE A N 1
ATOM 2305 C CA . ILE A 1 299 ? 2.962 -14.876 -3.539 1.00 96.62 299 ILE A CA 1
ATOM 2306 C C . ILE A 1 299 ? 3.453 -13.570 -4.141 1.00 96.62 299 ILE A C 1
ATOM 2308 O O . ILE A 1 299 ? 2.650 -12.757 -4.604 1.00 96.62 299 ILE A O 1
ATOM 2312 N N . TYR A 1 300 ? 4.766 -13.373 -4.150 1.00 94.81 300 TYR A N 1
ATOM 2313 C CA . TYR A 1 300 ? 5.318 -12.082 -4.511 1.00 94.81 300 TYR A CA 1
ATOM 2314 C C . TYR A 1 300 ? 6.559 -12.191 -5.408 1.00 94.81 300 TYR A C 1
ATOM 2316 O O . TYR A 1 300 ? 7.679 -12.276 -4.900 1.00 94.81 300 TYR A O 1
ATOM 2324 N N . PRO A 1 301 ? 6.383 -12.165 -6.745 1.00 94.31 301 PRO A N 1
ATOM 2325 C CA . PRO A 1 301 ? 7.453 -11.848 -7.682 1.00 94.31 301 PRO A CA 1
ATOM 2326 C C . PRO A 1 301 ? 8.092 -10.493 -7.366 1.00 94.31 301 PRO A C 1
ATOM 2328 O O . PRO A 1 301 ? 7.425 -9.457 -7.461 1.00 94.31 301 PRO A O 1
ATOM 2331 N N . TYR A 1 302 ? 9.366 -10.513 -6.976 1.00 91.44 302 TYR A N 1
ATOM 2332 C CA . TYR A 1 302 ? 10.063 -9.341 -6.446 1.00 91.44 302 TYR A CA 1
ATOM 2333 C C . TYR A 1 302 ? 11.487 -9.238 -6.989 1.00 91.44 302 TYR A C 1
ATOM 2335 O O . TYR A 1 302 ? 12.133 -10.250 -7.240 1.00 91.44 302 TYR A O 1
ATOM 2343 N N . ILE A 1 303 ? 11.984 -8.021 -7.180 1.00 88.31 303 ILE A N 1
ATOM 2344 C CA . ILE A 1 303 ? 13.318 -7.799 -7.738 1.00 88.31 303 ILE A CA 1
ATOM 2345 C C . ILE A 1 303 ? 14.408 -8.153 -6.715 1.00 88.31 303 ILE A C 1
ATOM 2347 O O . ILE A 1 303 ? 14.301 -7.803 -5.537 1.00 88.31 303 ILE A O 1
ATOM 2351 N N . VAL A 1 304 ? 15.448 -8.871 -7.151 1.00 88.50 304 VAL A N 1
ATOM 2352 C CA . VAL A 1 304 ? 16.480 -9.429 -6.255 1.00 88.50 304 VAL A CA 1
ATOM 2353 C C . VAL A 1 304 ? 17.304 -8.365 -5.514 1.00 88.50 304 VAL A C 1
ATOM 2355 O O . VAL A 1 304 ? 17.749 -8.605 -4.394 1.00 88.50 304 VAL A O 1
ATOM 2358 N N . ASP A 1 305 ? 17.473 -7.176 -6.091 1.00 79.25 305 ASP A N 1
ATOM 2359 C CA . ASP A 1 305 ? 18.190 -6.047 -5.477 1.00 79.25 305 ASP A CA 1
ATOM 2360 C C . ASP A 1 305 ? 17.321 -5.242 -4.483 1.00 79.25 305 ASP A C 1
ATOM 2362 O O . ASP A 1 305 ? 17.822 -4.411 -3.726 1.00 79.25 305 ASP A O 1
ATOM 2366 N N . GLY A 1 306 ? 16.023 -5.550 -4.389 1.00 74.06 306 GLY A N 1
ATOM 2367 C CA . GLY A 1 306 ? 15.049 -4.900 -3.508 1.00 74.06 306 GLY A CA 1
ATOM 2368 C C . GLY A 1 306 ? 14.996 -5.457 -2.081 1.00 74.06 306 GLY A C 1
ATOM 2369 O O . GLY A 1 306 ? 13.939 -5.425 -1.444 1.00 74.06 306 GLY A O 1
ATOM 2370 N N . VAL A 1 307 ? 16.105 -5.996 -1.559 1.00 72.44 307 VAL A N 1
ATOM 2371 C CA . VAL A 1 307 ? 16.136 -6.808 -0.322 1.00 72.44 307 VAL A CA 1
ATOM 2372 C C . VAL A 1 307 ? 15.515 -6.094 0.886 1.00 72.44 307 VAL A C 1
ATOM 2374 O O . VAL A 1 307 ? 14.772 -6.709 1.655 1.00 72.44 307 VAL A O 1
ATOM 2377 N N . GLY A 1 308 ? 15.799 -4.799 1.061 1.00 69.50 308 GLY A N 1
ATOM 2378 C CA . GLY A 1 308 ? 15.338 -4.027 2.220 1.00 69.50 308 GLY A CA 1
ATOM 2379 C C . GLY A 1 308 ? 13.811 -3.955 2.331 1.00 69.50 308 GLY A C 1
ATOM 2380 O O . GLY A 1 308 ? 13.244 -4.247 3.386 1.00 69.50 308 GLY A O 1
ATOM 2381 N N . GLU A 1 309 ? 13.135 -3.625 1.231 1.00 71.19 309 GLU A N 1
ATOM 2382 C CA . GLU A 1 309 ? 11.672 -3.536 1.175 1.00 71.19 309 GLU A CA 1
ATOM 2383 C C . GLU A 1 309 ? 11.010 -4.917 1.099 1.00 71.19 309 GLU A C 1
ATOM 2385 O O . GLU A 1 309 ? 9.973 -5.135 1.730 1.00 71.19 309 GLU A O 1
ATOM 2390 N N . GLY A 1 310 ? 11.647 -5.892 0.439 1.00 81.44 310 GLY A N 1
ATOM 2391 C CA . GLY A 1 310 ? 11.152 -7.271 0.376 1.00 81.44 310 GLY A CA 1
ATOM 2392 C C . GLY A 1 310 ? 10.982 -7.921 1.759 1.00 81.44 310 GLY A C 1
ATOM 2393 O O . GLY A 1 310 ? 10.092 -8.752 1.965 1.00 81.44 310 GLY A O 1
ATOM 2394 N N . ILE A 1 311 ? 11.768 -7.506 2.761 1.00 86.69 311 ILE A N 1
ATOM 2395 C CA . ILE A 1 311 ? 11.590 -7.951 4.154 1.00 86.69 311 ILE A CA 1
ATOM 2396 C C . ILE A 1 311 ? 10.251 -7.474 4.741 1.00 86.69 311 ILE A C 1
ATOM 2398 O O . ILE A 1 311 ? 9.644 -8.211 5.526 1.00 86.69 311 ILE A O 1
ATOM 2402 N N . GLN A 1 312 ? 9.764 -6.283 4.376 1.00 87.88 312 GLN A N 1
ATOM 2403 C CA . GLN A 1 312 ? 8.456 -5.795 4.833 1.00 87.88 312 GLN A CA 1
ATOM 2404 C C . GLN A 1 312 ? 7.324 -6.638 4.249 1.00 87.88 312 GLN A C 1
ATOM 2406 O O . GLN A 1 312 ? 6.437 -7.060 4.993 1.00 87.88 312 GLN A O 1
ATOM 2411 N N . ALA A 1 313 ? 7.405 -6.987 2.964 1.00 90.69 313 ALA A N 1
ATOM 2412 C CA . ALA A 1 313 ? 6.450 -7.890 2.326 1.00 90.69 313 ALA A CA 1
ATOM 2413 C C . ALA A 1 313 ? 6.399 -9.266 3.027 1.00 90.69 313 ALA A C 1
ATOM 2415 O O . ALA A 1 313 ? 5.314 -9.781 3.298 1.00 90.69 313 ALA A O 1
ATOM 2416 N N . LYS A 1 314 ? 7.549 -9.819 3.444 1.00 91.69 314 LYS A N 1
ATOM 2417 C CA . LYS A 1 314 ? 7.596 -11.060 4.247 1.00 91.69 314 LYS A CA 1
ATOM 2418 C C . LYS A 1 314 ? 6.966 -10.894 5.635 1.00 91.69 314 LYS A C 1
ATOM 2420 O O . LYS A 1 314 ? 6.138 -11.701 6.045 1.00 91.69 314 LYS A O 1
ATOM 2425 N N . ARG A 1 315 ? 7.381 -9.872 6.394 1.00 91.75 315 ARG A N 1
ATOM 2426 C CA . ARG A 1 315 ? 7.018 -9.716 7.820 1.00 91.75 315 ARG A CA 1
ATOM 2427 C C . ARG A 1 315 ? 5.608 -9.184 8.044 1.00 91.75 315 ARG A C 1
ATOM 2429 O O . ARG A 1 315 ? 4.996 -9.518 9.057 1.00 91.75 315 ARG A O 1
ATOM 2436 N N . ARG A 1 316 ? 5.138 -8.316 7.149 1.00 92.75 316 ARG A N 1
ATOM 2437 C CA . ARG A 1 316 ? 3.848 -7.631 7.257 1.00 92.75 316 ARG A CA 1
ATOM 2438 C C . ARG A 1 316 ? 2.851 -8.103 6.209 1.00 92.75 316 ARG A C 1
ATOM 2440 O O . ARG A 1 316 ? 1.674 -8.200 6.519 1.00 92.75 316 ARG A O 1
ATOM 2447 N N . GLY A 1 317 ? 3.311 -8.410 5.000 1.00 90.19 317 GLY A N 1
ATOM 2448 C CA . GLY A 1 317 ? 2.452 -8.949 3.947 1.00 90.19 317 GLY A CA 1
ATOM 2449 C C . GLY A 1 317 ? 2.203 -10.458 4.040 1.00 90.19 317 GLY A C 1
ATOM 2450 O O . GLY A 1 317 ? 1.316 -10.966 3.366 1.00 90.19 317 GLY A O 1
ATOM 2451 N N . LEU A 1 318 ? 2.969 -11.174 4.877 1.00 89.75 318 LEU A N 1
ATOM 2452 C CA . LEU A 1 318 ? 2.956 -12.642 4.981 1.00 89.75 318 LEU A CA 1
ATOM 2453 C C . LEU A 1 318 ? 3.195 -13.336 3.629 1.00 89.75 318 LEU A C 1
ATOM 2455 O O . LEU A 1 318 ? 2.705 -14.436 3.379 1.00 89.75 318 LEU A O 1
ATOM 2459 N N . ALA A 1 319 ? 3.956 -12.681 2.750 1.00 92.69 319 ALA A N 1
ATOM 2460 C CA . ALA A 1 319 ? 4.137 -13.126 1.383 1.00 92.69 319 ALA A CA 1
ATOM 2461 C C . ALA A 1 319 ? 5.335 -14.075 1.216 1.00 92.69 319 ALA A C 1
ATOM 2463 O O . ALA A 1 319 ? 6.408 -13.890 1.803 1.00 92.69 319 ALA A O 1
ATOM 2464 N N . VAL A 1 320 ? 5.159 -15.072 0.351 1.00 95.56 320 VAL A N 1
ATOM 2465 C CA . VAL A 1 320 ? 6.227 -15.918 -0.179 1.00 95.56 320 VAL A CA 1
ATOM 2466 C C . VAL A 1 320 ? 6.887 -15.179 -1.335 1.00 95.56 320 VAL A C 1
ATOM 2468 O O . VAL A 1 320 ? 6.292 -15.010 -2.400 1.00 95.56 320 VAL A O 1
ATOM 2471 N N . MET A 1 321 ? 8.123 -14.743 -1.120 1.00 93.50 321 MET A N 1
ATOM 2472 C CA . MET A 1 321 ? 8.888 -14.030 -2.141 1.00 93.50 321 MET A CA 1
ATOM 2473 C C . MET A 1 321 ? 9.429 -15.005 -3.185 1.00 93.50 321 MET A C 1
ATOM 2475 O O . MET A 1 321 ? 9.975 -16.055 -2.832 1.00 93.50 321 MET A O 1
ATOM 2479 N N . VAL A 1 322 ? 9.275 -14.641 -4.455 1.00 94.31 322 VAL A N 1
ATOM 2480 C CA . VAL A 1 322 ? 9.816 -15.360 -5.611 1.00 94.31 322 VAL A CA 1
ATOM 2481 C C . VAL A 1 322 ? 10.683 -14.378 -6.383 1.00 94.31 322 VAL A C 1
ATOM 2483 O O . VAL A 1 322 ? 10.192 -13.620 -7.218 1.00 94.31 322 VAL A O 1
ATOM 2486 N N . ASP A 1 323 ? 11.966 -14.350 -6.046 1.00 91.38 323 ASP A N 1
ATOM 2487 C CA . ASP A 1 323 ? 12.850 -13.307 -6.548 1.00 91.38 323 ASP A CA 1
ATOM 2488 C C . ASP A 1 323 ? 13.095 -13.462 -8.059 1.00 91.38 323 ASP A C 1
ATOM 2490 O O . ASP A 1 323 ? 13.153 -14.574 -8.594 1.00 91.38 323 ASP A O 1
ATOM 2494 N N . HIS A 1 324 ? 13.240 -12.336 -8.753 1.00 92.25 324 HIS A N 1
ATOM 2495 C CA . HIS A 1 324 ? 13.587 -12.274 -10.168 1.00 92.25 324 HIS A CA 1
ATOM 2496 C C . HIS A 1 324 ? 14.796 -11.380 -10.413 1.00 92.25 324 HIS A C 1
ATOM 2498 O O . HIS A 1 324 ? 15.128 -10.505 -9.611 1.00 92.25 324 HIS A O 1
ATOM 2504 N N . LEU A 1 325 ? 15.448 -11.605 -11.552 1.00 90.88 325 LEU A N 1
ATOM 2505 C CA . LEU A 1 325 ? 16.617 -10.838 -11.961 1.00 90.88 325 LEU A CA 1
ATOM 2506 C C . LEU A 1 325 ? 16.258 -9.371 -12.211 1.00 90.88 325 LEU A C 1
ATOM 2508 O O . LEU A 1 325 ? 15.134 -9.039 -12.602 1.00 90.88 325 LEU A O 1
ATOM 2512 N N . THR A 1 326 ? 17.250 -8.511 -12.025 1.00 88.94 326 THR A N 1
ATOM 2513 C CA . THR A 1 326 ? 17.265 -7.171 -12.605 1.00 88.94 326 THR A CA 1
ATOM 2514 C C . THR A 1 326 ? 17.339 -7.270 -14.142 1.00 88.94 326 THR A C 1
ATOM 2516 O O . THR A 1 326 ? 17.601 -8.340 -14.710 1.00 88.94 326 THR A O 1
ATOM 2519 N N . PRO A 1 327 ? 17.110 -6.175 -14.874 1.00 89.62 327 PRO A N 1
ATOM 2520 C CA . PRO A 1 327 ? 17.623 -6.022 -16.226 1.00 89.62 327 PRO A CA 1
ATOM 2521 C C . PRO A 1 327 ? 19.157 -6.157 -16.225 1.00 89.62 327 PRO A C 1
ATOM 2523 O O . PRO A 1 327 ? 19.787 -5.931 -15.185 1.00 89.62 327 PRO A O 1
ATOM 2526 N N . PRO A 1 328 ? 19.771 -6.531 -17.361 1.00 89.06 328 PRO A N 1
ATOM 2527 C CA . PRO A 1 328 ? 21.223 -6.467 -17.494 1.00 89.06 328 PRO A CA 1
ATOM 2528 C C . PRO A 1 328 ? 21.687 -5.021 -17.289 1.00 89.06 328 PRO A C 1
ATOM 2530 O O . PRO A 1 328 ? 21.055 -4.090 -17.792 1.00 89.06 328 PRO A O 1
ATOM 2533 N N . LEU A 1 329 ? 22.772 -4.841 -16.542 1.00 87.69 329 LEU A N 1
ATOM 2534 C CA . LEU A 1 329 ? 23.392 -3.538 -16.337 1.00 87.69 329 LEU A CA 1
ATOM 2535 C C . LEU A 1 329 ? 24.425 -3.290 -17.432 1.00 87.69 329 LEU A C 1
ATOM 2537 O O . LEU A 1 329 ? 25.137 -4.217 -17.815 1.00 87.69 329 LEU A O 1
ATOM 2541 N N . ALA A 1 330 ? 24.491 -2.058 -17.922 1.00 84.38 330 ALA A N 1
ATOM 2542 C CA . ALA A 1 330 ? 25.523 -1.600 -18.837 1.00 84.38 330 ALA A CA 1
ATOM 2543 C C . ALA A 1 330 ? 26.233 -0.376 -18.275 1.00 84.38 330 ALA A C 1
ATOM 2545 O O . ALA A 1 330 ? 25.636 0.418 -17.549 1.00 84.38 330 ALA A O 1
ATOM 2546 N N . ILE A 1 331 ? 27.496 -0.234 -18.659 1.00 78.56 331 ILE A N 1
ATOM 2547 C CA . ILE A 1 331 ? 28.286 0.977 -18.447 1.00 78.56 331 ILE A CA 1
ATOM 2548 C C . ILE A 1 331 ? 27.636 2.110 -19.233 1.00 78.56 331 ILE A C 1
ATOM 2550 O O . ILE A 1 331 ? 27.234 1.924 -20.388 1.00 78.56 331 ILE A O 1
ATOM 2554 N N . THR A 1 332 ? 27.520 3.270 -18.602 1.00 79.12 332 THR A N 1
ATOM 2555 C CA . THR A 1 332 ? 26.986 4.452 -19.270 1.00 79.12 332 THR A CA 1
ATOM 2556 C C . THR A 1 332 ? 28.013 4.965 -20.275 1.00 79.12 332 THR A C 1
ATOM 2558 O O . THR A 1 332 ? 29.111 5.390 -19.929 1.00 79.12 332 THR A O 1
ATOM 2561 N N . GLU A 1 333 ? 27.672 4.936 -21.558 1.00 78.06 333 GLU A N 1
ATOM 2562 C CA . GLU A 1 333 ? 28.497 5.577 -22.580 1.00 78.06 333 GLU A CA 1
ATOM 2563 C C . GLU A 1 333 ? 28.214 7.087 -22.600 1.00 78.06 333 GLU A C 1
ATOM 2565 O O . GLU A 1 333 ? 27.061 7.510 -22.495 1.00 78.06 333 GLU A O 1
ATOM 2570 N N . LEU A 1 334 ? 29.250 7.918 -22.771 1.00 82.75 334 LEU A N 1
ATOM 2571 C CA . LEU A 1 334 ? 29.031 9.329 -23.098 1.00 82.75 334 LEU A CA 1
ATOM 2572 C C . LEU A 1 334 ? 28.556 9.418 -24.546 1.00 82.75 334 LEU A C 1
ATOM 2574 O O . LEU A 1 334 ? 29.197 8.885 -25.452 1.00 82.75 334 LEU A O 1
ATOM 2578 N N . TYR A 1 335 ? 27.458 10.130 -24.764 1.00 81.00 335 TYR A N 1
ATOM 2579 C CA . TYR A 1 335 ? 26.892 10.378 -26.085 1.00 81.00 335 TYR A CA 1
ATOM 2580 C C . TYR A 1 335 ? 26.691 11.877 -26.314 1.00 81.00 335 TYR A C 1
ATOM 2582 O O . TYR A 1 335 ? 26.662 12.667 -25.366 1.00 81.00 335 TYR A O 1
ATOM 2590 N N . ASP A 1 336 ? 26.573 12.252 -27.588 1.00 88.56 336 ASP A N 1
ATOM 2591 C CA . ASP A 1 336 ? 26.290 13.611 -28.054 1.00 88.56 336 ASP A CA 1
ATOM 2592 C C . ASP A 1 336 ? 27.136 14.675 -27.330 1.00 88.56 336 ASP A C 1
ATOM 2594 O O . ASP A 1 336 ? 28.368 14.613 -27.324 1.00 88.56 336 ASP A O 1
ATOM 2598 N N . ASP A 1 337 ? 26.482 15.641 -26.685 1.00 91.19 337 ASP A N 1
ATOM 2599 C CA . ASP A 1 337 ? 27.140 16.764 -26.033 1.00 91.19 337 ASP A CA 1
ATOM 2600 C C . ASP A 1 337 ? 28.096 16.340 -24.909 1.00 91.19 337 ASP A C 1
ATOM 2602 O O . ASP A 1 337 ? 29.134 16.975 -24.742 1.00 91.19 337 ASP A O 1
ATOM 2606 N N . LEU A 1 338 ? 27.810 15.261 -24.168 1.00 90.56 338 LEU A N 1
ATOM 2607 C CA . LEU A 1 338 ? 28.706 14.773 -23.109 1.00 90.56 338 LEU A CA 1
ATOM 2608 C C . LEU A 1 338 ? 30.005 14.198 -23.689 1.00 90.56 338 LEU A C 1
ATOM 2610 O O . LEU A 1 338 ? 31.083 14.400 -23.124 1.00 90.56 338 LEU A O 1
ATOM 2614 N N . LEU A 1 339 ? 29.916 13.523 -24.839 1.00 88.94 339 LEU A N 1
ATOM 2615 C CA . LEU A 1 339 ? 31.093 13.061 -25.572 1.00 88.94 339 LEU A CA 1
ATOM 2616 C C . LEU A 1 339 ? 31.892 14.251 -26.120 1.00 88.94 339 LEU A C 1
ATOM 2618 O O . LEU A 1 339 ? 33.121 14.246 -26.064 1.00 88.94 339 LEU A O 1
ATOM 2622 N N . GLU A 1 340 ? 31.212 15.297 -26.591 1.00 91.69 340 GLU A N 1
ATOM 2623 C CA . GLU A 1 340 ? 31.874 16.534 -27.016 1.00 91.69 340 GLU A CA 1
ATOM 2624 C C . GLU A 1 340 ? 32.583 17.242 -25.847 1.00 91.69 340 GLU A C 1
ATOM 2626 O O . GLU A 1 340 ? 33.703 17.725 -26.027 1.00 91.69 340 GLU A O 1
ATOM 2631 N N . LEU A 1 341 ? 32.004 17.267 -24.636 1.00 93.62 341 LEU A N 1
ATOM 2632 C CA . LEU A 1 341 ? 32.696 17.779 -23.442 1.00 93.62 341 LEU A CA 1
ATOM 2633 C C . LEU A 1 341 ? 33.980 16.986 -23.162 1.00 93.62 341 LEU A C 1
ATOM 2635 O O . LEU A 1 341 ? 35.029 17.588 -22.921 1.00 93.62 341 LEU A O 1
ATOM 2639 N N . ARG A 1 342 ? 33.919 15.649 -23.245 1.00 90.19 342 ARG A N 1
ATOM 2640 C CA . ARG A 1 342 ? 35.089 14.776 -23.063 1.00 90.19 342 ARG A CA 1
ATOM 2641 C C . ARG A 1 342 ? 36.187 15.089 -24.082 1.00 90.19 342 ARG A C 1
ATOM 2643 O O . ARG A 1 342 ? 37.342 15.258 -23.701 1.00 90.19 342 ARG A O 1
ATOM 2650 N N . GLN A 1 343 ? 35.821 15.238 -25.353 1.00 90.56 343 GLN A N 1
ATOM 2651 C CA . GLN A 1 343 ? 36.759 15.587 -26.425 1.00 90.56 343 GLN A CA 1
ATOM 2652 C C . GLN A 1 343 ? 37.390 16.973 -26.226 1.00 90.56 343 GLN A C 1
ATOM 2654 O O . GLN A 1 343 ? 38.574 17.153 -26.507 1.00 90.56 343 GLN A O 1
ATOM 2659 N N . LEU A 1 344 ? 36.631 17.953 -25.724 1.00 93.62 344 LEU A N 1
ATOM 2660 C CA . LEU A 1 344 ? 37.155 19.287 -25.412 1.00 93.62 344 LEU A CA 1
ATOM 2661 C C . LEU A 1 344 ? 38.177 19.252 -24.272 1.00 93.62 344 LEU A C 1
ATOM 2663 O O . LEU A 1 344 ? 39.189 19.949 -24.352 1.00 93.62 344 LEU A O 1
ATOM 2667 N N . ILE A 1 345 ? 37.943 18.428 -23.248 1.00 92.38 345 ILE A N 1
ATOM 2668 C CA . ILE A 1 345 ? 38.894 18.234 -22.146 1.00 92.38 345 ILE A CA 1
ATOM 2669 C C . ILE A 1 345 ? 40.180 17.595 -22.666 1.00 92.38 345 ILE A C 1
ATOM 2671 O O . ILE A 1 345 ? 41.258 18.151 -22.468 1.00 92.38 345 ILE A O 1
ATOM 2675 N N . GLU A 1 346 ? 40.067 16.498 -23.416 1.00 88.25 346 GLU A N 1
ATOM 2676 C CA . GLU A 1 346 ? 41.222 15.813 -24.010 1.00 88.25 346 GLU A CA 1
ATOM 2677 C C . GLU A 1 346 ? 42.011 16.736 -24.949 1.00 88.25 346 GLU A C 1
ATOM 2679 O O . GLU A 1 346 ? 43.243 16.758 -24.919 1.00 88.25 346 GLU A O 1
ATOM 2684 N N . SER A 1 347 ? 41.315 17.559 -25.740 1.00 88.81 347 SER A N 1
ATOM 2685 C CA . SER A 1 347 ? 41.943 18.566 -26.598 1.00 88.81 347 SER A CA 1
ATOM 2686 C C . SER A 1 347 ? 42.684 19.638 -25.794 1.00 88.81 347 SER A C 1
ATOM 2688 O O . SER A 1 347 ? 43.752 20.077 -26.221 1.00 88.81 347 SER A O 1
ATOM 2690 N N . ALA A 1 348 ? 42.141 20.083 -24.658 1.00 89.25 348 ALA A N 1
ATOM 2691 C CA . ALA A 1 348 ? 42.773 21.092 -23.809 1.00 89.25 348 ALA A CA 1
ATOM 2692 C C . ALA A 1 348 ? 44.008 20.543 -23.070 1.00 89.25 348 ALA A C 1
ATOM 2694 O O . ALA A 1 348 ? 45.020 21.244 -22.947 1.00 89.25 348 ALA A O 1
ATOM 2695 N N . GLU A 1 349 ? 43.945 19.288 -22.618 1.00 85.88 349 GLU A N 1
ATOM 2696 C CA . GLU A 1 349 ? 45.047 18.580 -21.955 1.00 85.88 349 GLU A CA 1
ATOM 2697 C C . GLU A 1 349 ? 46.187 18.241 -22.926 1.00 85.88 349 GLU A C 1
ATOM 2699 O O . GLU A 1 349 ? 47.361 18.376 -22.575 1.00 85.88 349 GLU A O 1
ATOM 2704 N N . ALA A 1 350 ? 45.857 17.856 -24.164 1.00 84.88 350 ALA A N 1
ATOM 2705 C CA . ALA A 1 350 ? 46.834 17.533 -25.204 1.00 84.88 350 ALA A CA 1
ATOM 2706 C C . ALA A 1 350 ? 47.450 18.770 -25.891 1.00 84.88 350 ALA A C 1
ATOM 2708 O O . ALA A 1 350 ? 48.453 18.642 -26.598 1.00 84.88 350 ALA A O 1
ATOM 2709 N N . ALA A 1 351 ? 46.867 19.962 -25.712 1.00 88.38 351 ALA A N 1
ATOM 2710 C CA . ALA A 1 351 ? 47.337 21.192 -26.345 1.00 88.38 351 ALA A CA 1
ATOM 2711 C C . ALA A 1 351 ? 48.746 21.592 -25.870 1.00 88.38 351 ALA A C 1
ATOM 2713 O O . ALA A 1 351 ? 49.019 21.706 -24.669 1.00 88.38 351 ALA A O 1
ATOM 2714 N N . THR A 1 352 ? 49.631 21.866 -26.835 1.00 83.56 352 THR A N 1
ATOM 2715 C CA . THR A 1 352 ? 51.019 22.311 -26.607 1.00 83.56 352 THR A CA 1
ATOM 2716 C C . THR A 1 352 ? 51.184 23.831 -26.573 1.00 83.56 352 THR A C 1
ATOM 2718 O O . THR A 1 352 ? 52.278 24.316 -26.287 1.00 83.56 352 THR A O 1
ATOM 2721 N N . ASP A 1 353 ? 50.128 24.579 -26.892 1.00 90.31 353 ASP A N 1
ATOM 2722 C CA . ASP A 1 353 ? 50.100 26.039 -26.908 1.00 90.31 353 ASP A CA 1
ATOM 2723 C C . ASP A 1 353 ? 48.857 26.588 -26.187 1.00 90.31 353 ASP A C 1
ATOM 2725 O O . ASP A 1 353 ? 47.795 25.960 -26.160 1.00 90.31 353 ASP A O 1
ATOM 2729 N N . ASP A 1 354 ? 49.004 27.781 -25.607 1.00 85.38 354 ASP A N 1
ATOM 2730 C CA . ASP A 1 354 ? 47.978 28.403 -24.762 1.00 85.38 354 ASP A CA 1
ATOM 2731 C C . ASP A 1 354 ? 46.740 28.852 -25.552 1.00 85.38 354 ASP A C 1
ATOM 2733 O O . ASP A 1 354 ? 45.651 28.952 -24.987 1.00 85.38 354 ASP A O 1
ATOM 2737 N N . HIS A 1 355 ? 46.877 29.115 -26.856 1.00 88.88 355 HIS A N 1
ATOM 2738 C CA . HIS A 1 355 ? 45.754 29.556 -27.681 1.00 88.88 355 HIS A CA 1
ATOM 2739 C C . HIS A 1 355 ? 44.761 28.412 -27.892 1.00 88.88 355 HIS A C 1
ATOM 2741 O O . HIS A 1 355 ? 43.582 28.564 -27.571 1.00 88.88 355 HIS A O 1
ATOM 2747 N N . THR A 1 356 ? 45.251 27.250 -28.328 1.00 85.31 356 THR A N 1
ATOM 2748 C CA . THR A 1 356 ? 44.435 26.042 -28.515 1.00 85.31 356 THR A CA 1
ATOM 2749 C C . THR A 1 356 ? 43.773 25.601 -27.206 1.00 85.31 356 THR A C 1
ATOM 2751 O O . THR A 1 356 ? 42.583 25.278 -27.186 1.00 85.31 356 THR A O 1
ATOM 2754 N N . ARG A 1 357 ? 44.512 25.640 -26.086 1.00 89.12 357 ARG A N 1
ATOM 2755 C CA . ARG A 1 357 ? 43.962 25.317 -24.760 1.00 89.12 357 ARG A CA 1
ATOM 2756 C C . ARG A 1 357 ? 42.845 26.281 -24.357 1.00 89.12 357 ARG A C 1
ATOM 2758 O O . ARG A 1 357 ? 41.769 25.834 -23.961 1.00 89.12 357 ARG A O 1
ATOM 2765 N N . GLY A 1 358 ? 43.076 27.586 -24.498 1.00 89.31 358 GLY A N 1
ATOM 2766 C CA . GLY A 1 358 ? 42.099 28.614 -24.147 1.00 89.31 358 GLY A CA 1
ATOM 2767 C C . GLY A 1 358 ? 40.813 28.524 -24.976 1.00 89.31 358 GLY A C 1
ATOM 2768 O O . GLY A 1 358 ? 39.719 28.665 -24.427 1.00 89.31 358 GLY A O 1
ATOM 2769 N N . GLU A 1 359 ? 40.907 28.233 -26.278 1.00 91.69 359 GLU A N 1
ATOM 2770 C CA . GLU A 1 359 ? 39.724 28.041 -27.132 1.00 91.69 359 GLU A CA 1
ATOM 2771 C C . GLU A 1 359 ? 38.899 26.810 -26.724 1.00 91.69 359 GLU A C 1
ATOM 2773 O O . GLU A 1 359 ? 37.662 26.887 -26.662 1.00 91.69 359 GLU A O 1
ATOM 2778 N N . ALA A 1 360 ? 39.562 25.69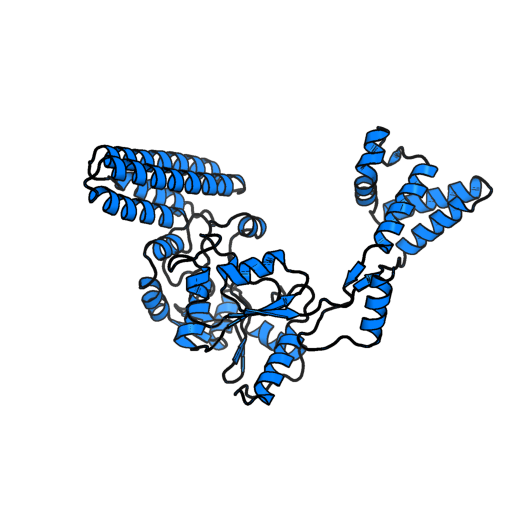8 -26.388 1.00 91.38 360 ALA A N 1
ATOM 2779 C CA . ALA A 1 360 ? 38.901 24.490 -25.897 1.00 91.38 360 ALA A CA 1
ATOM 2780 C C . ALA A 1 360 ? 38.184 24.747 -24.560 1.00 91.38 360 ALA A C 1
ATOM 2782 O O . ALA A 1 360 ? 37.000 24.430 -24.429 1.00 91.38 360 ALA A O 1
ATOM 2783 N N . VAL A 1 361 ? 38.844 25.415 -23.607 1.00 93.44 361 VAL A N 1
ATOM 2784 C CA . VAL A 1 361 ? 38.264 25.767 -22.297 1.00 93.44 361 VAL A CA 1
ATOM 2785 C C . VAL A 1 361 ? 37.084 26.739 -22.431 1.00 93.44 361 VAL A C 1
ATOM 2787 O O . VAL A 1 361 ? 36.055 26.567 -21.773 1.00 93.44 361 VAL A O 1
ATOM 2790 N N . GLN A 1 362 ? 37.174 27.748 -23.301 1.00 93.31 362 GLN A N 1
ATOM 2791 C CA . GLN A 1 362 ? 36.055 28.670 -23.542 1.00 93.31 362 GLN A CA 1
ATOM 2792 C C . GLN A 1 362 ? 34.853 27.965 -24.173 1.00 93.31 362 GLN A C 1
ATOM 2794 O O . GLN A 1 362 ? 33.702 28.258 -23.832 1.00 93.31 362 GLN A O 1
ATOM 2799 N N . THR A 1 363 ? 35.110 27.038 -25.094 1.00 94.88 363 THR A N 1
ATOM 2800 C CA . THR A 1 363 ? 34.057 26.234 -25.720 1.00 94.88 363 THR A CA 1
ATOM 2801 C C . THR A 1 363 ? 33.423 25.285 -24.705 1.00 94.88 363 THR A C 1
ATOM 2803 O O . THR A 1 363 ? 32.196 25.184 -24.663 1.00 94.88 363 THR A O 1
ATOM 2806 N N . LEU A 1 364 ? 34.234 24.684 -23.828 1.00 94.81 364 LEU A N 1
ATOM 2807 C CA . LEU A 1 364 ? 33.784 23.841 -22.722 1.00 94.81 364 LEU A CA 1
ATOM 2808 C C . LEU A 1 364 ? 32.825 24.601 -21.794 1.00 94.81 364 LEU A C 1
ATOM 2810 O O . LEU A 1 364 ? 31.702 24.147 -21.584 1.00 94.81 364 LEU A O 1
ATOM 2814 N N . ARG A 1 365 ? 33.208 25.797 -21.318 1.00 93.75 365 ARG A N 1
ATOM 2815 C CA . ARG A 1 365 ? 32.339 26.642 -20.471 1.00 93.75 365 ARG A CA 1
ATOM 2816 C C . ARG A 1 365 ? 31.007 26.963 -21.147 1.00 93.75 365 ARG A C 1
ATOM 2818 O O . ARG A 1 365 ? 29.951 26.795 -20.547 1.00 93.75 365 ARG A O 1
ATOM 2825 N N . ARG A 1 366 ? 31.046 27.353 -22.424 1.00 94.25 366 ARG A N 1
ATOM 2826 C CA . ARG A 1 366 ? 29.833 27.680 -23.189 1.00 94.25 366 ARG A CA 1
ATOM 2827 C C . ARG A 1 366 ? 28.890 26.483 -23.312 1.00 94.25 366 ARG A C 1
ATOM 2829 O O . ARG A 1 366 ? 27.673 26.659 -23.238 1.00 94.25 366 ARG A O 1
ATOM 2836 N N . LYS A 1 367 ? 29.431 25.278 -23.515 1.00 94.50 367 LYS A N 1
ATOM 2837 C CA . LYS A 1 367 ? 28.625 24.054 -23.572 1.00 94.50 367 LYS A CA 1
ATOM 2838 C C . LYS A 1 367 ? 28.038 23.694 -22.214 1.00 94.50 367 LYS A C 1
ATOM 2840 O O . LYS A 1 367 ? 26.844 23.428 -22.163 1.00 94.50 367 LYS A O 1
ATOM 2845 N N . ILE A 1 368 ? 28.819 23.778 -21.136 1.00 94.50 368 ILE A N 1
ATOM 2846 C CA . ILE A 1 368 ? 28.323 23.574 -19.764 1.00 94.50 368 ILE A CA 1
ATOM 2847 C C . ILE A 1 368 ? 27.106 24.469 -19.488 1.00 94.50 368 ILE A C 1
ATOM 2849 O O . ILE A 1 368 ? 26.077 23.977 -19.022 1.00 94.50 368 ILE A O 1
ATOM 2853 N N . ASP A 1 369 ? 27.189 25.753 -19.846 1.00 92.75 369 ASP A N 1
ATOM 2854 C CA . ASP A 1 369 ? 26.080 26.696 -19.671 1.00 92.75 369 ASP A CA 1
ATOM 2855 C C . ASP A 1 369 ? 24.877 26.351 -20.566 1.00 92.75 369 ASP A C 1
ATOM 2857 O O . ASP A 1 369 ? 23.733 26.393 -20.118 1.00 92.75 369 ASP A O 1
ATOM 2861 N N . THR A 1 370 ? 25.119 25.971 -21.826 1.00 94.44 370 THR A N 1
ATOM 2862 C CA . THR A 1 370 ? 24.054 25.612 -22.784 1.00 94.44 370 THR A CA 1
ATOM 2863 C C . THR A 1 370 ? 23.293 24.357 -22.352 1.00 94.44 370 THR A C 1
ATOM 2865 O O . THR A 1 370 ? 22.079 24.282 -22.528 1.00 94.44 370 THR A O 1
ATOM 2868 N N . MET A 1 371 ? 23.999 23.387 -21.770 1.00 93.12 371 MET A N 1
ATOM 2869 C CA . MET A 1 371 ? 23.429 22.138 -21.262 1.00 93.12 371 MET A CA 1
ATOM 2870 C C . MET A 1 371 ? 22.780 22.298 -19.881 1.00 93.12 371 MET A C 1
ATOM 2872 O O . MET A 1 371 ? 22.110 21.380 -19.418 1.00 93.12 371 MET A O 1
ATOM 2876 N N . GLY A 1 372 ? 22.981 23.435 -19.204 1.00 93.44 372 GLY A N 1
ATOM 2877 C CA . GLY A 1 372 ? 22.487 23.653 -17.844 1.00 93.44 372 GLY A CA 1
ATOM 2878 C C . GLY A 1 372 ? 23.192 22.804 -16.780 1.00 93.44 372 GLY A C 1
ATOM 2879 O O . GLY A 1 372 ? 22.666 22.661 -15.682 1.00 93.44 372 GLY A O 1
ATOM 2880 N N . LEU A 1 373 ? 24.386 22.269 -17.067 1.00 92.94 373 LEU A N 1
ATOM 2881 C CA . LEU A 1 373 ? 25.137 21.387 -16.155 1.00 92.94 373 LEU A CA 1
ATOM 2882 C C . LEU A 1 373 ? 25.799 22.128 -14.989 1.00 92.94 373 LEU A C 1
ATOM 2884 O O . LEU A 1 373 ? 26.430 21.522 -14.131 1.00 92.94 373 LEU A O 1
ATOM 2888 N N . ARG A 1 374 ? 25.693 23.453 -14.959 1.00 91.25 374 ARG A N 1
ATOM 2889 C CA . ARG A 1 374 ? 26.404 24.298 -14.008 1.00 91.25 374 ARG A CA 1
ATOM 2890 C C . ARG A 1 374 ? 26.055 23.994 -12.552 1.00 91.25 374 ARG A C 1
ATOM 2892 O O . ARG A 1 374 ? 26.959 23.901 -11.725 1.00 91.25 374 ARG A O 1
ATOM 2899 N N . ASP A 1 375 ? 24.772 23.839 -12.243 1.00 89.81 375 ASP A N 1
ATOM 2900 C CA . ASP A 1 375 ? 24.324 23.555 -10.875 1.00 89.81 375 ASP A CA 1
ATOM 2901 C C . ASP A 1 375 ? 24.761 22.151 -10.435 1.00 89.81 375 ASP A C 1
ATOM 2903 O O . ASP A 1 375 ? 25.208 21.965 -9.306 1.00 89.81 375 ASP A O 1
ATOM 2907 N N . GLU A 1 376 ? 24.695 21.182 -11.349 1.00 89.06 376 GLU A N 1
ATOM 2908 C CA . GLU A 1 376 ? 25.098 19.796 -11.107 1.00 89.06 376 GLU A CA 1
ATOM 2909 C C . GLU A 1 376 ? 26.609 19.667 -10.891 1.00 89.06 376 GLU A C 1
ATOM 2911 O O . GLU A 1 376 ? 27.034 19.069 -9.905 1.00 89.06 376 GLU A O 1
ATOM 2916 N N . LEU A 1 377 ? 27.417 20.316 -11.734 1.00 91.06 377 LEU A N 1
ATOM 2917 C CA . LEU A 1 377 ? 28.869 20.387 -11.565 1.00 91.06 377 LEU A CA 1
ATOM 2918 C C . LEU A 1 377 ? 29.251 21.142 -10.287 1.00 91.06 377 LEU A C 1
ATOM 2920 O O . LEU A 1 377 ? 30.117 20.705 -9.541 1.00 91.06 377 LEU A O 1
ATOM 2924 N N . THR A 1 378 ? 28.573 22.249 -9.972 1.00 90.31 378 THR A N 1
ATOM 2925 C CA . THR A 1 378 ? 28.808 22.962 -8.703 1.00 90.31 378 THR A CA 1
ATOM 2926 C C . THR A 1 378 ? 28.527 22.055 -7.504 1.00 90.31 378 THR A C 1
ATOM 2928 O O . THR A 1 378 ? 29.289 22.065 -6.541 1.00 90.31 378 THR A O 1
ATOM 2931 N N . ALA A 1 379 ? 27.462 21.249 -7.564 1.00 88.12 379 ALA A N 1
ATOM 2932 C CA . ALA A 1 379 ? 27.133 20.293 -6.514 1.00 88.12 379 ALA A CA 1
ATOM 2933 C C . ALA A 1 379 ? 28.132 19.127 -6.446 1.00 88.12 379 ALA A C 1
ATOM 2935 O O . ALA A 1 379 ? 28.474 18.694 -5.345 1.00 88.12 379 ALA A O 1
ATOM 2936 N N . SER A 1 380 ? 28.627 18.632 -7.586 1.00 87.75 380 SER A N 1
ATOM 2937 C CA . SER A 1 380 ? 29.624 17.556 -7.609 1.00 87.75 380 SER A CA 1
ATOM 2938 C C . SER A 1 380 ? 30.996 17.989 -7.086 1.00 87.75 380 SER A C 1
ATOM 2940 O O . SER A 1 380 ? 31.761 17.125 -6.679 1.00 87.75 380 SER A O 1
ATOM 2942 N N . MET A 1 381 ? 31.276 19.296 -7.087 1.00 89.12 381 MET A N 1
ATOM 2943 C CA . MET A 1 381 ? 32.545 19.926 -6.688 1.00 89.12 381 MET A CA 1
ATOM 2944 C C . MET A 1 381 ? 32.446 20.685 -5.347 1.00 89.12 381 MET A C 1
ATOM 2946 O O . MET A 1 381 ? 33.286 21.532 -5.032 1.00 89.12 381 MET A O 1
ATOM 2950 N N . ASP A 1 382 ? 31.360 20.493 -4.589 1.00 85.88 382 ASP A N 1
ATOM 2951 C CA . ASP A 1 382 ? 31.019 21.331 -3.429 1.00 85.88 382 ASP A CA 1
ATOM 2952 C C . ASP A 1 382 ? 32.105 21.306 -2.337 1.00 85.88 382 ASP A C 1
ATOM 2954 O O . ASP A 1 382 ? 32.391 22.335 -1.715 1.00 85.88 382 ASP A O 1
ATOM 2958 N N . GLU A 1 383 ? 32.752 20.159 -2.118 1.00 82.31 383 GLU A N 1
ATOM 2959 C CA . GLU A 1 383 ? 33.833 20.039 -1.135 1.00 82.31 383 GLU A CA 1
ATOM 2960 C C . GLU A 1 383 ? 35.075 20.834 -1.570 1.00 82.31 383 GLU A C 1
ATOM 2962 O O . GLU A 1 383 ? 35.619 21.624 -0.789 1.00 82.31 383 GLU A O 1
ATOM 2967 N N . GLU A 1 384 ? 35.482 20.707 -2.830 1.00 83.12 384 GLU A N 1
ATOM 2968 C CA . GLU A 1 384 ? 36.644 21.365 -3.428 1.00 83.12 384 GLU A CA 1
ATOM 2969 C C . GLU A 1 384 ? 36.471 22.887 -3.463 1.00 83.12 384 GLU A C 1
ATOM 2971 O O . GLU A 1 384 ? 37.388 23.640 -3.098 1.00 83.12 384 GLU A O 1
ATOM 2976 N N . LEU A 1 385 ? 35.277 23.350 -3.846 1.00 85.62 385 LEU A N 1
ATOM 2977 C CA . LEU A 1 385 ? 34.921 24.768 -3.870 1.00 85.62 385 LEU A CA 1
ATOM 2978 C C . LEU A 1 385 ? 34.933 25.374 -2.463 1.00 85.62 385 LEU A C 1
ATOM 2980 O O . LEU A 1 385 ? 35.483 26.463 -2.265 1.00 85.62 385 LEU A O 1
ATOM 2984 N N . LYS A 1 386 ? 34.417 24.655 -1.457 1.00 86.81 386 LYS A N 1
ATOM 2985 C CA . LYS A 1 386 ? 34.461 25.088 -0.049 1.00 86.81 386 LYS A CA 1
ATOM 2986 C C . LYS A 1 386 ? 35.879 25.164 0.500 1.00 86.81 386 LYS A C 1
ATOM 2988 O O . LYS A 1 386 ? 36.201 26.134 1.187 1.00 86.81 386 LYS A O 1
ATOM 2993 N N . VAL A 1 387 ? 36.728 24.180 0.199 1.00 88.44 387 VAL A N 1
ATOM 2994 C CA . VAL A 1 387 ? 38.136 24.165 0.638 1.00 88.44 387 VAL A CA 1
ATOM 2995 C C . VAL A 1 387 ? 38.905 25.357 0.068 1.00 88.44 387 VAL A C 1
ATOM 2997 O O . VAL A 1 387 ? 39.721 25.959 0.769 1.00 88.44 387 VAL A O 1
ATOM 3000 N N . ARG A 1 388 ? 38.636 25.719 -1.190 1.00 85.81 388 ARG A N 1
ATOM 3001 C CA . ARG A 1 388 ? 39.292 26.843 -1.873 1.00 85.81 388 ARG A CA 1
ATOM 3002 C C . ARG A 1 388 ? 38.632 28.201 -1.602 1.00 85.81 388 ARG A C 1
ATOM 3004 O O . ARG A 1 388 ? 39.271 29.225 -1.827 1.00 85.81 388 ARG A O 1
ATOM 3011 N N . GLY A 1 389 ? 37.396 28.222 -1.102 1.00 86.44 389 GLY A N 1
ATOM 3012 C CA . GLY A 1 389 ? 36.645 29.446 -0.814 1.00 86.44 389 GLY A CA 1
ATOM 3013 C C . GLY A 1 389 ? 36.253 30.235 -2.067 1.00 86.44 389 GLY A C 1
ATOM 3014 O O . GLY A 1 389 ? 36.187 31.463 -2.007 1.00 86.44 389 GLY A O 1
ATOM 3015 N N . ILE A 1 390 ? 36.032 29.544 -3.189 1.00 87.00 390 ILE A N 1
ATOM 3016 C CA . ILE A 1 390 ? 35.737 30.134 -4.505 1.00 87.00 390 ILE A CA 1
ATOM 3017 C C . ILE A 1 390 ? 34.385 29.648 -5.040 1.00 87.00 390 ILE A C 1
ATOM 3019 O O . ILE A 1 390 ? 33.933 28.557 -4.691 1.00 87.00 390 ILE A O 1
ATOM 3023 N N . GLY A 1 391 ? 33.733 30.455 -5.881 1.00 85.88 391 GLY A N 1
ATOM 3024 C CA . GLY A 1 391 ? 32.541 30.039 -6.623 1.00 85.88 391 GLY A CA 1
ATOM 3025 C C . GLY A 1 391 ? 32.890 29.382 -7.961 1.00 85.88 391 GLY A C 1
ATOM 3026 O O . GLY A 1 391 ? 34.034 29.428 -8.406 1.00 85.88 391 GLY A O 1
ATOM 3027 N N . PHE A 1 392 ? 31.888 28.818 -8.642 1.00 84.56 392 PHE A N 1
ATOM 3028 C CA . PHE A 1 392 ? 32.086 28.159 -9.940 1.00 84.56 392 PHE A CA 1
ATOM 3029 C C . PHE A 1 392 ? 32.681 29.087 -11.023 1.00 84.56 392 PHE A C 1
ATOM 3031 O O . PHE A 1 392 ? 33.482 28.659 -11.854 1.00 84.56 392 PHE A O 1
ATOM 3038 N N . ASP A 1 393 ? 32.339 30.380 -11.002 1.00 86.06 393 ASP A N 1
ATOM 3039 C CA . ASP A 1 393 ? 32.901 31.367 -11.943 1.00 86.06 393 ASP A CA 1
ATOM 3040 C C . ASP A 1 393 ? 34.384 31.659 -11.708 1.00 86.06 393 ASP A C 1
ATOM 3042 O O . ASP A 1 393 ? 35.083 32.057 -12.638 1.00 86.06 393 ASP A O 1
ATOM 3046 N N . ASP A 1 394 ? 34.866 31.432 -10.488 1.00 86.62 394 ASP A N 1
ATOM 3047 C CA . ASP A 1 394 ? 36.222 31.771 -10.056 1.00 86.62 394 ASP A CA 1
ATOM 3048 C C . ASP A 1 394 ? 37.198 30.587 -10.215 1.00 86.62 394 ASP A C 1
ATOM 3050 O O . ASP A 1 394 ? 38.367 30.678 -9.835 1.00 86.62 394 ASP A O 1
ATOM 3054 N N . ILE A 1 395 ? 36.725 29.462 -10.765 1.00 87.75 395 ILE A N 1
ATOM 3055 C CA . ILE A 1 395 ? 37.522 28.256 -11.013 1.00 87.75 395 ILE A CA 1
ATOM 3056 C C . ILE A 1 395 ? 38.565 28.528 -12.111 1.00 87.75 395 ILE A C 1
ATOM 3058 O O . ILE A 1 395 ? 38.218 28.979 -13.206 1.00 87.75 395 ILE A O 1
ATOM 3062 N N . ASP A 1 396 ? 39.831 28.186 -11.848 1.00 89.56 396 ASP A N 1
ATOM 3063 C CA . ASP A 1 396 ? 40.910 28.226 -12.843 1.00 89.56 396 ASP A CA 1
ATOM 3064 C C . ASP A 1 396 ? 40.768 27.132 -13.925 1.00 89.56 396 ASP A C 1
ATOM 3066 O O . ASP A 1 396 ? 40.055 26.147 -13.756 1.00 89.56 396 ASP A O 1
ATOM 3070 N N . GLU A 1 397 ? 41.428 27.298 -15.075 1.00 89.44 397 GLU A N 1
ATOM 3071 C CA . GLU A 1 397 ? 41.275 26.367 -16.207 1.00 89.44 397 GLU A CA 1
ATOM 3072 C C . GLU A 1 397 ? 41.648 24.921 -15.851 1.00 89.44 397 GLU A C 1
ATOM 3074 O O . GLU A 1 397 ? 40.987 23.990 -16.303 1.00 89.44 397 GLU A O 1
ATOM 3079 N N . ALA A 1 398 ? 42.677 24.729 -15.022 1.00 86.06 398 ALA A N 1
ATOM 3080 C CA . ALA A 1 398 ? 43.162 23.404 -14.658 1.00 86.06 398 ALA A CA 1
ATOM 3081 C C . ALA A 1 398 ? 42.166 22.672 -13.750 1.00 86.06 398 ALA A C 1
ATOM 3083 O O . ALA A 1 398 ? 41.879 21.497 -13.973 1.00 86.06 398 ALA A O 1
ATOM 3084 N N . LEU A 1 399 ? 41.611 23.372 -12.759 1.00 87.25 399 LEU A N 1
ATOM 3085 C CA . LEU A 1 399 ? 40.574 22.835 -11.887 1.00 87.25 399 LEU A CA 1
ATOM 3086 C C . LEU A 1 399 ? 39.287 22.559 -12.674 1.00 87.25 399 LEU A C 1
ATOM 3088 O O . LEU A 1 399 ? 38.681 21.514 -12.475 1.00 87.25 399 LEU A O 1
ATOM 3092 N N . LEU A 1 400 ? 38.892 23.433 -13.607 1.00 91.00 400 LEU A N 1
ATOM 3093 C CA . LEU A 1 400 ? 37.707 23.191 -14.435 1.00 91.00 400 LEU A CA 1
ATOM 3094 C C . LEU A 1 400 ? 37.856 21.911 -15.269 1.00 91.00 400 LEU A C 1
ATOM 3096 O O . LEU A 1 400 ? 36.949 21.084 -15.283 1.00 91.00 400 LEU A O 1
ATOM 3100 N N . LEU A 1 401 ? 38.986 21.745 -15.963 1.00 91.81 401 LEU A N 1
ATOM 3101 C CA . LEU A 1 401 ? 39.239 20.557 -16.784 1.00 91.81 401 LEU A CA 1
ATOM 3102 C C . LEU A 1 401 ? 39.243 19.281 -15.938 1.00 91.81 401 LEU A C 1
ATOM 3104 O O . LEU A 1 401 ? 38.604 18.301 -16.316 1.00 91.81 401 LEU A O 1
ATOM 3108 N N . HIS A 1 402 ? 39.912 19.317 -14.783 1.00 88.56 402 HIS A N 1
ATOM 3109 C CA . HIS A 1 402 ? 39.997 18.175 -13.879 1.00 88.56 402 HIS A CA 1
ATOM 3110 C C . HIS A 1 402 ? 38.621 17.729 -13.380 1.00 88.56 402 HIS A C 1
ATOM 3112 O O . HIS A 1 402 ? 38.288 16.551 -13.456 1.00 88.56 402 HIS A O 1
ATOM 3118 N N . GLU A 1 403 ? 37.810 18.671 -12.911 1.00 90.00 403 GLU A N 1
ATOM 3119 C CA . GLU A 1 403 ? 36.557 18.374 -12.216 1.00 90.00 403 GLU A CA 1
ATOM 3120 C C . GLU A 1 403 ? 35.430 18.013 -13.179 1.00 90.00 403 GLU A C 1
ATOM 3122 O O . GLU A 1 403 ? 34.674 17.076 -12.931 1.00 90.00 403 GLU A O 1
ATOM 3127 N N . VAL A 1 404 ? 35.362 18.676 -14.339 1.00 92.69 404 VAL A N 1
ATOM 3128 C CA . VAL A 1 404 ? 34.441 18.257 -15.405 1.00 92.69 404 VAL A CA 1
ATOM 3129 C C . VAL A 1 404 ? 34.876 16.896 -15.957 1.00 92.69 404 VAL A C 1
ATOM 3131 O O . VAL A 1 404 ? 34.031 16.042 -16.212 1.00 92.69 404 VAL A O 1
ATOM 3134 N N . GLY A 1 405 ? 36.184 16.650 -16.086 1.00 88.88 405 GLY A N 1
ATOM 3135 C CA . GLY A 1 405 ? 36.717 15.344 -16.475 1.00 88.88 405 GLY A CA 1
ATOM 3136 C C . GLY A 1 405 ? 36.339 14.249 -15.481 1.00 88.88 405 GLY A C 1
ATOM 3137 O O . GLY A 1 405 ? 35.856 13.197 -15.891 1.00 88.88 405 GLY A O 1
ATOM 3138 N N . HIS A 1 406 ? 36.495 14.515 -14.185 1.00 87.81 406 HIS A N 1
ATOM 3139 C CA . HIS A 1 406 ? 36.124 13.605 -13.107 1.00 87.81 406 HIS A CA 1
ATOM 3140 C C . HIS A 1 406 ? 34.613 13.339 -13.071 1.00 87.81 406 HIS A C 1
ATOM 3142 O O . HIS A 1 406 ? 34.196 12.189 -12.956 1.00 87.81 406 HIS A O 1
ATOM 3148 N N . TYR A 1 407 ? 33.791 14.374 -13.250 1.00 91.00 407 TYR A N 1
ATOM 3149 C CA . TYR A 1 407 ? 32.340 14.243 -13.369 1.00 91.00 407 TYR A CA 1
ATOM 3150 C C . TYR A 1 407 ? 31.935 13.329 -14.536 1.00 91.00 407 TYR A C 1
ATOM 3152 O O . TYR A 1 407 ? 31.136 12.411 -14.352 1.00 91.00 407 TYR A O 1
ATOM 3160 N N . LEU A 1 408 ? 32.520 13.531 -15.723 1.00 89.12 408 LEU A N 1
ATOM 3161 C CA . LEU A 1 408 ? 32.250 12.688 -16.891 1.00 89.12 408 LEU A CA 1
ATOM 3162 C C . LEU A 1 408 ? 32.729 11.245 -16.687 1.00 89.12 408 LEU A C 1
ATOM 3164 O O . LEU A 1 408 ? 32.013 10.323 -17.063 1.00 89.12 408 LEU A O 1
ATOM 3168 N N . THR A 1 409 ? 33.895 11.037 -16.069 1.00 83.75 409 THR A N 1
ATOM 3169 C CA . THR A 1 409 ? 34.379 9.693 -15.718 1.00 83.75 409 THR A CA 1
ATOM 3170 C C . THR A 1 409 ? 33.419 9.002 -14.754 1.00 83.75 409 THR A C 1
ATOM 3172 O O . THR A 1 409 ? 33.041 7.863 -14.996 1.00 83.75 409 THR A O 1
ATOM 3175 N N . LYS A 1 410 ? 32.952 9.701 -13.713 1.00 84.62 410 LYS A N 1
ATOM 3176 C CA . LYS A 1 410 ? 31.979 9.158 -12.760 1.00 84.62 410 LYS A CA 1
ATOM 3177 C C . LYS A 1 410 ? 30.675 8.754 -13.448 1.00 84.62 410 LYS A C 1
ATOM 3179 O O . LYS A 1 410 ? 30.169 7.671 -13.188 1.00 84.62 410 LYS A O 1
ATOM 3184 N N . LEU A 1 411 ? 30.169 9.590 -14.360 1.00 85.06 411 LEU A N 1
ATOM 3185 C CA . LEU A 1 411 ? 29.007 9.234 -15.174 1.00 85.06 411 LEU A CA 1
ATOM 3186 C C . LEU A 1 411 ? 29.258 7.970 -15.997 1.00 85.06 411 LEU A C 1
ATOM 3188 O O . LEU A 1 411 ? 28.357 7.152 -16.105 1.00 85.06 411 LEU A O 1
ATOM 3192 N N . GLN A 1 412 ? 30.452 7.799 -16.571 1.00 78.31 412 GLN A N 1
ATOM 3193 C CA . GLN A 1 412 ? 30.785 6.594 -17.335 1.00 78.31 412 GLN A CA 1
ATOM 3194 C C . GLN A 1 412 ? 30.886 5.349 -16.459 1.00 78.31 412 GLN A C 1
ATOM 3196 O O . GLN A 1 412 ? 30.468 4.277 -16.879 1.00 78.31 412 GLN A O 1
ATOM 3201 N N . GLU A 1 413 ? 31.423 5.489 -15.253 1.00 74.25 413 GLU A N 1
ATOM 3202 C CA . GLU A 1 413 ? 31.559 4.400 -14.283 1.00 74.25 413 GLU A CA 1
ATOM 3203 C C . GLU A 1 413 ? 30.214 3.999 -13.645 1.00 74.25 413 GLU A C 1
ATOM 3205 O O . GLU A 1 413 ? 30.118 2.938 -13.025 1.00 74.25 413 GLU A O 1
ATOM 3210 N N . ASP A 1 414 ? 29.154 4.794 -13.829 1.00 78.94 414 ASP A N 1
ATOM 3211 C CA . ASP A 1 414 ? 27.812 4.453 -13.368 1.00 78.94 414 ASP A CA 1
ATOM 3212 C C . ASP A 1 414 ? 27.159 3.387 -14.267 1.00 78.94 414 ASP A C 1
ATOM 3214 O O . ASP A 1 414 ? 27.086 3.494 -15.497 1.00 78.94 414 ASP A O 1
ATOM 3218 N N . PHE A 1 415 ? 26.612 2.353 -13.626 1.00 79.81 415 PHE A N 1
ATOM 3219 C CA . PHE A 1 415 ? 25.887 1.274 -14.291 1.00 79.81 415 PHE A CA 1
ATOM 3220 C C . PHE A 1 415 ? 24.391 1.581 -14.395 1.00 79.81 415 PHE A C 1
ATOM 3222 O O . PHE A 1 415 ? 23.729 1.842 -13.387 1.00 79.81 415 PHE A O 1
ATOM 3229 N N . MET A 1 416 ? 23.822 1.449 -15.595 1.00 82.81 416 MET A N 1
ATOM 3230 C CA . MET A 1 416 ? 22.387 1.629 -15.834 1.00 82.81 416 MET A CA 1
ATOM 3231 C C . MET A 1 416 ? 21.703 0.333 -16.293 1.00 82.81 416 MET A C 1
ATOM 3233 O O . MET A 1 416 ? 22.263 -0.416 -17.098 1.00 82.81 416 MET A O 1
ATOM 3237 N N . PRO A 1 417 ? 20.466 0.057 -15.839 1.00 84.94 417 PRO A N 1
ATOM 3238 C CA . PRO A 1 417 ? 19.681 -1.064 -16.342 1.00 84.94 417 PRO A CA 1
ATOM 3239 C C . PRO A 1 417 ? 19.276 -0.852 -17.806 1.00 84.94 417 PRO A C 1
ATOM 3241 O O . PRO A 1 417 ? 18.643 0.142 -18.165 1.00 84.94 417 PRO A O 1
ATOM 3244 N N . LEU A 1 418 ? 19.587 -1.828 -18.662 1.00 85.94 418 LEU A N 1
ATOM 3245 C CA . LEU A 1 418 ? 19.168 -1.830 -20.061 1.00 85.94 418 LEU A CA 1
ATOM 3246 C C . LEU A 1 418 ? 17.769 -2.427 -20.214 1.00 85.94 418 LEU A C 1
ATOM 3248 O O . LEU A 1 418 ? 17.573 -3.640 -20.345 1.00 85.94 418 LEU A O 1
ATOM 3252 N N . GLY A 1 419 ? 16.781 -1.537 -20.253 1.00 87.00 419 GLY A N 1
ATOM 3253 C CA . GLY A 1 419 ? 15.383 -1.896 -20.450 1.00 87.00 419 GLY A CA 1
ATOM 3254 C C . GLY A 1 419 ? 14.753 -2.501 -19.198 1.00 87.00 419 GLY A C 1
ATOM 3255 O O . GLY A 1 419 ? 15.079 -2.132 -18.076 1.00 87.00 419 GLY A O 1
ATOM 3256 N N . LEU A 1 420 ? 13.796 -3.409 -19.392 1.00 91.06 420 LEU A N 1
ATOM 3257 C CA . LEU A 1 420 ? 13.007 -3.998 -18.311 1.00 91.06 420 LEU A CA 1
ATOM 3258 C C . LEU A 1 420 ? 13.094 -5.523 -18.345 1.00 91.06 420 LEU A C 1
ATOM 3260 O O . LEU A 1 420 ? 13.036 -6.134 -19.416 1.00 91.06 420 LEU A O 1
ATOM 3264 N N . HIS A 1 421 ? 13.150 -6.146 -17.171 1.00 92.94 421 HIS A N 1
ATOM 3265 C CA . HIS A 1 421 ? 13.078 -7.596 -17.048 1.00 92.94 421 HIS A CA 1
ATOM 3266 C C . HIS A 1 421 ? 11.652 -8.094 -17.340 1.00 92.94 421 HIS A C 1
ATOM 3268 O O . HIS A 1 421 ? 10.673 -7.402 -17.064 1.00 92.94 421 HIS A O 1
ATOM 3274 N N . VAL A 1 422 ? 11.508 -9.308 -17.874 1.00 95.00 422 VAL A N 1
ATOM 3275 C CA . VAL A 1 422 ? 10.212 -10.000 -17.969 1.00 95.00 422 VAL A CA 1
ATOM 3276 C C . VAL A 1 422 ? 10.285 -11.232 -17.082 1.00 95.00 422 VAL A C 1
ATOM 3278 O O . VAL A 1 422 ? 11.111 -12.112 -17.322 1.00 95.00 422 VAL A O 1
ATOM 3281 N N . PHE A 1 423 ? 9.415 -11.304 -16.075 1.00 95.19 423 PHE A N 1
ATOM 3282 C CA . PHE A 1 423 ? 9.436 -12.382 -15.091 1.00 95.19 423 PHE A CA 1
ATOM 3283 C C . PHE A 1 423 ? 9.353 -13.761 -15.760 1.00 95.19 423 PHE A C 1
ATOM 3285 O O . PHE A 1 423 ? 8.443 -14.031 -16.544 1.00 95.19 423 PHE A O 1
ATOM 3292 N N . GLY A 1 424 ? 10.300 -14.641 -15.431 1.00 92.25 424 GLY A N 1
ATOM 3293 C CA . GLY A 1 424 ? 10.375 -15.998 -15.979 1.00 92.25 424 GLY A CA 1
ATOM 3294 C C . GLY A 1 424 ? 11.071 -16.111 -17.341 1.00 92.25 424 GLY A C 1
ATOM 3295 O O . GLY A 1 424 ? 11.256 -17.232 -17.820 1.00 92.25 424 GLY A O 1
ATOM 3296 N N . ARG A 1 425 ? 11.508 -15.001 -17.957 1.00 93.62 425 ARG A N 1
ATOM 3297 C CA . ARG A 1 425 ? 12.361 -15.026 -19.156 1.00 93.62 425 ARG A CA 1
ATOM 3298 C C . ARG A 1 425 ? 13.828 -14.847 -18.766 1.00 93.62 425 ARG A C 1
ATOM 3300 O O . ARG A 1 425 ? 14.188 -13.885 -18.095 1.00 93.62 425 ARG A O 1
ATOM 3307 N N . GLY A 1 426 ? 14.684 -15.765 -19.215 1.00 92.25 426 GLY A N 1
ATOM 3308 C CA . GLY A 1 426 ? 16.135 -15.585 -19.125 1.00 92.25 426 GLY A CA 1
ATOM 3309 C C . GLY A 1 426 ? 16.614 -14.435 -20.014 1.00 92.25 426 GLY A C 1
ATOM 3310 O O . GLY A 1 426 ? 15.957 -14.086 -20.997 1.00 92.25 426 GLY A O 1
ATOM 3311 N N . TRP A 1 427 ? 17.765 -13.855 -19.677 1.00 93.00 427 TRP A N 1
ATOM 3312 C CA . TRP A 1 427 ? 18.416 -12.854 -20.521 1.00 93.00 427 TRP A CA 1
ATOM 3313 C C . TRP A 1 427 ? 18.808 -13.433 -21.889 1.00 93.00 427 TRP A C 1
ATOM 3315 O O . TRP A 1 427 ? 19.088 -14.627 -22.027 1.00 93.00 427 TRP A O 1
ATOM 3325 N N . SER A 1 428 ? 18.831 -12.574 -22.913 1.00 92.44 428 SER A N 1
ATOM 3326 C CA . SER A 1 428 ? 19.449 -12.910 -24.198 1.00 92.44 428 SER A CA 1
ATOM 3327 C C . SER A 1 428 ? 20.963 -13.083 -24.031 1.00 92.44 428 SER A C 1
ATOM 3329 O O . SER A 1 428 ? 21.536 -12.661 -23.029 1.00 92.44 428 SER A O 1
ATOM 3331 N N . ARG A 1 429 ? 21.631 -13.688 -25.021 1.00 94.62 429 ARG A N 1
ATOM 3332 C CA . ARG A 1 429 ? 23.100 -13.807 -25.001 1.00 94.62 429 ARG A CA 1
ATOM 3333 C C . ARG A 1 429 ? 23.772 -12.439 -24.919 1.00 94.62 429 ARG A C 1
ATOM 3335 O O . ARG A 1 429 ? 24.593 -12.248 -24.039 1.00 94.62 429 ARG A O 1
ATOM 3342 N N . ASP A 1 430 ? 23.327 -11.488 -25.734 1.00 92.25 430 ASP A N 1
ATOM 3343 C CA . ASP A 1 430 ? 23.860 -10.123 -25.727 1.00 92.25 430 ASP A CA 1
ATOM 3344 C C . ASP A 1 430 ? 23.706 -9.459 -24.349 1.00 92.25 430 ASP A C 1
ATOM 3346 O O . ASP A 1 430 ? 24.640 -8.847 -23.851 1.00 92.25 430 ASP A O 1
ATOM 3350 N N . ALA A 1 431 ? 22.558 -9.643 -23.686 1.00 92.12 431 ALA A N 1
ATOM 3351 C CA . ALA A 1 431 ? 22.323 -9.134 -22.334 1.00 92.12 431 ALA A CA 1
ATOM 3352 C C . ALA A 1 431 ? 23.237 -9.785 -21.281 1.00 92.12 431 ALA A C 1
ATOM 3354 O O . ALA A 1 431 ? 23.709 -9.102 -20.374 1.00 92.12 431 ALA A O 1
ATOM 3355 N N . ILE A 1 432 ? 23.494 -11.093 -21.401 1.00 94.00 432 ILE A N 1
ATOM 3356 C CA . ILE A 1 432 ? 24.462 -11.795 -20.548 1.00 94.00 432 ILE A CA 1
ATOM 3357 C C . ILE A 1 432 ? 25.861 -11.226 -20.784 1.00 94.00 432 ILE A C 1
ATOM 3359 O O . ILE A 1 432 ? 26.538 -10.898 -19.817 1.00 94.00 432 ILE A O 1
ATOM 3363 N N . ASP A 1 433 ? 26.279 -11.074 -22.040 1.00 93.25 433 ASP A N 1
ATOM 3364 C CA . ASP A 1 433 ? 27.600 -10.547 -22.388 1.00 93.25 433 ASP A CA 1
ATOM 3365 C C . ASP A 1 433 ? 27.785 -9.114 -21.871 1.00 93.25 433 ASP A C 1
ATOM 3367 O O . ASP A 1 433 ? 28.845 -8.792 -21.336 1.00 93.25 433 ASP A O 1
ATOM 3371 N N . THR A 1 434 ? 26.755 -8.269 -21.973 1.00 90.69 434 THR A N 1
ATOM 3372 C CA . THR A 1 434 ? 26.761 -6.914 -21.408 1.00 90.69 434 THR A CA 1
ATOM 3373 C C . THR A 1 434 ? 26.929 -6.936 -19.891 1.00 90.69 434 THR A C 1
ATOM 3375 O O . THR A 1 434 ? 27.863 -6.317 -19.390 1.00 90.69 434 THR A O 1
ATOM 3378 N N . MET A 1 435 ? 26.111 -7.710 -19.168 1.00 91.06 435 MET A N 1
ATOM 3379 C CA . MET A 1 435 ? 26.243 -7.825 -17.711 1.00 91.06 435 MET A CA 1
ATOM 3380 C C . MET A 1 435 ? 27.619 -8.373 -17.309 1.00 91.06 435 MET A C 1
ATOM 3382 O O . MET A 1 435 ? 28.221 -7.894 -16.355 1.00 91.06 435 MET A O 1
ATOM 3386 N N . MET A 1 436 ? 28.138 -9.370 -18.032 1.00 92.31 436 MET A N 1
ATOM 3387 C CA . MET A 1 436 ? 29.446 -9.962 -17.743 1.00 92.31 436 MET A CA 1
ATOM 3388 C C . MET A 1 436 ? 30.587 -8.963 -17.932 1.00 92.31 436 MET A C 1
ATOM 3390 O O . MET A 1 436 ? 31.516 -8.986 -17.134 1.00 92.31 436 MET A O 1
ATOM 3394 N N . LYS A 1 437 ? 30.524 -8.090 -18.946 1.00 89.25 437 LYS A N 1
ATOM 3395 C CA . LYS A 1 437 ? 31.488 -6.986 -19.099 1.00 89.25 437 LYS A CA 1
ATOM 3396 C C . LYS A 1 437 ? 31.401 -6.034 -17.911 1.00 89.25 437 LYS A C 1
ATOM 3398 O O . LYS A 1 437 ? 32.395 -5.840 -17.231 1.00 89.25 437 LYS A O 1
ATOM 3403 N N . SER A 1 438 ? 30.191 -5.586 -17.580 1.00 86.25 438 SER A N 1
ATOM 3404 C CA . SER A 1 438 ? 29.952 -4.699 -16.439 1.00 86.25 438 SER A CA 1
ATOM 3405 C C . SER A 1 438 ? 30.337 -5.285 -15.075 1.00 86.25 438 SER A C 1
ATOM 3407 O O . SER A 1 438 ? 30.544 -4.533 -14.139 1.00 86.25 438 SER A O 1
ATOM 3409 N N . MET A 1 439 ? 30.414 -6.610 -14.922 1.00 85.88 439 MET A N 1
ATOM 3410 C CA . MET A 1 439 ? 30.907 -7.250 -13.693 1.00 85.88 439 MET A CA 1
ATOM 3411 C C . MET A 1 439 ? 32.436 -7.394 -13.637 1.00 85.88 439 MET A C 1
ATOM 3413 O O . MET A 1 439 ? 32.965 -7.732 -12.577 1.00 85.88 439 MET A O 1
ATOM 3417 N N . LEU A 1 440 ? 33.116 -7.287 -14.782 1.00 84.75 440 LEU A N 1
ATOM 3418 C CA . LEU A 1 440 ? 34.566 -7.459 -14.911 1.00 84.75 440 LEU A CA 1
ATOM 3419 C C . LEU A 1 440 ? 35.324 -6.130 -14.903 1.00 84.75 440 LEU A C 1
ATOM 3421 O O . LEU A 1 440 ? 36.498 -6.137 -14.528 1.00 84.75 440 LEU A O 1
ATOM 3425 N N . ASP A 1 441 ? 34.665 -5.061 -15.344 1.00 67.69 441 ASP A N 1
ATOM 3426 C CA . ASP A 1 441 ? 35.106 -3.672 -15.199 1.00 67.69 441 ASP A CA 1
ATOM 3427 C C . ASP A 1 441 ? 34.881 -3.200 -13.752 1.00 67.69 441 ASP A C 1
ATOM 3429 O O . ASP A 1 441 ? 35.810 -2.569 -13.194 1.00 67.69 441 ASP A O 1
#

Foldseek 3Di:
DLLQDFPQAPRLQQVQVVLVVCVVVPHQQADGDPHSVRVSVQCVQFFDFDLPDPVSLVVNVVPFDKDFQVNLQVVLVPAPQLLNLCQAFNLLRNLLVVLVVLLVVLLPDPDLVVSVVSLVVNLVVLVVSLVLVLVLLVPDPDPCSVVLNVLSVQLNVLSVVQSVCSSVSHDGDCPSNVVSSVVNLVVVDPNRGHQHDPPGRGCDDPRIRGQGFDGRGLDTGHDQPDQGDPDDPVSLVVHQRGGGHSSNLVNLCCVCPVSNDQAAEDEHPDDCQLSHHDDQADDDSSRRLCSSLPPHAAEYEYEPVCVVVVVSCVGRNVYDYDYDYRAQKAFDDQDDLLVVLLVLLVQLVPDPDPVSNVVSLVVNVVSCVVVVCQVVLCVQCVVVCVVVVHHPVRDDSVRVSVSSNVVSVVSRLDIDHDHHDRPPDDDDPVSVVRNVVNVVD

pLDDT: mean 90.28, std 8.16, range [42.16, 98.19]

Sequence (441 aa):
RHNIGADNLNVPESLLDMLRSLKAAGYKTGELPANGKALLDMLQASGVNLPEDRQALQAMSKQVQTLGADDYEKWFKTLPASVQAEMVNGPLGALQQLMQDQAATIATLSSASDRRARIALLQQRMHNTVSDLQHALDGLRHKGRTRALDLLAQLEVAYQGVLDMLAKGEAPQWQNSKQLSQALIAMQIEGIRGWGAAPGKVMVWEGRQLIPGVRFGNVFLGPQPPRGWELNEELLHANMSFPPPHQYLGFYHYLQSVFKADALVHVGRHSTYEFLPKRSAGLSESDYPSLVAGDLPGIYPYIVDGVGEGIQAKRRGLAVMVDHLTPPLAITELYDDLLELRQLIESAEAATDDHTRGEAVQTLRRKIDTMGLRDELTASMDEELKVRGIGFDDIDEALLLHEVGHYLTKLQEDFMPLGLHVFGRGWSRDAIDTMMKSMLD

Secondary structure (DSSP, 8-state):
-----BTTB-HHHHHHHHHHHHHHTT----S--SSHHHHHHHHHHHS---TT-HHHHHHHTTTSEEEEHHHHHHHHTTS-HHHHHHHHHHHHHHHHHHHHHHHHHHHH---HHHHHHHHHHHHHHHHHHHHHHHHHHHT---TTHHHHHHHHHHHHHHHHHHHHHHHHTPPP--HHHHHHHHHHHHTT-TTTS---STT-STTEETTEEEE--EEETTEEE-PPPPS-SSS-HHHHHH-TTPPPPHHHHHHHHIIIIIS--S-EE--SS--SSTTSSS-SSS--TTSHHHHHHTTSPEEEEEETT-HHHHHHHHHTT-EEEEEEPPPPEEEPPP-HHHHHHHHHHHHHHH-SSHHHHHHHHHHHHHHHHHHTTHHHHHHHTHHHHHHHT--GGG--HHHHHHHHHHHHHHHHH-EEE-S-B-TTPPPPHHHHHHHHHHHH-

Radius of gyration: 28.64 Å; chains: 1; bounding box: 76×58×71 Å